Protein AF-A0A6A6USN2-F1 (afdb_monomer)

Solvent-accessible surface area (backbone atoms only — not comparable to full-atom values): 25497 Å² total; per-residue (Å²): 132,56,74,65,57,54,50,52,53,48,54,52,50,56,49,52,51,50,52,41,38,52,48,56,64,72,36,64,93,55,59,36,80,75,33,77,77,46,70,86,33,44,46,86,97,48,34,36,30,45,44,58,36,51,21,49,71,54,88,77,47,60,38,38,32,44,35,40,80,46,67,90,38,42,37,67,62,37,46,80,66,81,66,54,42,35,40,26,28,54,32,28,40,43,42,41,42,70,75,39,48,35,54,66,92,34,55,42,63,50,62,75,81,38,83,39,79,44,83,98,50,76,32,32,37,29,36,41,82,13,64,33,39,73,38,18,24,22,40,41,37,40,29,80,42,83,61,89,87,64,80,43,60,50,30,36,38,35,30,47,63,29,24,62,51,68,68,60,58,67,26,83,91,52,24,27,72,38,66,40,91,86,80,65,47,78,42,81,47,69,30,55,32,31,38,36,61,31,81,38,71,42,68,62,35,56,58,36,46,59,64,35,49,36,49,23,50,26,53,47,52,52,47,36,45,72,72,34,61,70,72,90,82,79,68,97,77,79,90,82,76,88,84,81,86,88,83,85,85,83,89,86,89,82,91,83,86,80,80,83,77,80,77,92,68,76,62,32,52,34,35,37,38,29,28,62,90,66,38,65,58,68,49,55,51,46,38,16,61,64,67,74,38,26,32,15,37,54,73,72,52,45,62,47,54,73,32,49,82,45,67,72,59,58,74,31,52,36,84,49,60,90,72,20,40,28,34,56,42,57,42,87,64,67,42,22,68,49,42,43,59,58,42,64,80,39,56,94,73,31,70,34,35,41,35,41,38,57,28,50,85,56,56,73,66,60,91,88,52,74,45,89,79,64,52,70,68,49,47,75,70,33,75,85,50,51,46,80,55,44,60,90,73,59,56,72,39,85,71,41,44,57,52,16,34,21,32,58,36,40,42,48,44,51,28,27,25,46,34,47,48,51,51,53,23,61,32,44,61,75,34,79,41,66,70,34,69,61,76,42,71,71,48,42,50,57,46,48,57,50,54,53,52,33,61,72,67,42,118

Mean predicted aligned error: 8.0 Å

pLDDT: mean 87.83, std 17.83, range [27.36, 98.88]

Foldseek 3Di:
DDPVVVVVVVVVVVVLLVVLLVQVVVCVPHQQCSGAFRPLQPDPPWLEGFLRQSNAQHPSHAEYEYQAPDCSSNPNQALPDDNYAYEFAQLRLLCSCPPRVHDNVRYDHDDAQDWADDPPTQKTWHWHAQLFWQRGTWIWIWHDDDDPPPPDIAIEIENNFHAFDPCQCVPQQWFQWHQDPPPRDIDGDAHAEYADACVAQFLQFQAADLVQLLVQLLVVVLCCQQPPFDDPPPDPDPPPPPPPPDDDDDDDDDDDDDPDDDDDDRAGEAEEEADDLTDPLVSLLSNCVSVVFAEEEDPSSLSSVVSSPDPSNNVRYDPDSLRGSYYYDHLVQDDQVSQVVVVVVPVVRHQAYEYENEAQVLDGQPPPDDGPDDALCCCQPPPSSHNHDHNVNWDFDPNHDRRGTYTYTNHHSGYHNSSVLCSLQRGRYNYYHYPPPSSDPVSVVSSVVSSVSSNVNRD

Organism: NCBI:txid703497

Radius of gyration: 26.42 Å; Cα contacts (8 Å, |Δi|>4): 869; chains: 1; bounding box: 81×52×79 Å

Structure (mmCIF, N/CA/C/O backbone):
data_AF-A0A6A6USN2-F1
#
_entry.id   AF-A0A6A6USN2-F1
#
loop_
_atom_site.group_PDB
_atom_site.id
_atom_site.type_symbol
_atom_site.label_atom_id
_atom_site.label_alt_id
_atom_site.label_comp_id
_atom_site.label_asym_id
_atom_site.label_entity_id
_atom_site.label_seq_id
_atom_site.pdbx_PDB_ins_code
_atom_site.Cartn_x
_atom_site.Cartn_y
_atom_site.Cartn_z
_atom_site.occupancy
_atom_site.B_iso_or_equiv
_atom_site.auth_seq_id
_atom_site.auth_comp_id
_atom_site.auth_asym_id
_atom_site.auth_atom_id
_atom_site.pdbx_PDB_model_num
ATOM 1 N N . ALA A 1 1 ? -15.981 18.126 26.279 1.00 46.25 1 ALA A N 1
ATOM 2 C CA . ALA A 1 1 ? -14.987 17.658 27.273 1.00 46.25 1 ALA A CA 1
ATOM 3 C C . ALA A 1 1 ? -14.224 18.859 27.832 1.00 46.25 1 ALA A C 1
ATOM 5 O O . ALA A 1 1 ? -13.816 19.699 27.033 1.00 46.25 1 ALA A O 1
ATOM 6 N N . SER A 1 2 ? -14.068 18.964 29.159 1.00 44.28 2 SER A N 1
ATOM 7 C CA . SER A 1 2 ? -13.337 20.064 29.818 1.00 44.28 2 SER A CA 1
ATOM 8 C C . SER A 1 2 ? -11.839 20.044 29.471 1.00 44.28 2 SER A C 1
ATOM 10 O O . SER A 1 2 ? -11.296 18.995 29.113 1.00 44.28 2 SER A O 1
ATOM 12 N N . ALA A 1 3 ? -11.153 21.188 29.585 1.00 37.06 3 ALA A N 1
ATOM 13 C CA . ALA A 1 3 ? -9.709 21.293 29.329 1.00 37.06 3 ALA A CA 1
ATOM 14 C C . ALA A 1 3 ? -8.886 20.313 30.191 1.00 37.06 3 ALA A C 1
ATOM 16 O O . ALA A 1 3 ? -7.938 19.703 29.704 1.00 37.06 3 ALA A O 1
ATOM 17 N N . PHE A 1 4 ? -9.322 20.075 31.431 1.00 28.94 4 PHE A N 1
ATOM 18 C CA . PHE A 1 4 ? -8.723 19.103 32.346 1.00 28.94 4 PHE A CA 1
ATOM 19 C C . PHE A 1 4 ? -8.871 17.649 31.855 1.00 28.94 4 PHE A C 1
ATOM 21 O O . PHE A 1 4 ? -7.907 16.891 31.860 1.00 28.94 4 PHE A O 1
ATOM 28 N N . SER A 1 5 ? -10.043 17.264 31.332 1.00 30.95 5 SER A N 1
ATOM 29 C CA . SER A 1 5 ? -10.271 15.931 30.744 1.00 30.95 5 SER A CA 1
ATOM 30 C C . SER A 1 5 ? -9.427 15.696 29.479 1.00 30.95 5 SER A C 1
ATOM 32 O O . SER A 1 5 ? -8.889 14.603 29.276 1.00 30.95 5 SER A O 1
ATOM 34 N N . LYS A 1 6 ? -9.225 16.738 28.659 1.00 51.59 6 LYS A N 1
ATOM 35 C CA . LYS A 1 6 ? -8.299 16.695 27.512 1.00 51.59 6 LYS A CA 1
ATOM 36 C C . LYS A 1 6 ? -6.833 16.565 27.953 1.00 51.59 6 LYS A C 1
ATOM 38 O O . LYS A 1 6 ? -6.083 15.807 27.350 1.00 51.59 6 LYS A O 1
ATOM 43 N N . LEU A 1 7 ? -6.429 17.253 29.021 1.00 37.06 7 LEU A N 1
ATOM 44 C CA . LEU A 1 7 ? -5.068 17.172 29.562 1.00 37.06 7 LEU A CA 1
ATOM 45 C C . LEU A 1 7 ? -4.764 15.785 30.160 1.00 37.06 7 LEU A C 1
ATOM 47 O O . LEU A 1 7 ? -3.714 15.206 29.892 1.00 37.06 7 LEU A O 1
ATOM 51 N N . MET A 1 8 ? -5.706 15.217 30.917 1.00 35.03 8 MET A N 1
ATOM 52 C CA . MET A 1 8 ? -5.562 13.886 31.521 1.00 35.03 8 MET A CA 1
ATOM 53 C C . MET A 1 8 ? -5.543 12.770 30.471 1.00 35.03 8 MET A C 1
ATOM 55 O O . MET A 1 8 ? -4.712 11.866 30.549 1.00 35.03 8 MET A O 1
ATOM 59 N N . SER A 1 9 ? -6.396 12.860 29.444 1.00 67.06 9 SER A N 1
ATOM 60 C CA . SER A 1 9 ? -6.357 11.925 28.310 1.00 67.06 9 SER A CA 1
ATOM 61 C C . SER A 1 9 ? -5.064 12.047 27.497 1.00 67.06 9 SER A C 1
ATOM 63 O O . SER A 1 9 ? -4.513 11.024 27.093 1.00 67.06 9 SER A O 1
ATOM 65 N N . LYS A 1 10 ? -4.515 13.261 27.341 1.00 66.88 10 LYS A N 1
ATOM 66 C CA . LYS A 1 10 ? -3.203 13.485 26.715 1.00 66.88 10 LYS A CA 1
ATOM 67 C C . LYS A 1 10 ? -2.066 12.819 27.498 1.00 66.88 10 LYS A C 1
ATOM 69 O O . LYS A 1 10 ? -1.271 12.093 26.908 1.00 66.88 10 LYS A O 1
ATOM 74 N N . ASN A 1 11 ? -2.011 13.010 28.817 1.00 72.12 11 ASN A N 1
ATOM 75 C CA . ASN A 1 11 ? -0.981 12.397 29.664 1.00 72.12 11 ASN A CA 1
ATOM 76 C C . ASN A 1 11 ? -1.066 10.862 29.665 1.00 72.12 11 ASN A C 1
ATOM 78 O O . ASN A 1 11 ? -0.037 10.180 29.610 1.00 72.12 11 ASN A O 1
ATOM 82 N N . ALA A 1 12 ? -2.283 10.313 29.690 1.00 77.81 12 ALA A N 1
ATOM 83 C CA . ALA A 1 12 ? -2.507 8.875 29.583 1.00 77.81 12 ALA A CA 1
ATOM 84 C C . ALA A 1 12 ? -2.032 8.329 28.225 1.00 77.81 12 ALA A C 1
ATOM 86 O O . ALA A 1 12 ? -1.340 7.312 28.174 1.00 77.81 12 ALA A O 1
ATOM 87 N N . GLU A 1 13 ? -2.329 9.031 27.129 1.00 81.31 13 GLU A N 1
ATOM 88 C CA . GLU A 1 13 ? -1.893 8.648 25.786 1.00 81.31 13 GLU A CA 1
ATOM 89 C C . GLU A 1 13 ? -0.366 8.703 25.628 1.00 81.31 13 GLU A C 1
ATOM 91 O O . GLU A 1 13 ? 0.242 7.746 25.145 1.00 81.31 13 GLU A O 1
ATOM 96 N N . ASP A 1 14 ? 0.286 9.768 26.098 1.00 82.44 14 ASP A N 1
ATOM 97 C CA . ASP A 1 14 ? 1.748 9.879 26.056 1.00 82.44 14 ASP A CA 1
ATOM 98 C C . ASP A 1 14 ? 2.426 8.774 26.883 1.00 82.44 14 ASP A C 1
ATOM 100 O O . ASP A 1 14 ? 3.463 8.235 26.480 1.00 82.44 14 ASP A O 1
ATOM 104 N N . THR A 1 15 ? 1.824 8.392 28.011 1.00 84.69 15 THR A N 1
ATOM 105 C CA . THR A 1 15 ? 2.283 7.273 28.846 1.00 84.69 15 THR A CA 1
ATOM 106 C C . THR A 1 15 ? 2.113 5.932 28.133 1.00 84.69 15 THR A C 1
ATOM 108 O O . THR A 1 15 ? 3.044 5.120 28.129 1.00 84.69 15 THR A O 1
ATOM 111 N N . ALA A 1 16 ? 0.978 5.707 27.464 1.00 84.44 16 ALA A N 1
ATOM 112 C CA . ALA A 1 16 ? 0.740 4.506 26.666 1.00 84.44 16 ALA A CA 1
ATOM 113 C C . ALA A 1 16 ? 1.760 4.377 25.523 1.00 84.44 16 ALA A C 1
ATOM 115 O O . ALA A 1 16 ? 2.351 3.312 25.332 1.00 84.44 16 ALA A O 1
ATOM 116 N N . TRP A 1 17 ? 2.055 5.477 24.822 1.00 87.81 17 TRP A N 1
ATOM 117 C CA . TRP A 1 17 ? 3.077 5.515 23.776 1.00 87.81 17 TRP A CA 1
ATOM 118 C C . TRP A 1 17 ? 4.489 5.250 24.301 1.00 87.81 17 TRP A C 1
ATOM 120 O O . TRP A 1 17 ? 5.241 4.496 23.681 1.00 87.81 17 TRP A O 1
ATOM 130 N N . LYS A 1 18 ? 4.869 5.856 25.433 1.00 85.88 18 LYS A N 1
ATOM 131 C CA . LYS A 1 18 ? 6.169 5.603 26.078 1.00 85.88 18 LYS A CA 1
ATOM 132 C C . LYS A 1 18 ? 6.306 4.138 26.484 1.00 85.88 18 LYS A C 1
ATOM 134 O O . LYS A 1 18 ? 7.326 3.521 26.189 1.00 85.88 18 LYS A O 1
ATOM 139 N N . THR A 1 19 ? 5.261 3.574 27.085 1.00 87.06 19 THR A N 1
ATOM 140 C CA . THR A 1 19 ? 5.223 2.168 27.505 1.00 87.06 19 THR A CA 1
ATOM 141 C C . THR A 1 19 ? 5.342 1.229 26.308 1.00 87.06 19 THR A C 1
ATOM 143 O O . THR A 1 19 ? 6.158 0.310 26.329 1.00 87.06 19 THR A O 1
ATOM 146 N N . ALA A 1 20 ? 4.586 1.477 25.234 1.00 85.38 20 ALA A N 1
ATOM 147 C CA . ALA A 1 20 ? 4.655 0.679 24.013 1.00 85.38 20 ALA A CA 1
ATOM 148 C C . ALA A 1 20 ? 6.052 0.731 23.369 1.00 85.38 20 ALA A C 1
ATOM 150 O O . ALA A 1 20 ? 6.598 -0.308 23.006 1.00 85.38 20 ALA A O 1
ATOM 151 N N . ALA A 1 21 ? 6.662 1.918 23.283 1.00 84.88 21 ALA A N 1
ATOM 152 C CA . ALA A 1 21 ? 8.010 2.075 22.737 1.00 84.88 21 ALA A CA 1
ATOM 153 C C . ALA A 1 21 ? 9.073 1.353 23.587 1.00 84.88 21 ALA A C 1
ATOM 155 O O . ALA A 1 21 ? 9.932 0.665 23.037 1.00 84.88 21 ALA A O 1
ATOM 156 N N . ALA A 1 22 ? 8.994 1.463 24.917 1.00 84.75 22 ALA A N 1
ATOM 157 C CA . ALA A 1 22 ? 9.904 0.772 25.829 1.00 84.75 22 ALA A CA 1
ATOM 158 C C . ALA A 1 22 ? 9.777 -0.757 25.717 1.00 84.75 22 ALA A C 1
ATOM 160 O O . ALA A 1 22 ? 10.788 -1.456 25.639 1.00 84.75 22 ALA A O 1
ATOM 161 N N . ARG A 1 23 ? 8.543 -1.276 25.638 1.00 87.06 23 ARG A N 1
ATOM 162 C CA . ARG A 1 23 ? 8.276 -2.711 25.456 1.00 87.06 23 ARG A CA 1
ATOM 163 C C . ARG A 1 23 ? 8.795 -3.234 24.119 1.00 87.06 23 ARG A C 1
ATOM 165 O O . ARG A 1 23 ? 9.406 -4.297 24.104 1.00 87.06 23 ARG A O 1
ATOM 172 N N . GLU A 1 24 ? 8.626 -2.493 23.021 1.00 84.19 24 GLU A N 1
ATOM 173 C CA . GLU A 1 24 ? 9.155 -2.906 21.712 1.00 84.19 24 GLU A CA 1
ATOM 174 C C . GLU A 1 24 ? 10.681 -3.068 21.766 1.00 84.19 24 GLU A C 1
ATOM 176 O O . GLU A 1 24 ? 11.202 -4.104 21.351 1.00 84.19 24 GLU A O 1
ATOM 181 N N . VAL A 1 25 ? 11.396 -2.097 22.350 1.00 84.19 25 VAL A N 1
ATOM 182 C CA . VAL A 1 25 ? 12.857 -2.166 22.525 1.00 84.19 25 VAL A CA 1
ATOM 183 C C . VAL A 1 25 ? 13.255 -3.349 23.410 1.00 84.19 25 VAL A C 1
ATOM 185 O O . VAL A 1 25 ? 14.132 -4.121 23.024 1.00 84.19 25 VAL A O 1
ATOM 188 N N . ALA A 1 26 ? 12.581 -3.538 24.548 1.00 85.56 26 ALA A N 1
ATOM 189 C CA . ALA A 1 26 ? 12.848 -4.639 25.474 1.00 85.56 26 ALA A CA 1
ATOM 190 C C . ALA A 1 26 ? 12.497 -6.029 24.904 1.00 85.56 26 ALA A C 1
ATOM 192 O O . ALA A 1 26 ? 12.960 -7.039 25.427 1.00 85.56 26 ALA A O 1
ATOM 193 N N . SER A 1 27 ? 11.677 -6.101 23.851 1.00 83.94 27 SER A N 1
ATOM 194 C CA . SER A 1 27 ? 11.230 -7.351 23.216 1.00 83.94 27 SER A CA 1
ATOM 195 C C . SER A 1 27 ? 12.111 -7.827 22.050 1.00 83.94 27 SER A C 1
ATOM 197 O O . SER A 1 27 ? 11.827 -8.857 21.419 1.00 83.94 27 SER A O 1
ATOM 199 N N . ARG A 1 28 ? 13.178 -7.083 21.729 1.00 82.75 28 ARG A N 1
ATOM 200 C CA . ARG A 1 28 ? 14.151 -7.476 20.701 1.00 82.75 28 ARG A CA 1
ATOM 201 C C . ARG A 1 28 ? 14.832 -8.782 21.110 1.00 82.75 28 ARG A C 1
ATOM 203 O O . ARG A 1 28 ? 15.290 -8.916 22.235 1.00 82.75 28 ARG A O 1
ATOM 210 N N . GLY A 1 29 ? 14.854 -9.755 20.200 1.00 82.25 29 GLY A N 1
ATOM 211 C CA . GLY A 1 29 ? 15.398 -11.094 20.461 1.00 82.25 29 GLY A CA 1
ATOM 212 C C . GLY A 1 29 ? 14.499 -12.030 21.280 1.00 82.25 29 GLY A C 1
ATOM 213 O O . GLY A 1 29 ? 14.786 -13.219 21.331 1.00 82.25 29 GLY A O 1
ATOM 214 N N . LYS A 1 30 ? 13.395 -11.544 21.865 1.00 85.44 30 LYS A N 1
ATOM 215 C CA . LYS A 1 30 ? 12.465 -12.381 22.642 1.00 85.44 30 LYS A CA 1
ATOM 216 C C . LYS A 1 30 ? 11.589 -13.286 21.774 1.00 85.44 30 LYS A C 1
ATOM 218 O O . LYS A 1 30 ? 11.376 -13.009 20.588 1.00 85.44 30 LYS A O 1
ATOM 223 N N . GLN A 1 31 ? 11.038 -14.341 22.363 1.00 84.62 31 GLN A N 1
ATOM 224 C CA . GLN A 1 31 ? 10.047 -15.195 21.709 1.00 84.62 31 GLN A CA 1
ATOM 225 C C . GLN A 1 31 ? 8.680 -14.501 21.637 1.00 84.62 31 GLN A C 1
ATOM 227 O O . GLN A 1 31 ? 8.425 -13.533 22.350 1.00 84.62 31 GLN A O 1
ATOM 232 N N . ALA A 1 32 ? 7.789 -14.968 20.754 1.00 82.56 32 ALA A N 1
ATOM 233 C CA . ALA A 1 32 ? 6.502 -14.310 20.500 1.00 82.56 32 ALA A CA 1
ATOM 234 C C . ALA A 1 32 ? 5.624 -14.188 21.759 1.00 82.56 32 ALA A C 1
ATOM 236 O O . ALA A 1 32 ? 5.092 -13.110 22.001 1.00 82.56 32 ALA A O 1
ATOM 237 N N . TYR A 1 33 ? 5.544 -15.241 22.582 1.00 82.81 33 TYR A N 1
ATOM 238 C CA . TYR A 1 33 ? 4.744 -15.259 23.817 1.00 82.81 33 TYR A CA 1
ATOM 239 C C . TYR A 1 33 ? 5.271 -14.317 24.913 1.00 82.81 33 TYR A C 1
ATOM 241 O O . TYR A 1 33 ? 4.560 -14.011 25.861 1.00 82.81 33 TYR A O 1
ATOM 249 N N . GLU A 1 34 ? 6.514 -13.846 24.797 1.00 84.94 34 GLU A N 1
ATOM 250 C CA . GLU A 1 34 ? 7.108 -12.880 25.728 1.00 84.94 34 GLU A CA 1
ATOM 251 C C . GLU A 1 34 ? 6.890 -11.430 25.273 1.00 84.94 34 GLU A C 1
ATOM 253 O O . GLU A 1 34 ? 7.295 -10.485 25.960 1.00 84.94 34 GLU A O 1
ATOM 258 N N . ARG A 1 35 ? 6.316 -11.228 24.079 1.00 89.62 35 ARG A N 1
ATOM 259 C CA . ARG A 1 35 ? 6.057 -9.899 23.529 1.00 89.62 35 ARG A CA 1
ATOM 260 C C . ARG A 1 35 ? 4.671 -9.425 23.925 1.00 89.62 35 ARG A C 1
ATOM 262 O O . ARG A 1 35 ? 3.692 -10.149 23.816 1.00 89.62 35 ARG A O 1
ATOM 269 N N . THR A 1 36 ? 4.568 -8.151 24.277 1.00 89.88 36 THR A N 1
ATOM 270 C CA . THR A 1 36 ? 3.272 -7.512 24.503 1.00 89.88 36 THR A CA 1
ATOM 271 C C . THR A 1 36 ? 2.777 -6.846 23.227 1.00 89.88 36 THR A C 1
ATOM 273 O O . THR A 1 36 ? 3.490 -6.021 22.650 1.00 89.88 36 THR A O 1
ATOM 276 N N . CYS A 1 37 ? 1.546 -7.156 22.821 1.00 93.31 37 CYS A N 1
ATOM 277 C CA . CYS A 1 37 ? 0.889 -6.462 21.718 1.00 93.31 37 CYS A CA 1
ATOM 278 C C . CYS A 1 37 ? 0.712 -4.968 22.063 1.00 93.31 37 CYS A C 1
ATOM 280 O O . CYS A 1 37 ? 0.211 -4.640 23.145 1.00 93.31 37 CYS A O 1
ATOM 282 N N . PRO A 1 38 ? 1.148 -4.034 21.201 1.00 93.12 38 PRO A N 1
ATOM 283 C CA . PRO A 1 38 ? 0.984 -2.614 21.457 1.00 93.12 38 PRO A CA 1
ATOM 284 C C . PRO A 1 38 ? -0.477 -2.185 21.280 1.00 93.12 38 PRO A C 1
ATOM 286 O O . PRO A 1 38 ? -1.186 -2.677 20.406 1.00 93.12 38 PRO A O 1
ATOM 289 N N . PHE A 1 39 ? -0.909 -1.188 22.057 1.00 92.00 39 PHE A N 1
ATOM 290 C CA . PHE A 1 39 ? -2.302 -0.725 22.053 1.00 92.00 39 PHE A CA 1
ATOM 291 C C . PHE A 1 39 ? -2.788 -0.249 20.673 1.00 92.00 39 PHE A C 1
ATOM 293 O O . PHE A 1 39 ? -3.967 -0.369 20.364 1.00 92.00 39 PHE A O 1
ATOM 300 N N . TYR A 1 40 ? -1.889 0.270 19.828 1.00 92.50 40 TYR A N 1
ATOM 301 C CA . TYR A 1 40 ? -2.238 0.752 18.491 1.00 92.50 40 TYR A CA 1
ATOM 302 C C . TYR A 1 40 ? -2.472 -0.382 17.469 1.00 92.50 40 TYR A C 1
ATOM 304 O O . TYR A 1 40 ? -2.738 -0.100 16.307 1.00 92.50 40 TYR A O 1
ATOM 312 N N . LYS A 1 41 ? -2.383 -1.653 17.886 1.00 96.62 41 LYS A N 1
ATOM 313 C CA . LYS A 1 41 ? -2.806 -2.835 17.114 1.00 96.62 41 LYS A CA 1
ATOM 314 C C . LYS A 1 41 ? -4.069 -3.500 17.677 1.00 96.62 41 LYS A C 1
ATOM 316 O O . LYS A 1 41 ? -4.527 -4.501 17.134 1.00 96.62 41 LYS A O 1
ATOM 321 N N . ILE A 1 42 ? -4.632 -2.954 18.758 1.00 96.12 42 ILE A N 1
ATOM 322 C CA . ILE A 1 42 ? -5.831 -3.458 19.439 1.00 96.12 42 ILE A CA 1
ATOM 323 C C . ILE A 1 42 ? -6.967 -2.466 19.195 1.00 96.12 42 ILE A C 1
ATOM 325 O O . ILE A 1 42 ? -6.807 -1.264 19.425 1.00 96.12 42 ILE A O 1
ATOM 329 N N . MET A 1 43 ? -8.111 -2.955 18.715 1.00 95.94 43 MET A N 1
ATOM 330 C CA . MET A 1 43 ? -9.268 -2.107 18.434 1.00 95.94 43 MET A CA 1
ATOM 331 C C . MET A 1 43 ? -10.006 -1.792 19.751 1.00 95.94 43 MET A C 1
ATOM 333 O O . MET A 1 43 ? -10.439 -2.722 20.440 1.00 95.94 43 MET A O 1
ATOM 337 N N . PRO A 1 44 ? -10.147 -0.514 20.162 1.00 90.62 44 PRO A N 1
ATOM 338 C CA . PRO A 1 44 ? -10.525 -0.175 21.530 1.00 90.62 44 PRO A CA 1
ATOM 339 C C . PRO A 1 44 ? -11.931 -0.660 21.878 1.00 90.62 44 PRO A C 1
ATOM 341 O O . PRO A 1 44 ? -12.879 -0.441 21.130 1.00 90.62 44 PRO A O 1
ATOM 344 N N . GLY A 1 45 ? -12.072 -1.298 23.042 1.00 89.31 45 GLY A N 1
ATOM 345 C CA . GLY A 1 45 ? -13.361 -1.820 23.501 1.00 89.31 45 GLY A CA 1
ATOM 346 C C . GLY A 1 45 ? -13.873 -3.016 22.693 1.00 89.31 45 GLY A C 1
ATOM 347 O O . GLY A 1 45 ? -15.073 -3.285 22.715 1.00 89.31 45 GLY A O 1
ATOM 348 N N . THR A 1 46 ? -12.996 -3.721 21.978 1.00 93.12 46 THR A N 1
ATOM 349 C CA . THR A 1 46 ? -13.336 -4.920 21.203 1.00 93.12 46 THR A CA 1
ATOM 350 C C . THR A 1 46 ? -12.274 -6.006 21.418 1.00 93.12 46 THR A C 1
ATOM 352 O O . THR A 1 46 ? -11.118 -5.670 21.685 1.00 93.12 46 THR A O 1
ATOM 355 N N . PRO A 1 47 ? -12.610 -7.298 21.267 1.00 96.19 47 PRO A N 1
ATOM 356 C CA . PRO A 1 47 ? -11.639 -8.393 21.299 1.00 96.19 47 PRO A CA 1
ATOM 357 C C . PRO A 1 47 ? -10.959 -8.594 19.926 1.00 96.19 47 PRO A C 1
ATOM 359 O O . PRO A 1 47 ? -10.777 -9.725 19.474 1.00 96.19 47 PRO A O 1
ATOM 362 N N . ILE A 1 48 ? -10.636 -7.500 19.227 1.00 98.38 48 ILE A N 1
ATOM 363 C CA . ILE A 1 48 ? -10.109 -7.508 17.855 1.00 98.38 48 ILE A CA 1
ATOM 364 C C . ILE A 1 48 ? -8.702 -6.915 17.824 1.00 98.38 48 ILE A C 1
ATOM 366 O O . ILE A 1 48 ? -8.433 -5.863 18.415 1.00 98.38 48 ILE A O 1
ATOM 370 N N . THR A 1 49 ? -7.817 -7.558 17.064 1.00 98.56 49 THR A N 1
ATOM 371 C CA . THR A 1 49 ? -6.505 -7.007 16.709 1.00 98.56 49 THR A CA 1
ATOM 372 C C . THR A 1 49 ? -6.319 -6.919 15.201 1.00 98.56 49 THR A C 1
ATOM 374 O O . THR A 1 49 ? -6.909 -7.698 14.455 1.00 98.56 49 THR A O 1
ATOM 377 N N . VAL A 1 50 ? -5.487 -5.976 14.754 1.00 98.75 50 VAL A N 1
ATOM 378 C CA . VAL A 1 50 ? -5.124 -5.804 13.340 1.00 98.75 50 VAL A CA 1
ATOM 379 C C . VAL A 1 50 ? -3.601 -5.862 13.196 1.00 98.75 50 VAL A C 1
ATOM 381 O O . VAL A 1 50 ? -2.869 -5.191 13.929 1.00 98.75 50 VAL A O 1
ATOM 384 N N . ASP A 1 51 ? -3.117 -6.693 12.273 1.00 98.56 51 ASP A N 1
ATOM 385 C CA . ASP A 1 51 ? -1.699 -6.876 11.932 1.00 98.56 51 ASP A CA 1
ATOM 386 C C . ASP A 1 51 ? -0.821 -7.236 13.154 1.00 98.56 51 ASP A C 1
ATOM 388 O O . ASP A 1 51 ? 0.289 -6.727 13.338 1.00 98.56 51 ASP A O 1
ATOM 392 N N . ALA A 1 52 ? -1.339 -8.085 14.050 1.00 97.38 52 ALA A N 1
ATOM 393 C CA . ALA A 1 52 ? -0.773 -8.369 15.376 1.00 97.38 52 ALA A CA 1
ATOM 394 C C . ALA A 1 52 ? -0.231 -9.804 15.539 1.00 97.38 52 ALA A C 1
ATOM 396 O O . ALA A 1 52 ? -0.327 -10.404 16.609 1.00 97.38 52 ALA A O 1
ATOM 397 N N . PHE A 1 53 ? 0.367 -10.371 14.493 1.00 97.19 53 PHE A N 1
ATOM 398 C CA . PHE A 1 53 ? 0.718 -11.798 14.457 1.00 97.19 53 PHE A CA 1
ATOM 399 C C . PHE A 1 53 ? 2.038 -12.154 15.170 1.00 97.19 53 PHE A C 1
ATOM 401 O O . PHE A 1 53 ? 2.269 -13.311 15.517 1.00 97.19 53 PHE A O 1
ATOM 408 N N . ARG A 1 54 ? 2.898 -11.169 15.473 1.00 94.88 54 ARG A N 1
ATOM 409 C CA . ARG A 1 54 ? 4.214 -11.390 16.118 1.00 94.88 54 ARG A CA 1
ATOM 410 C C . ARG A 1 54 ? 4.180 -11.554 17.638 1.00 94.88 54 ARG A C 1
ATOM 412 O O . ARG A 1 54 ? 5.248 -11.687 18.244 1.00 94.88 54 ARG A O 1
ATOM 419 N N . TYR A 1 55 ? 2.993 -11.502 18.238 1.00 94.25 55 TYR A N 1
ATOM 420 C CA . TYR A 1 55 ? 2.782 -11.453 19.691 1.00 94.25 55 TYR A CA 1
ATOM 421 C C . TYR A 1 55 ? 2.186 -12.750 20.267 1.00 94.25 55 TYR A C 1
ATOM 423 O O . TYR A 1 55 ? 1.837 -12.788 21.440 1.00 94.25 55 TYR A O 1
ATOM 431 N N . GLY A 1 56 ? 2.059 -13.810 19.460 1.00 91.62 56 GLY A N 1
ATOM 432 C CA . GLY A 1 56 ? 1.418 -15.056 19.889 1.00 91.62 56 GLY A CA 1
ATOM 433 C C . GLY A 1 56 ? -0.074 -14.873 20.195 1.00 91.62 56 GLY A C 1
ATOM 434 O O . GLY A 1 56 ? -0.772 -14.114 19.515 1.00 91.62 56 GLY A O 1
ATOM 435 N N . ALA A 1 57 ? -0.567 -15.574 21.219 1.00 94.19 57 ALA A N 1
ATOM 436 C CA . ALA A 1 57 ? -1.921 -15.387 21.729 1.00 94.19 57 ALA A CA 1
ATOM 437 C C . ALA A 1 57 ? -2.019 -14.031 22.443 1.00 94.19 57 ALA A C 1
ATOM 439 O O . ALA A 1 57 ? -1.401 -13.821 23.485 1.00 94.19 57 ALA A O 1
ATOM 440 N N . VAL A 1 58 ? -2.794 -13.106 21.878 1.00 94.56 58 VAL A N 1
ATOM 441 C CA . VAL A 1 58 ? -3.023 -11.793 22.482 1.00 94.56 58 VAL A CA 1
ATOM 442 C C . VAL A 1 58 ? -4.160 -11.941 23.483 1.00 94.56 58 VAL A C 1
ATOM 444 O O . VAL A 1 58 ? -5.240 -12.410 23.130 1.00 94.56 58 VAL A O 1
ATOM 447 N N . GLU A 1 59 ? -3.917 -11.553 24.732 1.00 91.88 59 GLU A N 1
ATOM 448 C CA . GLU A 1 59 ? -4.892 -11.673 25.817 1.00 91.88 59 GLU A CA 1
ATOM 449 C C . GLU A 1 59 ? -6.229 -11.001 25.460 1.00 91.88 59 GLU A C 1
ATOM 451 O O . GLU A 1 59 ? -6.268 -9.854 25.013 1.00 91.88 59 GLU A O 1
ATOM 456 N N . GLY A 1 60 ? -7.330 -11.742 25.622 1.00 92.81 60 GLY A N 1
ATOM 457 C CA . GLY A 1 60 ? -8.684 -11.275 25.311 1.00 92.81 60 GLY A CA 1
ATOM 458 C C . GLY A 1 60 ? -9.011 -11.139 23.817 1.00 92.81 60 GLY A C 1
ATOM 459 O O . GLY A 1 60 ? -10.141 -10.785 23.488 1.00 92.81 60 GLY A O 1
ATOM 460 N N . CYS A 1 61 ? -8.072 -11.422 22.908 1.00 96.81 61 CYS A N 1
ATOM 461 C CA . CYS A 1 61 ? -8.318 -11.388 21.468 1.00 96.81 61 CYS A CA 1
ATOM 462 C C . CYS A 1 61 ? -9.124 -12.613 21.020 1.00 96.81 61 CYS A C 1
ATOM 464 O O . CYS A 1 61 ? -8.816 -13.745 21.386 1.00 96.81 61 CYS A O 1
ATOM 466 N N . GLN A 1 62 ? -10.143 -12.383 20.196 1.00 97.19 62 GLN A N 1
ATOM 467 C CA . GLN A 1 62 ? -10.998 -13.420 19.612 1.00 97.19 62 GLN A CA 1
ATOM 468 C C . GLN A 1 62 ? -10.976 -13.408 18.081 1.00 97.19 62 GLN A C 1
ATOM 470 O O . GLN A 1 62 ? -11.337 -14.403 17.455 1.00 97.19 62 GLN A O 1
ATOM 475 N N . ALA A 1 63 ? -10.549 -12.302 17.469 1.00 98.25 63 ALA A N 1
ATOM 476 C CA . ALA A 1 63 ? -10.462 -12.164 16.023 1.00 98.25 63 ALA A CA 1
ATOM 477 C C . ALA A 1 63 ? -9.216 -11.367 15.625 1.00 98.25 63 ALA A C 1
ATOM 479 O O . ALA A 1 63 ? -8.973 -10.260 16.115 1.00 98.25 63 ALA A O 1
ATOM 480 N N . TYR A 1 64 ? -8.438 -11.939 14.710 1.00 98.75 64 TYR A N 1
ATOM 481 C CA . TYR A 1 64 ? -7.233 -11.336 14.161 1.00 98.75 64 TYR A CA 1
ATOM 482 C C . TYR A 1 64 ? -7.518 -10.874 12.740 1.00 98.75 64 TYR A C 1
ATOM 484 O O . TYR A 1 64 ? -8.041 -11.637 11.938 1.00 98.75 64 TYR A O 1
ATOM 492 N N . PHE A 1 65 ? -7.170 -9.640 12.407 1.00 98.88 65 PHE A N 1
ATOM 493 C CA . PHE A 1 65 ? -7.327 -9.101 11.061 1.00 98.88 65 PHE A CA 1
ATOM 494 C C . PHE A 1 65 ? -5.957 -8.912 10.422 1.00 98.88 65 PHE A C 1
ATOM 496 O O . PHE A 1 65 ? -5.042 -8.399 11.067 1.00 98.88 65 PHE A O 1
ATOM 503 N N . LEU A 1 66 ? -5.822 -9.323 9.162 1.00 98.88 66 LEU A N 1
ATOM 504 C CA . LEU A 1 66 ? -4.644 -9.048 8.341 1.00 98.88 66 LEU A CA 1
ATOM 505 C C . LEU A 1 66 ? -5.049 -8.097 7.216 1.00 98.88 66 LEU A C 1
ATOM 507 O O . LEU A 1 66 ? -5.831 -8.472 6.342 1.00 98.88 66 LEU A O 1
ATOM 511 N N . SER A 1 67 ? -4.531 -6.870 7.250 1.00 98.75 67 SER A N 1
ATOM 512 C CA . SER A 1 67 ? -4.899 -5.823 6.291 1.00 98.75 67 SER A CA 1
ATOM 513 C C . SER A 1 67 ? -4.400 -6.122 4.876 1.00 98.75 67 SER A C 1
ATOM 515 O O . SER A 1 67 ? -5.105 -5.833 3.908 1.00 98.75 67 SER A O 1
ATOM 517 N N . HIS A 1 68 ? -3.205 -6.709 4.752 1.00 98.69 68 HIS A N 1
ATOM 518 C CA . HIS A 1 68 ? -2.582 -7.103 3.486 1.00 98.69 68 HIS A CA 1
ATOM 519 C C . HIS A 1 68 ? -1.372 -8.032 3.697 1.00 98.69 68 HIS A C 1
ATOM 521 O O . HIS A 1 68 ? -0.898 -8.232 4.814 1.00 98.69 68 HIS A O 1
ATOM 527 N N . PHE A 1 69 ? -0.835 -8.594 2.610 1.00 98.44 69 PHE A N 1
ATOM 528 C CA . PHE A 1 69 ? 0.252 -9.579 2.648 1.00 98.44 69 PHE A CA 1
ATOM 529 C C . PHE A 1 69 ? 1.663 -8.966 2.487 1.00 98.44 69 PHE A C 1
ATOM 531 O O . PHE A 1 69 ? 2.444 -9.375 1.623 1.00 98.44 69 PHE A O 1
ATOM 538 N N . HIS A 1 70 ? 2.030 -7.998 3.332 1.00 97.69 70 HIS A N 1
ATOM 539 C CA . HIS A 1 70 ? 3.432 -7.576 3.504 1.00 97.69 70 HIS A CA 1
ATOM 540 C C . HIS A 1 70 ? 4.020 -8.093 4.815 1.00 97.69 70 HIS A C 1
ATOM 542 O O . HIS A 1 70 ? 3.324 -8.294 5.811 1.00 97.69 70 HIS A O 1
ATOM 548 N N . SER A 1 71 ? 5.323 -8.381 4.789 1.00 95.88 71 SER A N 1
ATOM 549 C CA . SER A 1 71 ? 5.980 -9.181 5.825 1.00 95.88 71 SER A CA 1
ATOM 550 C C . SER A 1 71 ? 5.981 -8.537 7.196 1.00 95.88 71 SER A C 1
ATOM 552 O O . SER A 1 71 ? 5.882 -9.243 8.184 1.00 95.88 71 SER A O 1
ATOM 554 N N . ASP A 1 72 ? 6.088 -7.221 7.274 1.00 94.75 72 ASP A N 1
ATOM 555 C CA . ASP A 1 72 ? 6.031 -6.456 8.517 1.00 94.75 72 ASP A CA 1
ATOM 556 C C . ASP A 1 72 ? 4.637 -6.439 9.168 1.00 94.75 72 ASP A C 1
ATOM 558 O O . ASP A 1 72 ? 4.541 -6.181 10.370 1.00 94.75 72 ASP A O 1
ATOM 562 N N . HIS A 1 73 ? 3.588 -6.804 8.423 1.00 97.94 73 HIS A N 1
ATOM 563 C CA . HIS A 1 73 ? 2.213 -6.910 8.921 1.00 97.94 73 HIS A CA 1
ATOM 564 C C . HIS A 1 73 ? 1.817 -8.342 9.273 1.00 97.94 73 HIS A C 1
ATOM 566 O O . HIS A 1 73 ? 1.220 -8.558 10.326 1.00 97.94 73 HIS A O 1
ATOM 572 N N . TYR A 1 74 ? 2.214 -9.337 8.468 1.00 97.75 74 TYR A N 1
ATOM 573 C CA . TYR A 1 74 ? 1.975 -10.752 8.795 1.00 97.75 74 TYR A CA 1
ATOM 574 C C . TYR A 1 74 ? 3.068 -11.388 9.666 1.00 97.75 74 TYR A C 1
ATOM 576 O O . TYR A 1 74 ? 2.941 -12.558 10.026 1.00 97.75 74 TYR A O 1
ATOM 584 N N . ILE A 1 75 ? 4.158 -10.680 9.993 1.00 95.75 75 ILE A N 1
ATOM 585 C CA . ILE A 1 75 ? 5.287 -11.224 10.769 1.00 95.75 75 ILE A CA 1
ATOM 586 C C . ILE A 1 75 ? 4.801 -11.996 12.002 1.00 95.75 75 ILE A C 1
ATOM 588 O O . ILE A 1 75 ? 4.024 -11.490 12.805 1.00 95.75 75 ILE A O 1
ATOM 592 N N . GLY A 1 76 ? 5.285 -13.231 12.152 1.00 94.69 76 GLY A N 1
ATOM 593 C CA . GLY A 1 76 ? 4.866 -14.166 13.203 1.00 94.69 76 GLY A CA 1
ATOM 594 C C . GLY A 1 76 ? 3.783 -15.158 12.773 1.00 94.69 76 GLY A C 1
ATOM 595 O O . GLY A 1 76 ? 3.663 -16.216 13.388 1.00 94.69 76 GLY A O 1
ATOM 596 N N . LEU A 1 77 ? 3.057 -14.883 11.687 1.00 96.38 77 LEU A N 1
ATOM 597 C CA . LEU A 1 77 ? 2.103 -15.822 11.114 1.00 96.38 77 LEU A CA 1
ATOM 598 C C . LEU A 1 77 ? 2.835 -16.964 10.394 1.00 96.38 77 LEU A C 1
ATOM 600 O O . LEU A 1 77 ? 3.696 -16.738 9.544 1.00 96.38 77 LEU A O 1
ATOM 604 N N . THR A 1 78 ? 2.501 -18.205 10.745 1.00 96.19 78 THR A N 1
ATOM 605 C CA . THR A 1 78 ? 3.112 -19.426 10.192 1.00 96.19 78 THR A CA 1
ATOM 606 C C . THR A 1 78 ? 2.074 -20.542 10.106 1.00 96.19 78 THR A C 1
ATOM 608 O O . THR A 1 78 ? 1.008 -20.441 10.713 1.00 96.19 78 THR A O 1
ATOM 611 N N . GLY A 1 79 ? 2.410 -21.658 9.456 1.00 97.25 79 GLY A N 1
ATOM 612 C CA . GLY A 1 79 ? 1.546 -22.842 9.400 1.00 97.25 79 GLY A CA 1
ATOM 613 C C . GLY A 1 79 ? 1.163 -23.452 10.755 1.00 97.25 79 GLY A C 1
ATOM 614 O O . GLY A 1 79 ? 0.236 -24.248 10.824 1.00 97.25 79 GLY A O 1
ATOM 615 N N . ARG A 1 80 ? 1.833 -23.058 11.848 1.00 96.25 80 ARG A N 1
ATOM 616 C CA . ARG A 1 80 ? 1.509 -23.485 13.221 1.00 96.25 80 ARG A CA 1
ATOM 617 C C . ARG A 1 80 ? 0.505 -22.571 13.926 1.00 96.25 80 ARG A C 1
ATOM 619 O O . ARG A 1 80 ? 0.283 -22.739 15.122 1.00 96.25 80 ARG A O 1
ATOM 626 N N . TRP A 1 81 ? -0.053 -21.579 13.231 1.00 97.62 81 TRP A N 1
ATOM 627 C CA . TRP A 1 81 ? -1.007 -20.646 13.820 1.00 97.62 81 TRP A CA 1
ATOM 628 C C . TRP A 1 81 ? -2.192 -21.381 14.452 1.00 97.62 81 TRP A C 1
ATOM 630 O O . TRP A 1 81 ? -2.799 -22.255 13.833 1.00 97.62 81 TRP A O 1
ATOM 640 N N . CYS A 1 82 ? -2.512 -21.022 15.694 1.00 96.75 82 CYS A N 1
ATOM 641 C CA . CYS A 1 82 ? -3.595 -21.634 16.463 1.00 96.75 82 CYS A CA 1
ATOM 642 C C . CYS A 1 82 ? -4.278 -20.660 17.435 1.00 96.75 82 CYS A C 1
ATOM 644 O O . CYS A 1 82 ? -4.979 -21.090 18.347 1.00 96.75 82 CYS A O 1
ATOM 646 N N . HIS A 1 83 ? -4.053 -19.353 17.277 1.00 96.06 83 HIS A N 1
ATOM 647 C CA . HIS A 1 83 ? -4.482 -18.353 18.261 1.00 96.06 83 HIS A CA 1
ATOM 648 C C . HIS A 1 83 ? -5.875 -17.769 17.993 1.00 96.06 83 HIS A C 1
ATOM 650 O O . HIS A 1 83 ? -6.414 -17.085 18.854 1.00 96.06 83 HIS A O 1
ATOM 656 N N . GLY A 1 84 ? -6.472 -18.039 16.830 1.00 96.31 84 GLY A N 1
ATOM 657 C CA . GLY A 1 84 ? -7.814 -17.571 16.485 1.00 96.31 84 GLY A CA 1
ATOM 658 C C . GLY A 1 84 ? -8.018 -17.375 14.980 1.00 96.31 84 GLY A C 1
ATOM 659 O O . GLY A 1 84 ? -7.058 -17.486 14.212 1.00 96.31 84 GLY A O 1
ATOM 660 N N . PRO A 1 85 ? -9.258 -17.094 14.545 1.00 98.38 85 PRO A N 1
ATOM 661 C CA . PRO A 1 85 ? -9.575 -16.822 13.147 1.00 98.38 85 PRO A CA 1
ATOM 662 C C . PRO A 1 85 ? -8.894 -15.545 12.633 1.00 98.38 85 PRO A C 1
ATOM 664 O O . PRO A 1 85 ? -8.796 -14.542 13.346 1.00 98.38 85 PRO A O 1
ATOM 667 N N . ILE A 1 86 ? -8.453 -15.606 11.379 1.00 98.81 86 ILE A N 1
ATOM 668 C CA . ILE A 1 86 ? -7.757 -14.574 10.617 1.00 98.81 86 ILE A CA 1
ATOM 669 C C . ILE A 1 86 ? -8.699 -14.063 9.533 1.00 98.81 86 ILE A C 1
ATOM 671 O O . ILE A 1 86 ? -8.955 -14.756 8.550 1.00 98.81 86 ILE A O 1
ATOM 675 N N . TYR A 1 87 ? -9.185 -12.843 9.701 1.00 98.88 87 TYR A N 1
ATOM 676 C CA . TYR A 1 87 ? -10.060 -12.165 8.757 1.00 98.88 87 TYR A CA 1
ATOM 677 C C . TYR A 1 87 ? -9.234 -11.315 7.796 1.00 98.88 87 TYR A C 1
ATOM 679 O O . TYR A 1 87 ? -8.403 -10.506 8.218 1.00 98.88 87 TYR A O 1
ATOM 687 N N . CYS A 1 88 ? -9.442 -11.505 6.498 1.00 98.88 88 CYS A N 1
ATOM 688 C CA . CYS A 1 88 ? -8.734 -10.761 5.460 1.00 98.88 88 CYS A CA 1
ATOM 689 C C . CYS A 1 88 ? -9.475 -10.837 4.120 1.00 98.88 88 CYS A C 1
ATOM 691 O O . CYS A 1 88 ? -10.488 -11.523 3.995 1.00 98.88 88 CYS A O 1
ATOM 693 N N . SER A 1 89 ? -8.971 -10.140 3.104 1.00 98.75 89 SER A N 1
ATOM 694 C CA . SER A 1 89 ? -9.479 -10.282 1.739 1.00 98.75 89 SER A CA 1
ATOM 695 C C . SER A 1 89 ? -9.157 -11.654 1.148 1.00 98.75 89 SER A C 1
ATOM 697 O O . SER A 1 89 ? -8.195 -12.309 1.550 1.00 98.75 89 SER A O 1
ATOM 699 N N . LYS A 1 90 ? -9.915 -12.074 0.131 1.00 98.56 90 LYS A N 1
ATOM 700 C CA . LYS A 1 90 ? -9.682 -13.343 -0.576 1.00 98.56 90 LYS A CA 1
ATOM 701 C C . LYS A 1 90 ? -8.267 -13.463 -1.159 1.00 98.56 90 LYS A C 1
ATOM 703 O O . LYS A 1 90 ? -7.619 -14.489 -0.973 1.00 98.56 90 LYS A O 1
ATOM 708 N N . VAL A 1 91 ? -7.745 -12.401 -1.774 1.00 98.50 91 VAL A N 1
ATOM 709 C CA . VAL A 1 91 ? -6.350 -12.348 -2.255 1.00 98.50 91 VAL A CA 1
ATOM 710 C C . VAL A 1 91 ? -5.357 -12.591 -1.113 1.00 98.50 91 VAL A C 1
ATOM 712 O O . VAL A 1 91 ? -4.441 -13.405 -1.242 1.00 98.50 91 VAL A O 1
ATOM 715 N N . THR A 1 92 ? -5.555 -11.932 0.032 1.00 98.75 92 THR A N 1
ATOM 716 C CA . THR A 1 92 ? -4.691 -12.117 1.207 1.00 98.75 92 THR A CA 1
ATOM 717 C C . THR A 1 92 ? -4.811 -13.537 1.763 1.00 98.75 92 THR A C 1
ATOM 719 O O . THR A 1 92 ? -3.790 -14.154 2.064 1.00 98.75 92 THR A O 1
ATOM 722 N N . ALA A 1 93 ? -6.020 -14.099 1.822 1.00 98.81 93 ALA A N 1
ATOM 723 C CA . ALA A 1 93 ? -6.261 -15.478 2.236 1.00 98.81 93 ALA A CA 1
ATOM 724 C C . ALA A 1 93 ? -5.510 -16.474 1.338 1.00 98.81 93 ALA A C 1
ATOM 726 O O . ALA A 1 93 ? -4.777 -17.320 1.847 1.00 98.81 93 ALA A O 1
ATOM 727 N N . ASN A 1 94 ? -5.600 -16.325 0.011 1.00 98.69 94 ASN A N 1
ATOM 728 C CA . ASN A 1 94 ? -4.873 -17.165 -0.947 1.00 98.69 94 ASN A CA 1
ATOM 729 C C . ASN A 1 94 ? -3.361 -17.152 -0.671 1.00 98.69 94 ASN A C 1
ATOM 731 O O . ASN A 1 94 ? -2.718 -18.202 -0.635 1.00 98.69 94 ASN A O 1
ATOM 735 N N . LEU A 1 95 ? -2.793 -15.967 -0.426 1.00 98.62 95 LEU A N 1
ATOM 736 C CA . LEU A 1 95 ? -1.372 -15.803 -0.117 1.00 98.62 95 LEU A CA 1
ATOM 737 C C . LEU A 1 95 ? -0.998 -16.424 1.235 1.00 98.62 95 LEU A C 1
ATOM 739 O O . LEU A 1 95 ? 0.010 -17.123 1.321 1.00 98.62 95 LEU A O 1
ATOM 743 N N . VAL A 1 96 ? -1.813 -16.235 2.274 1.00 98.62 96 VAL A N 1
ATOM 744 C CA . VAL A 1 96 ? -1.603 -16.829 3.604 1.00 98.62 96 VAL A CA 1
ATOM 745 C C . VAL A 1 96 ? -1.603 -18.360 3.531 1.00 98.62 96 VAL A C 1
ATOM 747 O O . VAL A 1 96 ? -0.681 -19.006 4.037 1.00 98.62 96 VAL A O 1
ATOM 750 N N . LEU A 1 97 ? -2.582 -18.948 2.844 1.00 98.56 97 LEU A N 1
ATOM 751 C CA . LEU A 1 97 ? -2.686 -20.397 2.665 1.00 98.56 97 LEU A CA 1
ATOM 752 C C . LEU A 1 97 ? -1.523 -20.942 1.830 1.00 98.56 97 LEU A C 1
ATOM 754 O O . LEU A 1 97 ? -0.891 -21.935 2.192 1.00 98.56 97 LEU A O 1
ATOM 758 N N . GLN A 1 98 ? -1.193 -20.280 0.720 1.00 97.88 98 GLN A N 1
ATOM 759 C CA . GLN A 1 98 ? -0.189 -20.787 -0.205 1.00 97.88 98 GLN A CA 1
ATOM 760 C C . GLN A 1 98 ? 1.246 -20.565 0.282 1.00 97.88 98 GLN A C 1
ATOM 762 O O . GLN A 1 98 ? 2.069 -21.473 0.144 1.00 97.88 98 GLN A O 1
ATOM 767 N N . GLN A 1 99 ? 1.565 -19.381 0.806 1.00 96.94 99 GLN A N 1
ATOM 768 C CA . GLN A 1 99 ? 2.933 -18.978 1.150 1.00 96.94 99 GLN A CA 1
ATOM 769 C C . GLN A 1 99 ? 3.282 -19.295 2.606 1.00 96.94 99 GLN A C 1
ATOM 771 O O . GLN A 1 99 ? 4.386 -19.762 2.869 1.00 96.94 99 GLN A O 1
ATOM 776 N N . LEU A 1 100 ? 2.351 -19.080 3.544 1.00 97.50 100 LEU A N 1
ATOM 777 C CA . LEU A 1 100 ? 2.596 -19.294 4.979 1.00 97.50 100 LEU A CA 1
ATOM 778 C C . LEU A 1 100 ? 2.092 -20.650 5.481 1.00 97.50 100 LEU A C 1
ATOM 780 O O . LEU A 1 100 ? 2.443 -21.046 6.593 1.00 97.50 100 LEU A O 1
ATOM 784 N N . LYS A 1 101 ? 1.315 -21.372 4.660 1.00 98.12 101 LYS A N 1
ATOM 785 C CA . LYS A 1 101 ? 0.778 -22.711 4.956 1.00 98.12 101 LYS A CA 1
ATOM 786 C C . LYS A 1 101 ? -0.095 -22.752 6.212 1.00 98.12 101 LYS A C 1
ATOM 788 O O . LYS A 1 101 ? -0.119 -23.766 6.904 1.00 98.12 101 LYS A O 1
ATOM 793 N N . VAL A 1 102 ? -0.781 -21.650 6.523 1.00 98.50 102 VAL A N 1
ATOM 794 C CA . VAL A 1 102 ? -1.754 -21.601 7.626 1.00 98.50 102 VAL A CA 1
ATOM 795 C C . VAL A 1 102 ? -2.876 -22.598 7.349 1.00 98.50 102 VAL A C 1
ATOM 797 O O . VAL A 1 102 ? -3.339 -22.708 6.215 1.00 98.50 102 VAL A O 1
ATOM 800 N N . ASP A 1 103 ? -3.298 -23.325 8.383 1.00 98.44 103 ASP A N 1
ATOM 801 C CA . ASP A 1 103 ? -4.429 -24.251 8.302 1.00 98.44 103 ASP A CA 1
ATOM 802 C C . ASP A 1 103 ? -5.702 -23.490 7.857 1.00 98.44 103 ASP A C 1
ATOM 804 O O . ASP A 1 103 ? -6.075 -22.511 8.518 1.00 98.44 103 ASP A O 1
ATOM 808 N N . PRO A 1 104 ? -6.375 -23.915 6.765 1.00 98.50 104 PRO A N 1
ATOM 809 C CA . PRO A 1 104 ? -7.556 -23.245 6.227 1.00 98.50 104 PRO A CA 1
ATOM 810 C C . PRO A 1 104 ? -8.662 -22.959 7.239 1.00 98.50 104 PRO A C 1
ATOM 812 O O . PRO A 1 104 ? -9.354 -21.957 7.094 1.00 98.50 104 PRO A O 1
ATOM 815 N N . LYS A 1 105 ? -8.808 -23.773 8.294 1.00 98.19 105 LYS A N 1
ATOM 816 C CA . LYS A 1 105 ? -9.839 -23.552 9.324 1.00 98.19 105 LYS A CA 1
ATOM 817 C C . LYS A 1 105 ? -9.687 -22.222 10.069 1.00 98.19 105 LYS A C 1
ATOM 819 O O . LYS A 1 105 ? -10.646 -21.743 10.667 1.00 98.19 105 LYS A O 1
ATOM 824 N N . TRP A 1 106 ? -8.480 -21.652 10.077 1.00 98.50 106 TRP A N 1
ATOM 825 C CA . TRP A 1 106 ? -8.206 -20.368 10.713 1.00 98.50 106 TRP A CA 1
ATOM 826 C C . TRP A 1 106 ? -8.384 -19.188 9.771 1.00 98.50 106 TRP A C 1
ATOM 828 O O . TRP A 1 106 ? -8.359 -18.063 10.248 1.00 98.50 106 TRP A O 1
ATOM 838 N N . VAL A 1 107 ? -8.525 -19.388 8.463 1.00 98.75 107 VAL A N 1
ATOM 839 C CA . VAL A 1 107 ? -8.547 -18.285 7.498 1.00 98.75 107 VAL A CA 1
ATOM 840 C C . VAL A 1 107 ? -9.980 -18.013 7.065 1.00 98.75 107 VAL A C 1
ATOM 842 O O . VAL A 1 107 ? -10.655 -18.882 6.523 1.00 98.75 107 VAL A O 1
ATOM 845 N N . VAL A 1 108 ? -10.437 -16.783 7.283 1.00 98.75 108 VAL A N 1
ATOM 846 C CA . VAL A 1 108 ? -11.777 -16.318 6.928 1.00 98.75 108 VAL A CA 1
ATOM 847 C C . VAL A 1 108 ? -11.645 -15.197 5.899 1.00 98.75 108 VAL A C 1
ATOM 849 O O . VAL A 1 108 ? -11.243 -14.078 6.222 1.00 98.75 108 VAL A O 1
ATOM 852 N N . ALA A 1 109 ? -11.966 -15.506 4.642 1.00 98.56 109 ALA A N 1
ATOM 853 C CA . ALA A 1 109 ? -12.020 -14.509 3.580 1.00 98.56 109 ALA A CA 1
ATOM 854 C C . ALA A 1 109 ? -13.317 -13.695 3.690 1.00 98.56 109 ALA A C 1
ATOM 856 O O . ALA A 1 109 ? -14.405 -14.264 3.771 1.00 98.56 109 ALA A O 1
ATOM 857 N N . LEU A 1 110 ? -13.191 -12.371 3.692 1.00 98.50 110 LEU A N 1
ATOM 858 C CA . LEU A 1 110 ? -14.310 -11.436 3.688 1.00 98.50 110 LEU A CA 1
ATOM 859 C C . LEU A 1 110 ? -14.612 -10.957 2.266 1.00 98.50 110 LEU A C 1
ATOM 861 O O . LEU A 1 110 ? -13.699 -10.754 1.460 1.00 98.50 110 LEU A O 1
ATOM 865 N N . ASP A 1 111 ? -15.895 -10.732 1.987 1.00 98.31 111 ASP A N 1
ATOM 866 C CA . ASP A 1 111 ? -16.344 -10.063 0.767 1.00 98.31 111 ASP A CA 1
ATOM 867 C C . ASP A 1 111 ? -16.089 -8.548 0.873 1.00 98.31 111 ASP A C 1
ATOM 869 O O . ASP A 1 111 ? -16.232 -7.946 1.942 1.00 98.31 111 ASP A O 1
ATOM 873 N N . TRP A 1 112 ? -15.735 -7.915 -0.245 1.00 98.19 112 TRP A N 1
ATOM 874 C CA . TRP A 1 112 ? -15.632 -6.455 -0.330 1.00 98.19 112 TRP A CA 1
ATOM 875 C C . TRP A 1 112 ? -17.008 -5.798 -0.191 1.00 98.19 112 TRP A C 1
ATOM 877 O O . TRP A 1 112 ? -18.008 -6.346 -0.651 1.00 98.19 112 TRP A O 1
ATOM 887 N N . GLU A 1 113 ? -17.049 -4.606 0.407 1.00 97.94 113 GLU A N 1
ATOM 888 C CA . GLU A 1 113 ? -18.242 -3.744 0.470 1.00 97.94 113 GLU A CA 1
ATOM 889 C C . GLU A 1 113 ? -19.484 -4.375 1.130 1.00 97.94 113 GLU A C 1
ATOM 891 O O . GLU A 1 113 ? -20.610 -3.908 0.951 1.00 97.94 113 GLU A O 1
ATOM 896 N N . LYS A 1 114 ? -19.291 -5.428 1.932 1.00 98.00 114 LYS A N 1
ATOM 897 C CA . LYS A 1 114 ? -20.361 -6.146 2.627 1.00 98.00 114 LYS A CA 1
ATOM 898 C C . LYS A 1 114 ? -20.173 -6.093 4.138 1.00 98.00 114 LYS A C 1
ATOM 900 O O . LYS A 1 114 ? -19.151 -6.537 4.664 1.00 98.00 114 LYS A O 1
ATOM 905 N N . GLU A 1 115 ? -21.192 -5.599 4.841 1.00 97.69 115 GLU A N 1
ATOM 906 C CA . GLU A 1 115 ? -21.228 -5.643 6.304 1.00 97.69 115 GLU A CA 1
ATOM 907 C C . GLU A 1 115 ? -21.291 -7.106 6.765 1.00 97.69 115 GLU A C 1
ATOM 909 O O . GLU A 1 115 ? -22.196 -7.856 6.399 1.00 97.69 115 GLU A O 1
ATOM 914 N N . THR A 1 116 ? -20.306 -7.516 7.561 1.00 98.12 116 THR A N 1
ATOM 915 C CA . THR A 1 116 ? -20.168 -8.884 8.063 1.00 98.12 116 THR A CA 1
ATOM 916 C C . THR A 1 116 ? -20.025 -8.858 9.578 1.00 98.12 116 THR A C 1
ATOM 918 O O . THR A 1 116 ? -19.146 -8.183 10.114 1.00 98.12 116 THR A O 1
ATOM 921 N N . ALA A 1 117 ? -20.879 -9.593 10.289 1.00 97.94 117 ALA A N 1
ATOM 922 C CA . ALA A 1 117 ? -20.749 -9.753 11.734 1.00 97.94 117 ALA A CA 1
ATOM 923 C C . ALA A 1 117 ? -19.498 -10.576 12.065 1.00 97.94 117 ALA A C 1
ATOM 925 O O . ALA A 1 117 ? -19.278 -11.632 11.473 1.00 97.94 117 ALA A O 1
ATOM 926 N N . VAL A 1 118 ? -18.695 -10.116 13.026 1.00 97.88 118 VAL A N 1
ATOM 927 C CA . VAL A 1 118 ? -17.509 -10.836 13.506 1.00 97.88 118 VAL A CA 1
ATOM 928 C C . VAL A 1 118 ? -17.910 -11.645 14.750 1.00 97.88 118 VAL A C 1
ATOM 930 O O . VAL A 1 118 ? -18.180 -11.047 15.801 1.00 97.88 118 VAL A O 1
ATOM 933 N N . PRO A 1 119 ? -17.978 -12.990 14.667 1.00 96.88 119 PRO A N 1
ATOM 934 C CA . PRO A 1 119 ? -18.469 -13.849 15.743 1.00 96.88 119 PRO A CA 1
ATOM 935 C C . PRO A 1 119 ? -17.839 -13.558 17.108 1.00 96.88 119 PRO A C 1
ATOM 937 O O . PRO A 1 119 ? -16.635 -13.345 17.209 1.00 96.88 119 PRO A O 1
ATOM 940 N N . ASN A 1 120 ? -18.663 -13.583 18.160 1.00 92.81 120 ASN A N 1
ATOM 941 C CA . ASN A 1 120 ? -18.286 -13.389 19.571 1.00 92.81 120 ASN A CA 1
ATOM 942 C C . ASN A 1 120 ? -17.738 -11.998 19.950 1.00 92.81 120 ASN A C 1
ATOM 944 O O . ASN A 1 120 ? -17.498 -11.736 21.124 1.00 92.81 120 ASN A O 1
ATOM 948 N N . THR A 1 121 ? -17.624 -11.065 19.000 1.00 94.81 121 THR A N 1
ATOM 949 C CA . THR A 1 121 ? -17.045 -9.737 19.271 1.00 94.81 121 THR A CA 1
ATOM 950 C C . THR A 1 121 ? -18.076 -8.629 19.505 1.00 94.81 121 THR A C 1
ATOM 952 O O . THR A 1 121 ? -17.741 -7.593 20.079 1.00 94.81 121 THR A O 1
ATOM 955 N N . GLY A 1 122 ? -19.321 -8.818 19.043 1.00 93.62 122 GLY A N 1
ATOM 956 C CA . GLY A 1 122 ? -20.349 -7.768 19.020 1.00 93.62 122 GLY A CA 1
ATOM 957 C C . GLY A 1 122 ? -20.063 -6.631 18.025 1.00 93.62 122 GLY A C 1
ATOM 958 O O . GLY A 1 122 ? -20.623 -5.543 18.164 1.00 93.62 122 GLY A O 1
ATOM 959 N N . VAL A 1 123 ? -19.170 -6.864 17.058 1.00 96.81 123 VAL A N 1
ATOM 960 C CA . VAL A 1 123 ? -18.715 -5.894 16.055 1.00 96.81 123 VAL A CA 1
ATOM 961 C C . VAL A 1 123 ? -19.074 -6.392 14.657 1.00 96.81 123 VAL A C 1
ATOM 963 O O . VAL A 1 123 ? -18.887 -7.567 14.343 1.00 96.81 123 VAL A O 1
ATOM 966 N N . ASN A 1 124 ? -19.532 -5.479 13.806 1.00 97.88 124 ASN A N 1
ATOM 967 C CA . ASN A 1 124 ? -19.615 -5.694 12.366 1.00 97.88 124 ASN A CA 1
ATOM 968 C C . ASN A 1 124 ? -18.396 -5.071 11.686 1.00 97.88 124 ASN A C 1
ATOM 970 O O . ASN A 1 124 ? -17.908 -4.026 12.117 1.00 97.88 124 ASN A O 1
ATOM 974 N N . VAL A 1 125 ? -17.919 -5.682 10.608 1.00 98.62 125 VAL A N 1
ATOM 975 C CA . VAL A 1 125 ? -16.834 -5.151 9.782 1.00 98.62 125 VAL A CA 1
ATOM 976 C C . VAL A 1 125 ? -17.296 -4.999 8.339 1.00 98.62 125 VAL A C 1
ATOM 978 O O . VAL A 1 125 ? -18.004 -5.855 7.816 1.00 98.62 125 VAL A O 1
ATOM 981 N N . THR A 1 126 ? -16.885 -3.914 7.689 1.00 98.75 126 THR A N 1
ATOM 982 C CA . THR A 1 126 ? -16.938 -3.775 6.228 1.00 98.75 126 THR A CA 1
ATOM 983 C C . THR A 1 126 ? -15.530 -3.548 5.702 1.00 98.75 126 THR A C 1
ATOM 985 O O . THR A 1 126 ? -14.784 -2.726 6.244 1.00 98.75 126 THR A O 1
ATOM 988 N N . MET A 1 127 ? -15.165 -4.292 4.662 1.00 98.31 127 MET A N 1
ATOM 989 C CA . MET A 1 127 ? -13.861 -4.208 4.019 1.00 98.31 127 MET A CA 1
ATOM 990 C C . MET A 1 127 ? -13.951 -3.305 2.787 1.00 98.31 127 MET A C 1
ATOM 992 O O . MET A 1 127 ? -14.757 -3.564 1.895 1.00 98.31 127 MET A O 1
ATOM 996 N N . ILE A 1 128 ? -13.120 -2.265 2.749 1.00 98.69 128 ILE A N 1
ATOM 997 C CA . ILE A 1 128 ? -13.028 -1.300 1.643 1.00 98.69 128 ILE A CA 1
ATOM 998 C C . ILE A 1 128 ? -11.613 -1.401 1.072 1.00 98.69 128 ILE A C 1
ATOM 1000 O O . ILE A 1 128 ? -10.660 -1.615 1.824 1.00 98.69 128 ILE A O 1
ATOM 1004 N N . SER A 1 129 ? -11.441 -1.267 -0.243 1.00 98.38 129 SER A N 1
ATOM 1005 C CA . SER A 1 129 ? -10.102 -1.265 -0.856 1.00 98.38 129 SER A CA 1
ATOM 1006 C C . SER A 1 129 ? -9.201 -0.205 -0.210 1.00 98.38 129 SER A C 1
ATOM 1008 O O . SER A 1 129 ? -9.650 0.909 0.022 1.00 98.38 129 SER A O 1
ATOM 1010 N N . ALA A 1 130 ? -7.935 -0.531 0.072 1.00 98.56 130 ALA A N 1
ATOM 1011 C CA . ALA A 1 130 ? -6.951 0.436 0.584 1.00 98.56 130 ALA A CA 1
ATOM 1012 C C . ALA A 1 130 ? -6.130 1.129 -0.519 1.00 98.56 130 ALA A C 1
ATOM 1014 O O . ALA A 1 130 ? -5.331 2.026 -0.232 1.00 98.56 130 ALA A O 1
ATOM 1015 N N . ASN A 1 131 ? -6.296 0.726 -1.786 1.00 97.94 131 ASN A N 1
ATOM 1016 C CA . ASN A 1 131 ? -5.513 1.254 -2.910 1.00 97.94 131 ASN A CA 1
ATOM 1017 C C . ASN A 1 131 ? -3.979 1.191 -2.668 1.00 97.94 131 ASN A C 1
ATOM 1019 O O . ASN A 1 131 ? -3.233 2.085 -3.063 1.00 97.94 131 ASN A O 1
ATOM 1023 N N . HIS A 1 132 ? -3.502 0.141 -1.992 1.00 97.56 132 HIS A N 1
ATOM 1024 C CA . HIS A 1 132 ? -2.086 -0.063 -1.684 1.00 97.56 132 HIS A CA 1
ATOM 1025 C C . HIS A 1 132 ? -1.479 -1.168 -2.558 1.00 97.56 132 HIS A C 1
ATOM 1027 O O . HIS A 1 132 ? -0.851 -0.872 -3.574 1.00 97.56 132 HIS A O 1
ATOM 1033 N N . CYS A 1 133 ? -1.716 -2.434 -2.216 1.00 97.19 133 CYS A N 1
ATOM 1034 C CA . CYS A 1 133 ? -1.286 -3.606 -2.982 1.00 97.19 133 CYS A CA 1
ATOM 1035 C C . CYS A 1 133 ? -2.479 -4.557 -3.215 1.00 97.19 133 CYS A C 1
ATOM 1037 O O . CYS A 1 133 ? -3.537 -4.372 -2.608 1.00 97.19 133 CYS A O 1
ATOM 1039 N N . PRO A 1 134 ? -2.381 -5.563 -4.104 1.00 97.88 134 PRO A N 1
ATOM 1040 C CA . PRO A 1 134 ? -3.490 -6.491 -4.327 1.00 97.88 134 PRO A CA 1
ATOM 1041 C C . PRO A 1 134 ? -3.962 -7.146 -3.020 1.00 97.88 134 PRO A C 1
ATOM 1043 O O . PRO A 1 134 ? -3.166 -7.698 -2.263 1.00 97.88 134 PRO A O 1
ATOM 1046 N N . GLY A 1 135 ? -5.265 -7.056 -2.743 1.00 97.94 135 GLY A N 1
ATOM 1047 C CA . GLY A 1 135 ? -5.868 -7.553 -1.504 1.00 97.94 135 GLY A CA 1
ATOM 1048 C C . GLY A 1 135 ? -5.795 -6.609 -0.297 1.00 97.94 135 GLY A C 1
ATOM 1049 O O . GLY A 1 135 ? -6.350 -6.954 0.746 1.00 97.94 135 GLY A O 1
ATOM 1050 N N . SER A 1 136 ? -5.154 -5.440 -0.402 1.00 98.62 136 SER A N 1
ATOM 1051 C CA . SER A 1 136 ? -5.026 -4.506 0.723 1.00 98.62 136 SER A CA 1
ATOM 1052 C C . SER A 1 136 ? -6.347 -3.854 1.115 1.00 98.62 136 SER A C 1
ATOM 1054 O O . SER A 1 136 ? -7.078 -3.380 0.241 1.00 98.62 136 SER A O 1
ATOM 1056 N N . SER A 1 137 ? -6.611 -3.787 2.419 1.00 98.62 137 SER A N 1
ATOM 1057 C CA . SER A 1 137 ? -7.931 -3.464 2.961 1.00 98.62 137 SER A CA 1
ATOM 1058 C C . SER A 1 137 ? -7.899 -2.361 4.018 1.00 98.62 137 SER A C 1
ATOM 1060 O O . SER A 1 137 ? -7.127 -2.433 4.974 1.00 98.62 137 SER A O 1
ATOM 1062 N N . LEU A 1 138 ? -8.806 -1.392 3.886 1.00 98.88 138 LEU A N 1
ATOM 1063 C CA . LEU A 1 138 ? -9.327 -0.634 5.018 1.00 98.88 138 LEU A CA 1
ATOM 1064 C C . LEU A 1 138 ? -10.378 -1.510 5.719 1.00 98.88 138 LEU A C 1
ATOM 1066 O O . LEU A 1 138 ? -11.213 -2.133 5.057 1.00 98.88 138 LEU A O 1
ATOM 1070 N N . PHE A 1 139 ? -10.399 -1.501 7.049 1.00 98.88 139 PHE A N 1
ATOM 1071 C CA . PHE A 1 139 ? -11.467 -2.118 7.837 1.00 98.88 139 PHE A CA 1
ATOM 1072 C C . PHE A 1 139 ? -12.279 -1.045 8.548 1.00 98.88 139 PHE A C 1
ATOM 1074 O O . PHE A 1 139 ? -11.745 -0.301 9.371 1.00 98.88 139 PHE A O 1
ATOM 1081 N N . LEU A 1 140 ? -13.576 -0.976 8.254 1.00 98.75 140 LEU A N 1
ATOM 1082 C CA . LEU A 1 140 ? -14.521 -0.186 9.029 1.00 98.75 140 LEU A CA 1
ATOM 1083 C C . LEU A 1 140 ? -15.225 -1.102 10.028 1.00 98.75 140 LEU A C 1
ATOM 1085 O O . LEU A 1 140 ? -16.103 -1.876 9.652 1.00 98.75 140 LEU A O 1
ATOM 1089 N N . PHE A 1 141 ? -14.838 -1.000 11.295 1.00 98.62 141 PHE A N 1
ATOM 1090 C CA . PHE A 1 141 ? -15.493 -1.681 12.403 1.00 98.62 141 PHE A CA 1
ATOM 1091 C C . PHE A 1 141 ? -16.616 -0.813 12.958 1.00 98.62 141 PHE A C 1
ATOM 1093 O O . PHE A 1 141 ? -16.400 0.349 13.312 1.00 98.62 141 PHE A O 1
ATOM 1100 N N . GLU A 1 142 ? -17.805 -1.386 13.085 1.00 97.00 142 GLU A N 1
ATOM 1101 C CA . GLU A 1 142 ? -18.963 -0.724 13.663 1.00 97.00 142 GLU A CA 1
ATOM 1102 C C . GLU A 1 142 ? -19.529 -1.543 14.824 1.00 97.00 142 GLU A C 1
ATOM 1104 O O . GLU A 1 142 ? -19.836 -2.728 14.692 1.00 97.00 142 GLU A O 1
ATOM 1109 N N . ARG A 1 143 ? -19.695 -0.891 15.975 1.00 92.56 143 ARG A N 1
ATOM 1110 C CA . ARG A 1 143 ? -20.287 -1.482 17.178 1.00 92.56 143 ARG A CA 1
ATOM 1111 C C . ARG A 1 143 ? -21.506 -0.665 17.613 1.00 92.56 143 ARG A C 1
ATOM 1113 O O . ARG A 1 143 ? -21.358 0.541 17.811 1.00 92.56 143 ARG A O 1
ATOM 1120 N N . PRO A 1 144 ? -22.688 -1.262 17.821 1.00 88.44 144 PRO A N 1
ATOM 1121 C CA . PRO A 1 144 ? -23.841 -0.544 18.365 1.00 88.44 144 PRO A CA 1
ATOM 1122 C C . PRO A 1 144 ? -23.549 0.091 19.738 1.00 88.44 144 PRO A C 1
ATOM 1124 O O . PRO A 1 144 ? -22.894 -0.513 20.592 1.00 88.44 144 PRO A O 1
ATOM 1127 N N . LEU A 1 145 ? -24.036 1.316 19.957 1.00 83.31 145 LEU A N 1
ATOM 1128 C CA . LEU A 1 145 ? -23.943 2.046 21.225 1.00 83.31 145 LEU A CA 1
ATOM 1129 C C . LEU A 1 145 ? -25.330 2.206 21.866 1.00 83.31 145 LEU A C 1
ATOM 1131 O O . LEU A 1 145 ? -26.268 2.698 21.238 1.00 83.31 145 LEU A O 1
ATOM 1135 N N . GLY A 1 146 ? -25.433 1.876 23.156 1.00 70.50 146 GLY A N 1
ATOM 1136 C CA . GLY A 1 146 ? -26.677 1.990 23.926 1.00 70.50 146 GLY A CA 1
ATOM 1137 C C . GLY A 1 146 ? -27.732 0.953 23.527 1.00 70.50 146 GLY A C 1
ATOM 1138 O O . GLY A 1 146 ? -27.400 -0.120 23.030 1.00 70.50 146 GLY A O 1
ATOM 1139 N N . ASN A 1 147 ? -29.009 1.268 23.763 1.00 63.75 147 ASN A N 1
ATOM 1140 C CA . ASN A 1 147 ? -30.122 0.379 23.419 1.00 63.75 147 ASN A CA 1
ATOM 1141 C C . ASN A 1 147 ? -30.251 0.250 21.890 1.00 63.75 147 ASN A C 1
ATOM 1143 O O . ASN A 1 147 ? -30.019 1.225 21.171 1.00 63.75 147 ASN A O 1
ATOM 1147 N N . ALA A 1 148 ? -30.687 -0.918 21.405 1.00 58.72 148 ALA A N 1
ATOM 1148 C CA . ALA A 1 148 ? -30.785 -1.254 19.976 1.00 58.72 148 ALA A CA 1
ATOM 1149 C C . ALA A 1 148 ? -31.544 -0.212 19.121 1.00 58.72 148 ALA A C 1
ATOM 1151 O O . ALA A 1 148 ? -31.241 -0.040 17.944 1.00 58.72 148 ALA A O 1
ATOM 1152 N N . ASN A 1 149 ? -32.461 0.550 19.728 1.00 57.53 149 ASN A N 1
ATOM 1153 C CA . ASN A 1 149 ? -33.285 1.559 19.054 1.00 57.53 149 ASN A CA 1
ATOM 1154 C C . ASN A 1 149 ? -32.588 2.915 18.831 1.00 57.53 149 ASN A C 1
ATOM 1156 O O . ASN A 1 149 ? -33.169 3.796 18.205 1.00 57.53 149 ASN A O 1
ATOM 1160 N N . SER A 1 150 ? -31.374 3.135 19.353 1.00 66.06 150 SER A N 1
ATOM 1161 C CA . SER A 1 150 ? -30.708 4.445 19.248 1.00 66.06 150 SER A CA 1
ATOM 1162 C C . SER A 1 150 ? -30.131 4.727 17.854 1.00 66.06 150 SER A C 1
ATOM 1164 O O . SER A 1 150 ? -29.838 5.881 17.537 1.00 66.06 150 SER A O 1
ATOM 1166 N N . GLY A 1 151 ? -29.893 3.677 17.055 1.00 72.75 151 GLY A N 1
ATOM 1167 C CA . GLY A 1 151 ? -29.217 3.755 15.755 1.00 72.75 151 GLY A CA 1
ATOM 1168 C C . GLY A 1 151 ? -27.764 4.255 15.813 1.00 72.75 151 GLY A C 1
ATOM 1169 O O . GLY A 1 151 ? -27.117 4.388 14.774 1.00 72.75 151 GLY A O 1
ATOM 1170 N N . LYS A 1 152 ? -27.221 4.545 17.005 1.00 83.31 152 LYS A N 1
ATOM 1171 C CA . LYS A 1 152 ? -25.855 5.051 17.172 1.00 83.31 152 LYS A CA 1
ATOM 1172 C C . LYS A 1 152 ? -24.871 3.891 17.110 1.00 83.31 152 LYS A C 1
ATOM 1174 O O . LYS A 1 152 ? -25.010 2.912 17.839 1.00 83.31 152 LYS A O 1
ATOM 1179 N N . LYS A 1 153 ? -23.837 4.031 16.283 1.00 90.81 153 LYS A N 1
ATOM 1180 C CA . LYS A 1 153 ? -22.709 3.099 16.214 1.00 90.81 153 LYS A CA 1
ATOM 1181 C C . LYS A 1 153 ? -21.419 3.819 16.611 1.00 90.81 153 LYS A C 1
ATOM 1183 O O . LYS A 1 153 ? -21.250 4.990 16.27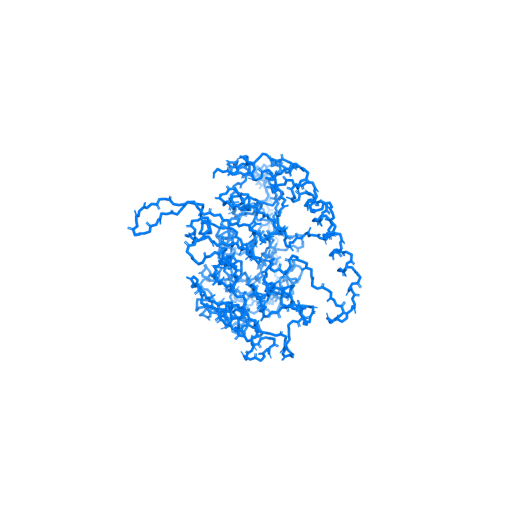7 1.00 90.81 153 LYS A O 1
ATOM 1188 N N . HIS A 1 154 ? -20.533 3.121 17.312 1.00 94.25 154 HIS A N 1
ATOM 1189 C CA . HIS A 1 154 ? -19.125 3.478 17.428 1.00 94.25 154 HIS A CA 1
ATOM 1190 C C . HIS A 1 154 ? -18.395 2.967 16.189 1.00 94.25 154 HIS A C 1
ATOM 1192 O O . HIS A 1 154 ? -18.560 1.798 15.839 1.00 94.25 154 HIS A O 1
ATOM 1198 N N . ARG A 1 155 ? -17.626 3.828 15.525 1.00 96.88 155 ARG A N 1
ATOM 1199 C CA . ARG A 1 155 ? -17.039 3.560 14.208 1.00 96.88 155 ARG A CA 1
ATOM 1200 C C . ARG A 1 155 ? -15.528 3.722 14.265 1.00 96.88 155 ARG A C 1
ATOM 1202 O O . ARG A 1 155 ? -15.028 4.828 14.482 1.00 96.88 155 ARG A O 1
ATOM 1209 N N . ILE A 1 156 ? -14.813 2.621 14.057 1.00 98.44 156 ILE A N 1
ATOM 1210 C CA . ILE A 1 156 ? -13.352 2.579 14.030 1.00 98.44 156 ILE A CA 1
ATOM 1211 C C . ILE A 1 156 ? -12.920 2.245 12.605 1.00 98.44 156 ILE A C 1
ATOM 1213 O O . ILE A 1 156 ? -13.229 1.169 12.102 1.00 98.44 156 ILE A O 1
ATOM 1217 N N . LEU A 1 157 ? -12.202 3.157 11.956 1.00 98.75 157 LEU A N 1
ATOM 1218 C CA . LEU A 1 157 ? -11.566 2.902 10.668 1.00 98.75 157 LEU A CA 1
ATOM 1219 C C . LEU A 1 157 ? -10.111 2.498 10.905 1.00 98.75 157 LEU A C 1
ATOM 1221 O O . LEU A 1 157 ? -9.362 3.248 11.526 1.00 98.75 157 LEU A O 1
ATOM 1225 N N . HIS A 1 158 ? -9.693 1.345 10.400 1.00 98.88 158 HIS A N 1
ATOM 1226 C CA . HIS A 1 158 ? -8.289 0.956 10.355 1.00 98.88 158 HIS A CA 1
ATOM 1227 C C . HIS A 1 158 ? -7.803 0.949 8.917 1.00 98.88 158 HIS A C 1
ATOM 1229 O O . HIS A 1 158 ? -8.308 0.177 8.105 1.00 98.88 158 HIS A O 1
ATOM 1235 N N . CYS A 1 159 ? -6.823 1.794 8.599 1.00 98.75 159 CYS A N 1
ATOM 1236 C CA . CYS A 1 159 ? -6.390 1.955 7.218 1.00 98.75 159 CYS A CA 1
ATOM 1237 C C . CYS A 1 159 ? -5.452 0.847 6.720 1.00 98.75 159 CYS A C 1
ATOM 1239 O O . CYS A 1 159 ? -5.258 0.732 5.516 1.00 98.75 159 CYS A O 1
ATOM 1241 N N . GLY A 1 160 ? -4.847 0.062 7.621 1.00 98.50 160 GLY A N 1
ATOM 1242 C CA . GLY A 1 160 ? -3.696 -0.760 7.234 1.00 98.50 160 GLY A CA 1
ATOM 1243 C C . GLY A 1 160 ? -2.620 0.143 6.630 1.00 98.50 160 GLY A C 1
ATOM 1244 O O . GLY A 1 160 ? -2.455 1.273 7.096 1.00 98.50 160 GLY A O 1
ATOM 1245 N N . ASP A 1 161 ? -1.982 -0.322 5.559 1.00 98.62 161 ASP A N 1
ATOM 1246 C CA . ASP A 1 161 ? -1.234 0.541 4.644 1.00 98.62 161 ASP A CA 1
ATOM 1247 C C . ASP A 1 161 ? -2.139 0.929 3.469 1.00 98.62 161 ASP A C 1
ATOM 1249 O O . ASP A 1 161 ? -2.812 0.076 2.885 1.00 98.62 161 ASP A O 1
ATOM 1253 N N . PHE A 1 162 ? -2.183 2.221 3.127 1.00 98.56 162 PHE A N 1
ATOM 1254 C CA . PHE A 1 162 ? -3.138 2.730 2.135 1.00 98.56 162 PHE A CA 1
ATOM 1255 C C . PHE A 1 162 ? -2.611 3.929 1.343 1.00 98.56 162 PHE A C 1
ATOM 1257 O O . PHE A 1 162 ? -1.827 4.755 1.832 1.00 98.56 162 PHE A O 1
ATOM 1264 N N . ARG A 1 163 ? -3.131 4.093 0.124 1.00 98.00 163 ARG A N 1
ATOM 1265 C CA . ARG A 1 163 ? -2.980 5.325 -0.655 1.00 98.00 163 ARG A CA 1
ATOM 1266 C C . ARG A 1 163 ? -4.327 6.004 -0.832 1.00 98.00 163 ARG A C 1
ATOM 1268 O O . ARG A 1 163 ? -5.126 5.610 -1.677 1.00 98.00 163 ARG A O 1
ATOM 1275 N N . ALA A 1 164 ? -4.563 7.052 -0.047 1.00 97.69 164 ALA A N 1
ATOM 1276 C CA . ALA A 1 164 ? -5.778 7.842 -0.096 1.00 97.69 164 ALA A CA 1
ATOM 1277 C C . ALA A 1 164 ? -6.065 8.323 -1.524 1.00 97.69 164 ALA A C 1
ATOM 1279 O O . ALA A 1 164 ? -5.212 8.921 -2.183 1.00 97.69 164 ALA A O 1
ATOM 1280 N N . CYS A 1 165 ? -7.282 8.056 -1.981 1.00 96.44 165 CYS A N 1
ATOM 1281 C CA . CYS A 1 165 ? -7.769 8.402 -3.305 1.00 96.44 165 CYS A CA 1
ATOM 1282 C C . CYS A 1 165 ? -9.180 8.990 -3.213 1.00 96.44 165 CYS A C 1
ATOM 1284 O O . CYS A 1 165 ? -9.782 9.043 -2.137 1.00 96.44 165 CYS A O 1
ATOM 1286 N N . ARG A 1 166 ? -9.692 9.461 -4.351 1.00 95.44 166 ARG A N 1
ATOM 1287 C CA . ARG A 1 166 ? -11.004 10.108 -4.451 1.00 95.44 166 ARG A CA 1
ATOM 1288 C C . ARG A 1 166 ? -12.129 9.171 -4.010 1.00 95.44 166 ARG A C 1
ATOM 1290 O O . ARG A 1 166 ? -13.025 9.599 -3.291 1.00 95.44 166 ARG A O 1
ATOM 1297 N N . GLU A 1 167 ? -12.024 7.899 -4.368 1.00 97.06 167 GLU A N 1
ATOM 1298 C CA . GLU A 1 167 ? -12.996 6.855 -4.064 1.00 97.06 167 GLU A CA 1
ATOM 1299 C C . GLU A 1 167 ? -13.192 6.699 -2.551 1.00 97.06 167 GLU A C 1
ATOM 1301 O O . GLU A 1 167 ? -14.322 6.544 -2.103 1.00 97.06 167 GLU A O 1
ATOM 1306 N N . HIS A 1 168 ? -12.135 6.845 -1.739 1.00 98.00 168 HIS A N 1
ATOM 1307 C CA . HIS A 1 168 ? -12.274 6.842 -0.278 1.00 98.00 168 HIS A CA 1
ATOM 1308 C C . HIS A 1 168 ? -13.038 8.068 0.246 1.00 98.00 168 HIS A C 1
ATOM 1310 O O . HIS A 1 168 ? -13.787 7.955 1.214 1.00 98.00 168 HIS A O 1
ATOM 1316 N N . LEU A 1 169 ? -12.847 9.244 -0.364 1.00 95.38 169 LEU A N 1
ATOM 1317 C CA . LEU A 1 169 ? -13.504 10.488 0.064 1.00 95.38 169 LEU A CA 1
ATOM 1318 C C . LEU A 1 169 ? -14.991 10.495 -0.294 1.00 95.38 169 LEU A C 1
ATOM 1320 O O . LEU A 1 169 ? -15.807 11.049 0.439 1.00 95.38 169 LEU A O 1
ATOM 1324 N N . GLU A 1 170 ? -15.331 9.886 -1.428 1.00 95.44 170 GLU A N 1
ATOM 1325 C CA . GLU A 1 170 ? -16.698 9.777 -1.936 1.00 95.44 170 GLU A CA 1
ATOM 1326 C C . GLU A 1 170 ? -17.423 8.530 -1.410 1.00 95.44 170 GLU A C 1
ATOM 1328 O O . GLU A 1 170 ? -18.642 8.419 -1.570 1.00 95.44 170 GLU A O 1
ATOM 1333 N N . HIS A 1 171 ? -16.703 7.628 -0.733 1.00 97.19 171 HIS A N 1
ATOM 1334 C CA . HIS A 1 171 ? -17.236 6.361 -0.256 1.00 97.19 171 HIS A CA 1
ATOM 1335 C C . HIS A 1 171 ? -18.461 6.563 0.654 1.00 97.19 171 HIS A C 1
ATOM 1337 O O . HIS A 1 171 ? -18.355 7.285 1.655 1.00 97.19 171 HIS A O 1
ATOM 1343 N N . PRO A 1 172 ? -19.609 5.900 0.398 1.00 94.94 172 PRO A N 1
ATOM 1344 C CA . PRO A 1 172 ? -20.839 6.100 1.168 1.00 94.94 172 PRO A CA 1
ATOM 1345 C C . PRO A 1 172 ? -20.693 5.857 2.672 1.00 94.94 172 PRO A C 1
ATOM 1347 O O . PRO A 1 172 ? -21.381 6.505 3.457 1.00 94.94 172 PRO A O 1
ATOM 1350 N N . LEU A 1 173 ? -19.785 4.966 3.083 1.00 95.75 173 LEU A N 1
ATOM 1351 C CA . LEU A 1 173 ? -19.514 4.675 4.496 1.00 95.75 173 LEU A CA 1
ATOM 1352 C C . LEU A 1 173 ? -18.496 5.625 5.147 1.00 95.75 173 LEU A C 1
ATOM 1354 O O . LEU A 1 173 ? -18.400 5.642 6.371 1.00 95.75 173 LEU A O 1
ATOM 1358 N N . LEU A 1 174 ? -17.739 6.414 4.380 1.00 96.56 174 LEU A N 1
ATOM 1359 C CA . LEU A 1 174 ? -16.685 7.280 4.928 1.00 96.56 174 LEU A CA 1
ATOM 1360 C C . LEU A 1 174 ? -17.048 8.768 4.841 1.00 96.56 174 LEU A C 1
ATOM 1362 O O . LEU A 1 174 ? -16.812 9.509 5.797 1.00 96.56 174 LEU A O 1
ATOM 1366 N N . ARG A 1 175 ? -17.652 9.207 3.728 1.00 94.50 175 ARG A N 1
ATOM 1367 C CA . ARG A 1 175 ? -17.936 10.622 3.436 1.00 94.50 175 ARG A CA 1
ATOM 1368 C C . ARG A 1 175 ? -18.763 11.303 4.540 1.00 94.50 175 ARG A C 1
ATOM 1370 O O . ARG A 1 175 ? -19.751 10.735 4.976 1.00 94.50 175 ARG A O 1
ATOM 1377 N N . PRO A 1 176 ? -18.486 12.536 4.974 1.00 92.31 176 PRO A N 1
ATOM 1378 C CA . PRO A 1 176 ? -19.188 13.138 6.116 1.00 92.31 176 PRO A CA 1
ATOM 1379 C C . PRO A 1 176 ? -20.709 13.255 6.001 1.00 92.31 176 PRO A C 1
ATOM 1381 O O . PRO A 1 176 ? -21.415 13.135 6.998 1.00 92.31 176 PRO A O 1
ATOM 1384 N N . ASN A 1 177 ? -21.211 13.529 4.799 1.00 90.81 177 ASN A N 1
ATOM 1385 C CA . ASN A 1 177 ? -22.625 13.784 4.554 1.00 90.81 177 ASN A CA 1
ATOM 1386 C C . ASN A 1 177 ? -23.204 12.629 3.741 1.00 90.81 177 ASN A C 1
ATOM 1388 O O . ASN A 1 177 ? -22.710 12.308 2.659 1.00 90.81 177 ASN A O 1
ATOM 1392 N N . VAL A 1 178 ? -24.253 12.002 4.263 1.00 87.75 178 VAL A N 1
ATOM 1393 C CA . VAL A 1 178 ? -24.946 10.889 3.614 1.00 87.75 178 VAL A CA 1
ATOM 1394 C C . VAL A 1 178 ? -26.407 11.258 3.478 1.00 87.75 178 VAL A C 1
ATOM 1396 O O . VAL A 1 178 ? -27.012 11.737 4.431 1.00 87.75 178 VAL A O 1
ATOM 1399 N N . GLN A 1 179 ? -26.972 11.014 2.306 1.00 83.44 179 GLN A N 1
ATOM 1400 C CA . GLN A 1 179 ? -28.407 11.088 2.110 1.00 83.44 179 GLN A CA 1
ATOM 1401 C C . GLN A 1 179 ? -28.998 9.700 2.328 1.00 83.44 179 GLN A C 1
ATOM 1403 O O . GLN A 1 179 ? -28.503 8.719 1.770 1.00 83.44 179 GLN A O 1
ATOM 1408 N N . ASP A 1 180 ? -30.008 9.613 3.182 1.00 77.88 180 ASP A N 1
ATOM 1409 C CA . ASP A 1 180 ? -30.774 8.392 3.362 1.00 77.88 180 ASP A CA 1
ATOM 1410 C C . ASP A 1 180 ? -31.548 8.078 2.075 1.00 77.88 180 ASP A C 1
ATOM 1412 O O . ASP A 1 180 ? -32.269 8.927 1.552 1.00 77.88 180 ASP A O 1
ATOM 1416 N N . ALA A 1 181 ? -31.365 6.870 1.541 1.00 73.75 181 ALA A N 1
ATOM 1417 C CA . ALA A 1 181 ? -31.902 6.498 0.234 1.00 73.75 181 ALA A CA 1
ATOM 1418 C C . ALA A 1 181 ? -33.436 6.373 0.216 1.00 73.75 181 ALA A C 1
ATOM 1420 O O . ALA A 1 181 ? -34.030 6.434 -0.856 1.00 73.75 181 ALA A O 1
ATOM 1421 N N . ILE A 1 182 ? -34.071 6.195 1.379 1.00 76.56 182 ILE A N 1
ATOM 1422 C CA . ILE A 1 182 ? -35.517 5.970 1.501 1.00 76.56 182 ILE A CA 1
ATOM 1423 C C . ILE A 1 182 ? -36.225 7.282 1.842 1.00 76.56 182 ILE A C 1
ATOM 1425 O O . ILE A 1 182 ? -37.209 7.656 1.213 1.00 76.56 182 ILE A O 1
ATOM 1429 N N . THR A 1 183 ? -35.721 7.993 2.845 1.00 81.62 183 THR A N 1
ATOM 1430 C CA . THR A 1 183 ? -36.339 9.210 3.387 1.00 81.62 183 THR A CA 1
ATOM 1431 C C . THR A 1 183 ? -35.840 10.486 2.711 1.00 81.62 183 THR A C 1
ATOM 1433 O O . THR A 1 183 ? -36.411 11.554 2.923 1.00 81.62 183 THR A O 1
ATOM 1436 N N . GLY A 1 184 ? -34.749 10.411 1.941 1.00 81.81 184 GLY A N 1
ATOM 1437 C CA . GLY A 1 184 ? -34.102 11.566 1.318 1.00 81.81 184 GLY A CA 1
ATOM 1438 C C . GLY A 1 184 ? -33.431 12.518 2.313 1.00 81.81 184 GLY A C 1
ATOM 1439 O O . GLY A 1 184 ? -32.878 13.538 1.893 1.00 81.81 184 GLY A O 1
ATOM 1440 N N . GLN A 1 185 ? -33.458 12.210 3.616 1.00 80.62 185 GLN A N 1
ATOM 1441 C CA . GLN A 1 185 ? -32.917 13.072 4.659 1.00 80.62 185 GLN A CA 1
ATOM 1442 C C . GLN A 1 185 ? -31.391 13.024 4.687 1.00 80.62 185 GLN A C 1
ATOM 1444 O O . GLN A 1 185 ? -30.766 11.962 4.655 1.00 80.62 185 GLN A O 1
ATOM 1449 N N . SER A 1 186 ? -30.780 14.200 4.795 1.00 84.00 186 SER A N 1
ATOM 1450 C CA . SER A 1 186 ? -29.339 14.327 4.987 1.00 84.00 186 SER A CA 1
ATOM 1451 C C . SER A 1 186 ? -28.976 14.039 6.437 1.00 84.00 186 SER A C 1
ATOM 1453 O O . SER A 1 186 ? -29.428 14.726 7.353 1.00 84.00 186 SER A O 1
ATOM 1455 N N . ARG A 1 187 ? -28.099 13.059 6.646 1.00 86.19 187 ARG A N 1
ATOM 1456 C CA . ARG A 1 187 ? -27.479 12.772 7.937 1.00 86.19 187 ARG A CA 1
ATOM 1457 C C . ARG A 1 187 ? -25.978 12.983 7.871 1.00 86.19 187 ARG A C 1
ATOM 1459 O O . ARG A 1 187 ? -25.319 12.716 6.866 1.00 86.19 187 ARG A O 1
ATOM 1466 N N . GLN A 1 188 ? -25.433 13.426 8.990 1.00 87.81 188 GLN A N 1
ATOM 1467 C CA . GLN A 1 188 ? -23.997 13.531 9.169 1.00 87.81 188 GLN A CA 1
ATOM 1468 C C . GLN A 1 188 ? -23.471 12.225 9.763 1.00 87.81 188 GLN A C 1
ATOM 1470 O O . GLN A 1 188 ? -24.014 11.717 10.744 1.00 87.81 188 GLN A O 1
ATOM 1475 N N . GLN A 1 189 ? -22.407 11.690 9.176 1.00 90.44 189 GLN A N 1
ATOM 1476 C CA . GLN A 1 189 ? -21.650 10.580 9.732 1.00 90.44 189 GLN A CA 1
ATOM 1477 C C . GLN A 1 189 ? -20.253 11.033 10.144 1.00 90.44 189 GLN A C 1
ATOM 1479 O O . GLN A 1 189 ? -19.702 12.007 9.628 1.00 90.44 189 GLN A O 1
ATOM 1484 N N . ARG A 1 190 ? -19.685 10.310 11.104 1.00 93.81 190 ARG A N 1
ATOM 1485 C CA . ARG A 1 190 ? -18.325 10.518 11.593 1.00 93.81 190 ARG A CA 1
ATOM 1486 C C . ARG A 1 190 ? -17.624 9.182 11.785 1.00 93.81 190 ARG A C 1
ATOM 1488 O O . ARG A 1 190 ? -18.276 8.139 11.793 1.00 93.81 190 ARG A O 1
ATOM 1495 N N . ILE A 1 191 ? -16.314 9.237 11.936 1.00 96.56 191 ILE A N 1
ATOM 1496 C CA . ILE A 1 191 ? -15.446 8.133 12.328 1.00 96.56 191 ILE A CA 1
ATOM 1497 C C . ILE A 1 191 ? -14.918 8.503 13.711 1.00 96.56 191 ILE A C 1
ATOM 1499 O O . ILE A 1 191 ? -14.252 9.526 13.857 1.00 96.56 191 ILE A O 1
ATOM 1503 N N . ASP A 1 192 ? -15.233 7.716 14.736 1.00 96.44 192 ASP A N 1
ATOM 1504 C CA . ASP A 1 192 ? -14.836 8.061 16.102 1.00 96.44 192 ASP A CA 1
ATOM 1505 C C . ASP A 1 192 ? -13.321 7.845 16.302 1.00 96.44 192 ASP A C 1
ATOM 1507 O O . ASP A 1 192 ? -12.654 8.643 16.962 1.00 96.44 192 ASP A O 1
ATOM 1511 N N . VAL A 1 193 ? -12.744 6.798 15.695 1.00 97.75 193 VAL A N 1
ATOM 1512 C CA . VAL A 1 193 ? -11.295 6.531 15.734 1.00 97.75 193 VAL A CA 1
ATOM 1513 C C . VAL A 1 193 ? -10.791 6.089 14.362 1.00 97.75 193 VAL A C 1
ATOM 1515 O O . VAL A 1 193 ? -11.358 5.188 13.755 1.00 97.75 193 VAL A O 1
ATOM 1518 N N . CYS A 1 194 ? -9.709 6.692 13.877 1.00 98.44 194 CYS A N 1
ATOM 1519 C CA . CYS A 1 194 ? -9.023 6.300 12.649 1.00 98.44 194 CYS A CA 1
ATOM 1520 C C . CYS A 1 194 ? -7.581 5.888 12.956 1.00 98.44 194 CYS A C 1
ATOM 1522 O O . CYS A 1 194 ? -6.782 6.714 13.400 1.00 98.44 194 CYS A O 1
ATOM 1524 N N . TYR A 1 195 ? -7.248 4.626 12.713 1.00 98.69 195 TYR A N 1
ATOM 1525 C CA . TYR A 1 195 ? -5.882 4.116 12.736 1.00 98.69 195 TYR A CA 1
ATOM 1526 C C . TYR A 1 195 ? -5.261 4.368 11.366 1.00 98.69 195 TYR A C 1
ATOM 1528 O O . TYR A 1 195 ? -5.608 3.707 10.388 1.00 98.69 195 TYR A O 1
ATOM 1536 N N . LEU A 1 196 ? -4.395 5.375 11.295 1.00 98.69 196 LEU A N 1
ATOM 1537 C CA . LEU A 1 196 ? -3.940 5.977 10.048 1.00 98.69 196 LEU A CA 1
ATOM 1538 C C . LEU A 1 196 ? -2.517 5.531 9.703 1.00 98.69 196 LEU A C 1
ATOM 1540 O O . LEU A 1 196 ? -1.608 5.681 10.524 1.00 98.69 196 LEU A O 1
ATOM 1544 N N . ASP A 1 197 ? -2.318 5.095 8.457 1.00 98.56 197 ASP A N 1
ATOM 1545 C CA . ASP A 1 197 ? -0.990 4.955 7.856 1.00 98.56 197 ASP A CA 1
ATOM 1546 C C . ASP A 1 197 ? -0.306 6.324 7.790 1.00 98.56 197 ASP A C 1
ATOM 1548 O O . ASP A 1 197 ? -0.703 7.232 7.052 1.00 98.56 197 ASP A O 1
ATOM 1552 N N . THR A 1 198 ? 0.752 6.469 8.574 1.00 98.00 198 THR A N 1
ATOM 1553 C CA . THR A 1 198 ? 1.534 7.699 8.685 1.00 98.00 198 THR A CA 1
ATOM 1554 C C . THR A 1 198 ? 2.925 7.574 8.067 1.00 98.00 198 THR A C 1
ATOM 1556 O O . THR A 1 198 ? 3.827 8.344 8.419 1.00 98.00 198 THR A O 1
ATOM 1559 N N . THR A 1 199 ? 3.113 6.640 7.124 1.00 96.88 199 THR A N 1
ATOM 1560 C CA . THR A 1 199 ? 4.393 6.371 6.442 1.00 96.88 199 THR A CA 1
ATOM 1561 C C . THR A 1 199 ? 5.042 7.646 5.912 1.00 96.88 199 THR A C 1
ATOM 1563 O O . THR A 1 199 ? 6.211 7.915 6.201 1.00 96.88 199 THR A O 1
ATOM 1566 N N . TYR A 1 200 ? 4.267 8.479 5.211 1.00 96.31 200 TYR A N 1
ATOM 1567 C CA . TYR A 1 200 ? 4.738 9.733 4.619 1.00 96.31 200 TYR A CA 1
ATOM 1568 C C . TYR A 1 200 ? 4.034 10.972 5.179 1.00 96.31 200 TYR A C 1
ATOM 1570 O O . TYR A 1 200 ? 3.836 11.958 4.464 1.00 96.31 200 TYR A O 1
ATOM 1578 N N . LEU A 1 201 ? 3.708 10.968 6.477 1.00 96.50 201 LEU A N 1
ATOM 1579 C CA . LEU A 1 201 ? 3.203 12.154 7.176 1.00 96.50 201 LEU A CA 1
ATOM 1580 C C . LEU A 1 201 ? 4.338 13.177 7.395 1.00 96.50 201 LEU A C 1
ATOM 1582 O O . LEU A 1 201 ? 4.844 13.387 8.497 1.00 96.50 201 LEU A O 1
ATOM 1586 N N . ASN A 1 202 ? 4.788 13.792 6.302 1.00 94.81 202 ASN A N 1
ATOM 1587 C CA . ASN A 1 202 ? 5.769 14.864 6.284 1.00 94.81 202 ASN A CA 1
ATOM 1588 C C . ASN A 1 202 ? 5.623 15.688 4.984 1.00 94.81 202 ASN A C 1
ATOM 1590 O O . ASN A 1 202 ? 5.678 15.093 3.905 1.00 94.81 202 ASN A O 1
ATOM 1594 N N . PRO A 1 203 ? 5.531 17.032 5.055 1.00 94.75 203 PRO A N 1
ATOM 1595 C CA . PRO A 1 203 ? 5.425 17.930 3.895 1.00 94.75 203 PRO A CA 1
ATOM 1596 C C . PRO A 1 203 ? 6.438 17.712 2.760 1.00 94.75 203 PRO A C 1
ATOM 1598 O O . PRO A 1 203 ? 6.190 18.085 1.614 1.00 94.75 203 PRO A O 1
ATOM 1601 N N . LYS A 1 204 ? 7.586 17.093 3.049 1.00 92.88 204 LYS A N 1
ATOM 1602 C CA . LYS A 1 204 ? 8.585 16.719 2.043 1.00 92.88 204 LYS A CA 1
ATOM 1603 C C . LYS A 1 204 ? 8.033 15.772 0.962 1.00 92.88 204 LYS A C 1
ATOM 1605 O O . LYS A 1 204 ? 8.573 15.748 -0.144 1.00 92.88 204 LYS A O 1
ATOM 1610 N N . TYR A 1 205 ? 6.984 15.001 1.251 1.00 93.81 205 TYR A N 1
ATOM 1611 C CA . TYR A 1 205 ? 6.484 13.933 0.384 1.00 93.81 205 TYR A CA 1
ATOM 1612 C C . TYR A 1 205 ? 5.163 14.307 -0.305 1.00 93.81 205 TYR A C 1
ATOM 1614 O O . TYR A 1 205 ? 4.097 14.210 0.294 1.00 93.81 205 TYR A O 1
ATOM 1622 N N . ALA A 1 206 ? 5.215 14.678 -1.587 1.00 90.94 206 ALA A N 1
ATOM 1623 C CA . ALA A 1 206 ? 4.029 14.895 -2.428 1.00 90.94 206 ALA A CA 1
ATOM 1624 C C . ALA A 1 206 ? 4.203 14.157 -3.762 1.00 90.94 206 ALA A C 1
ATOM 1626 O O . ALA A 1 206 ? 4.628 14.742 -4.756 1.00 90.94 206 ALA A O 1
ATOM 1627 N N . PHE A 1 207 ? 3.997 12.839 -3.739 1.00 87.56 207 PHE A N 1
ATOM 1628 C CA . PHE A 1 207 ? 4.260 11.981 -4.893 1.00 87.56 207 PHE A CA 1
ATOM 1629 C C . PHE A 1 207 ? 3.306 12.287 -6.053 1.00 87.56 207 PHE A C 1
ATOM 1631 O O . PHE A 1 207 ? 2.134 12.576 -5.811 1.00 87.56 207 PHE A O 1
ATOM 1638 N N . PRO A 1 208 ? 3.760 12.135 -7.306 1.00 92.75 208 PRO A N 1
ATOM 1639 C CA . PRO A 1 208 ? 2.863 12.139 -8.454 1.00 92.75 208 PRO A CA 1
ATOM 1640 C C . PRO A 1 208 ? 1.877 10.962 -8.418 1.00 92.75 208 PRO A C 1
ATOM 1642 O O . PRO A 1 208 ? 2.046 9.989 -7.668 1.00 92.75 208 PRO A O 1
ATOM 1645 N N . SER A 1 209 ? 0.836 11.036 -9.250 1.00 93.50 209 SER A N 1
ATOM 1646 C CA . SER A 1 209 ? -0.129 9.940 -9.388 1.00 93.50 209 SER A CA 1
ATOM 1647 C C . SER A 1 209 ? 0.552 8.683 -9.944 1.00 93.50 209 SER A C 1
ATOM 1649 O O . SER A 1 209 ? 1.497 8.769 -10.732 1.00 93.50 209 SER A O 1
ATOM 1651 N N . GLN A 1 210 ? 0.066 7.496 -9.557 1.00 94.56 210 GLN A N 1
ATOM 1652 C CA . GLN A 1 210 ? 0.573 6.228 -10.108 1.00 94.56 210 GLN A CA 1
ATOM 1653 C C . GLN A 1 210 ? 0.467 6.204 -11.638 1.00 94.56 210 GLN A C 1
ATOM 1655 O O . GLN A 1 210 ? 1.395 5.755 -12.303 1.00 94.56 210 GLN A O 1
ATOM 1660 N N . VAL A 1 211 ? -0.628 6.748 -12.180 1.00 95.25 211 VAL A N 1
ATOM 1661 C CA . VAL A 1 211 ? -0.882 6.851 -13.623 1.00 95.25 211 VAL A CA 1
ATOM 1662 C C . VAL A 1 211 ? 0.217 7.648 -14.323 1.00 95.25 211 VAL A C 1
ATOM 1664 O O . VAL A 1 211 ? 0.806 7.136 -15.269 1.00 95.25 211 VAL A O 1
ATOM 1667 N N . ASN A 1 212 ? 0.570 8.836 -13.820 1.00 95.62 212 ASN A N 1
ATOM 1668 C CA . ASN A 1 212 ? 1.609 9.669 -14.436 1.00 95.62 212 ASN A CA 1
ATOM 1669 C C . ASN A 1 212 ? 2.982 8.985 -14.397 1.00 95.62 212 ASN A C 1
ATOM 1671 O O . ASN A 1 212 ? 3.737 9.049 -15.362 1.00 95.62 212 ASN A O 1
ATOM 1675 N N . VAL A 1 213 ? 3.306 8.285 -13.303 1.00 96.88 213 VAL A N 1
ATOM 1676 C CA . VAL A 1 213 ? 4.570 7.536 -13.210 1.00 96.88 213 VAL A CA 1
ATOM 1677 C C . VAL A 1 213 ? 4.604 6.369 -14.194 1.00 96.88 213 VAL A C 1
ATOM 1679 O O . VAL A 1 213 ? 5.616 6.184 -14.868 1.00 96.88 213 VAL A O 1
ATOM 1682 N N . ILE A 1 214 ? 3.515 5.600 -14.306 1.00 97.75 214 ILE A N 1
ATOM 1683 C CA . ILE A 1 214 ? 3.411 4.498 -15.273 1.00 97.75 214 ILE A CA 1
ATOM 1684 C C . ILE A 1 214 ? 3.538 5.040 -16.697 1.00 97.75 214 ILE A C 1
ATOM 1686 O O . ILE A 1 214 ? 4.346 4.518 -17.460 1.00 97.75 214 ILE A O 1
ATOM 1690 N N . GLN A 1 215 ? 2.810 6.107 -17.030 1.00 97.81 215 GLN A N 1
ATOM 1691 C CA . GLN A 1 215 ? 2.851 6.728 -18.350 1.00 97.81 215 GLN A CA 1
ATOM 1692 C C . GLN A 1 215 ? 4.262 7.209 -18.702 1.00 97.81 215 GLN A C 1
ATOM 1694 O O . GLN A 1 215 ? 4.778 6.879 -19.767 1.00 97.81 215 GLN A O 1
ATOM 1699 N N . ALA A 1 216 ? 4.942 7.893 -17.782 1.00 97.62 216 ALA A N 1
ATOM 1700 C CA . ALA A 1 216 ? 6.317 8.327 -18.002 1.00 97.62 216 ALA A CA 1
ATOM 1701 C C . ALA A 1 216 ? 7.271 7.139 -18.246 1.00 97.62 216 ALA A C 1
ATOM 1703 O O . ALA A 1 216 ? 8.167 7.224 -19.087 1.00 97.62 216 ALA A O 1
ATOM 1704 N N . CYS A 1 217 ? 7.068 6.008 -17.556 1.00 98.12 217 CYS A N 1
ATOM 1705 C CA . CYS A 1 217 ? 7.844 4.789 -17.800 1.00 98.12 217 CYS A CA 1
ATOM 1706 C C . CYS A 1 217 ? 7.526 4.180 -19.173 1.00 98.12 217 CYS A C 1
ATOM 1708 O O . CYS A 1 217 ? 8.450 3.797 -19.885 1.00 98.12 217 CYS A O 1
ATOM 1710 N N . GLN A 1 218 ? 6.249 4.124 -19.567 1.00 98.31 218 GLN A N 1
ATOM 1711 C CA . GLN A 1 218 ? 5.809 3.641 -20.883 1.00 98.31 218 GLN A CA 1
ATOM 1712 C C . GLN A 1 218 ? 6.418 4.463 -22.023 1.00 98.31 218 GLN A C 1
ATOM 1714 O O . GLN A 1 218 ? 6.957 3.899 -22.978 1.00 98.31 218 GLN A O 1
ATOM 1719 N N . GLU A 1 219 ? 6.370 5.790 -21.916 1.00 97.12 219 GLU A N 1
ATOM 1720 C CA . GLU A 1 219 ? 6.954 6.701 -22.900 1.00 97.12 219 GLU A CA 1
ATOM 1721 C C . GLU A 1 219 ? 8.478 6.514 -22.977 1.00 97.12 219 GLU A C 1
ATOM 1723 O O . GLU A 1 219 ? 9.029 6.409 -24.076 1.00 97.12 219 GLU A O 1
ATOM 1728 N N . MET A 1 220 ? 9.156 6.395 -21.824 1.00 95.75 220 MET A N 1
ATOM 1729 C CA . MET A 1 220 ? 10.603 6.168 -21.755 1.00 95.75 220 MET A CA 1
ATOM 1730 C C . MET A 1 220 ? 10.997 4.871 -22.467 1.00 95.75 220 MET A C 1
ATOM 1732 O O . MET A 1 220 ? 11.843 4.894 -23.361 1.00 95.75 220 MET A O 1
ATOM 1736 N N . VAL A 1 221 ? 10.375 3.739 -22.120 1.00 96.50 221 VAL A N 1
ATOM 1737 C CA . VAL A 1 221 ? 10.735 2.446 -22.730 1.00 96.50 221 VAL A CA 1
ATOM 1738 C C . VAL A 1 221 ? 10.380 2.393 -24.208 1.00 96.50 221 VAL A C 1
ATOM 1740 O O . VAL A 1 221 ? 11.126 1.814 -24.988 1.00 96.50 221 VAL A O 1
ATOM 1743 N N . THR A 1 222 ? 9.284 3.036 -24.621 1.00 95.19 222 THR A N 1
ATOM 1744 C CA . THR A 1 222 ? 8.890 3.097 -26.034 1.00 95.19 222 THR A CA 1
ATOM 1745 C C . THR A 1 222 ? 9.907 3.892 -26.845 1.00 95.19 222 THR A C 1
ATOM 1747 O O . THR A 1 222 ? 10.233 3.502 -27.967 1.00 95.19 222 THR A O 1
ATOM 1750 N N . LYS A 1 223 ? 10.430 4.991 -26.282 1.00 92.88 223 LYS A N 1
ATOM 1751 C CA . LYS A 1 223 ? 11.505 5.773 -26.896 1.00 92.88 223 LYS A CA 1
ATOM 1752 C C . LYS A 1 223 ? 12.773 4.928 -27.029 1.00 92.88 223 LYS A C 1
ATOM 1754 O O . LYS A 1 223 ? 13.242 4.746 -28.146 1.00 92.88 223 LYS A O 1
ATOM 1759 N N . LEU A 1 224 ? 13.259 4.349 -25.929 1.00 91.44 224 LEU A N 1
ATOM 1760 C CA . LEU A 1 224 ? 14.486 3.539 -25.912 1.00 91.44 224 LEU A CA 1
ATOM 1761 C C . LEU A 1 224 ? 14.403 2.311 -26.826 1.00 91.44 224 LEU A C 1
ATOM 1763 O O . LEU A 1 224 ? 15.346 2.014 -27.550 1.00 91.44 224 LEU A O 1
ATOM 1767 N N . ASN A 1 225 ? 13.251 1.642 -26.879 1.00 90.62 225 ASN A N 1
ATOM 1768 C CA . ASN A 1 225 ? 13.053 0.488 -27.754 1.00 90.62 225 ASN A CA 1
ATOM 1769 C C . ASN A 1 225 ? 13.084 0.855 -29.252 1.00 90.62 225 ASN A C 1
ATOM 1771 O O . ASN A 1 225 ? 13.337 -0.013 -30.078 1.00 90.62 225 ASN A O 1
ATOM 1775 N N . LYS A 1 226 ? 12.825 2.122 -29.616 1.00 88.12 226 LYS A N 1
ATOM 1776 C CA . LYS A 1 226 ? 12.901 2.611 -31.006 1.00 88.12 226 LYS A CA 1
ATOM 1777 C C . LYS A 1 226 ? 14.262 3.210 -31.351 1.00 88.12 226 LYS A C 1
ATOM 1779 O O . LYS A 1 226 ? 14.757 2.986 -32.448 1.00 88.12 226 LYS A O 1
ATOM 1784 N N . THR A 1 227 ? 14.829 4.015 -30.453 1.00 84.81 227 THR A N 1
ATOM 1785 C CA . THR A 1 227 ? 16.049 4.795 -30.719 1.00 84.81 227 THR A CA 1
ATOM 1786 C C . THR A 1 227 ? 17.328 4.093 -30.276 1.00 84.81 227 THR A C 1
ATOM 1788 O O . THR A 1 227 ? 18.409 4.537 -30.640 1.00 84.81 227 THR A O 1
ATOM 1791 N N . GLY A 1 228 ? 17.221 3.018 -29.492 1.00 80.81 228 GLY A N 1
ATOM 1792 C CA . GLY A 1 228 ? 18.356 2.399 -28.815 1.00 80.81 228 GLY A CA 1
ATOM 1793 C C . GLY A 1 228 ? 18.761 3.141 -27.528 1.00 80.81 228 GLY A C 1
ATOM 1794 O O . GLY A 1 228 ? 17.997 3.974 -27.026 1.00 80.81 228 GLY A O 1
ATOM 1795 N N . PRO A 1 229 ? 19.952 2.821 -26.983 1.00 78.88 229 PRO A N 1
ATOM 1796 C CA . PRO A 1 229 ? 20.535 3.435 -25.787 1.00 78.88 229 PRO A CA 1
ATOM 1797 C C . PRO A 1 229 ? 20.458 4.967 -25.727 1.00 78.88 229 PRO A C 1
ATOM 1799 O O . PRO A 1 229 ? 20.506 5.642 -26.751 1.00 78.88 229 PRO A O 1
ATOM 1802 N N . LEU A 1 230 ? 20.409 5.533 -24.514 1.00 70.75 230 LEU A N 1
ATOM 1803 C CA . LEU A 1 230 ? 20.462 6.988 -24.327 1.00 70.75 230 LEU A CA 1
ATOM 1804 C C . LEU A 1 230 ? 21.797 7.556 -24.833 1.00 70.75 230 LEU A C 1
ATOM 1806 O O . LEU A 1 230 ? 22.861 7.227 -24.301 1.00 70.75 230 LEU A O 1
ATOM 1810 N N . ASP A 1 231 ? 21.736 8.466 -25.805 1.00 58.75 231 ASP A N 1
ATOM 1811 C CA . ASP A 1 231 ? 22.889 9.266 -26.208 1.00 58.75 231 ASP A CA 1
ATOM 1812 C C . ASP A 1 231 ? 23.157 10.398 -25.210 1.00 58.75 231 ASP A C 1
ATOM 1814 O O . ASP A 1 231 ? 22.267 11.134 -24.786 1.00 58.75 231 ASP A O 1
ATOM 1818 N N . SER A 1 232 ? 24.425 10.551 -24.836 1.00 43.31 232 SER A N 1
ATOM 1819 C CA . SER A 1 232 ? 24.918 11.466 -23.802 1.00 43.31 232 SER A CA 1
ATOM 1820 C C . SER A 1 232 ? 24.979 12.946 -24.223 1.00 43.31 232 SER A C 1
ATOM 1822 O O . SER A 1 232 ? 25.705 13.717 -23.607 1.00 43.31 232 SER A O 1
ATOM 1824 N N . THR A 1 233 ? 24.232 13.378 -25.241 1.00 40.00 233 THR A N 1
ATOM 1825 C CA . THR A 1 233 ? 24.248 14.767 -25.752 1.00 40.00 233 THR A CA 1
ATOM 1826 C C . THR A 1 233 ? 22.877 15.436 -25.673 1.00 40.00 233 THR A C 1
ATOM 1828 O O . THR A 1 233 ? 22.384 16.029 -26.630 1.00 40.00 233 THR A O 1
ATOM 1831 N N . SER A 1 234 ? 22.218 15.339 -24.522 1.00 37.66 234 SER A N 1
ATOM 1832 C CA . SER A 1 234 ? 21.053 16.181 -24.203 1.00 37.66 234 SER A CA 1
ATOM 1833 C C . SER A 1 234 ? 21.088 16.674 -22.755 1.00 37.66 234 SER A C 1
ATOM 1835 O O . SER A 1 234 ? 20.062 16.774 -22.090 1.00 37.66 234 SER A O 1
ATOM 1837 N N . GLY A 1 235 ? 22.291 16.993 -22.270 1.00 33.91 235 GLY A N 1
ATOM 1838 C CA . GLY A 1 235 ? 22.472 18.032 -21.262 1.00 33.91 235 GLY A CA 1
ATOM 1839 C C . GLY A 1 235 ? 22.627 19.366 -21.990 1.00 33.91 235 GLY A C 1
ATOM 1840 O O . GLY A 1 235 ? 23.449 19.478 -22.894 1.00 33.91 235 GLY A O 1
ATOM 1841 N N . ASN A 1 236 ? 21.801 20.350 -21.645 1.00 40.00 236 ASN A N 1
ATOM 1842 C CA . ASN A 1 236 ? 21.858 21.715 -22.169 1.00 40.00 236 ASN A CA 1
ATOM 1843 C C . ASN A 1 236 ? 23.268 22.319 -22.030 1.00 40.00 236 ASN A C 1
ATOM 1845 O O . ASN A 1 236 ? 23.604 22.793 -20.949 1.00 40.00 236 ASN A O 1
ATOM 1849 N N . ALA A 1 237 ? 24.064 22.324 -23.106 1.00 36.72 237 ALA A N 1
ATOM 1850 C CA . ALA A 1 237 ? 25.269 23.158 -23.226 1.00 36.72 237 ALA A CA 1
ATOM 1851 C C . ALA A 1 237 ? 25.830 23.327 -24.658 1.00 36.72 237 ALA A C 1
ATOM 1853 O O . ALA A 1 237 ? 26.858 23.971 -24.797 1.00 36.72 237 ALA A O 1
ATOM 1854 N N . ASP A 1 238 ? 25.207 22.799 -25.723 1.00 35.78 238 ASP A N 1
ATOM 1855 C CA . ASP A 1 238 ? 25.925 22.622 -27.007 1.00 35.78 238 ASP A CA 1
ATOM 1856 C C . ASP A 1 238 ? 25.276 23.280 -28.238 1.00 35.78 238 ASP A C 1
ATOM 1858 O O . ASP A 1 238 ? 25.355 22.787 -29.364 1.00 35.78 238 ASP A O 1
ATOM 1862 N N . ASN A 1 239 ? 24.663 24.451 -28.040 1.00 35.22 239 ASN A N 1
ATOM 1863 C CA . ASN A 1 239 ? 24.220 25.324 -29.140 1.00 35.22 239 ASN A CA 1
ATOM 1864 C C . ASN A 1 239 ? 25.207 26.459 -29.466 1.00 35.22 239 ASN A C 1
ATOM 1866 O O . ASN A 1 239 ? 24.858 27.389 -30.189 1.00 35.22 239 ASN A O 1
ATOM 1870 N N . GLN A 1 240 ? 26.451 26.381 -28.984 1.00 36.78 240 GLN A N 1
ATOM 1871 C CA . GLN A 1 240 ? 27.456 27.422 -29.216 1.00 36.78 240 GLN A CA 1
ATOM 1872 C C . GLN A 1 240 ? 28.822 26.866 -29.653 1.00 36.78 240 GLN A C 1
ATOM 1874 O O . GLN A 1 240 ? 29.855 27.395 -29.280 1.00 36.78 240 GLN A O 1
ATOM 1879 N N . MET A 1 241 ? 28.856 25.805 -30.468 1.00 34.41 241 MET A N 1
ATOM 1880 C CA . MET A 1 241 ? 30.092 25.396 -31.163 1.00 34.41 241 MET A CA 1
ATOM 1881 C C . MET A 1 241 ? 29.810 24.597 -32.451 1.00 34.41 241 MET A C 1
ATOM 1883 O O . MET A 1 241 ? 30.447 23.591 -32.739 1.00 34.41 241 MET A O 1
ATOM 1887 N N . LYS A 1 242 ? 28.833 25.022 -33.264 1.00 31.11 242 LYS A N 1
ATOM 1888 C CA . LYS A 1 242 ? 28.591 24.448 -34.610 1.00 31.11 242 LYS A CA 1
ATOM 1889 C C . LYS A 1 242 ? 28.922 25.400 -35.766 1.00 31.11 242 LYS A C 1
ATOM 1891 O O . LYS A 1 242 ? 28.456 25.191 -36.879 1.00 31.11 242 LYS A O 1
ATOM 1896 N N . SER A 1 243 ? 29.769 26.406 -35.526 1.00 32.69 243 SER A N 1
ATOM 1897 C CA . SER A 1 243 ? 30.193 27.368 -36.560 1.00 32.69 243 SER A CA 1
ATOM 1898 C C . SER A 1 243 ? 31.679 27.313 -36.950 1.00 32.69 243 SER A C 1
ATOM 1900 O O . SER A 1 243 ? 32.059 28.041 -37.860 1.00 32.69 243 SER A O 1
ATOM 1902 N N . PHE A 1 244 ? 32.533 26.483 -36.331 1.00 37.09 244 PHE A N 1
ATOM 1903 C CA . PHE A 1 244 ? 33.992 26.651 -36.503 1.00 37.09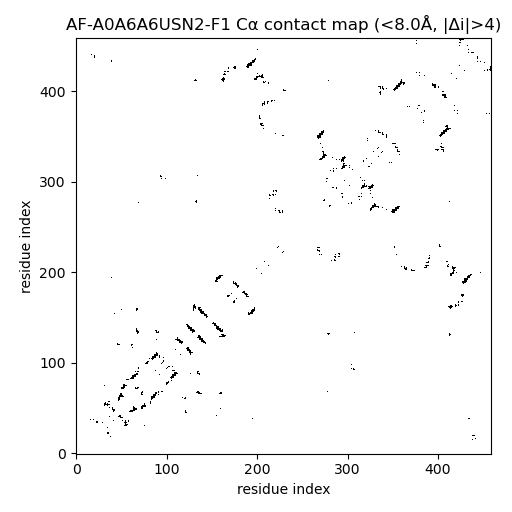 244 PHE A CA 1
ATOM 1904 C C . PHE A 1 244 ? 34.819 25.438 -36.939 1.00 37.09 244 PHE A C 1
ATOM 1906 O O . PHE A 1 244 ? 36.036 25.550 -37.021 1.00 37.09 244 PHE A O 1
ATOM 1913 N N . ILE A 1 245 ? 34.216 24.309 -37.323 1.00 40.06 245 ILE A N 1
ATOM 1914 C CA . ILE A 1 245 ? 34.991 23.186 -37.885 1.00 40.06 245 ILE A CA 1
ATOM 1915 C C . ILE A 1 245 ? 34.342 22.699 -39.180 1.00 40.06 245 ILE A C 1
ATOM 1917 O O . ILE A 1 245 ? 33.688 21.662 -39.252 1.00 40.06 245 ILE A O 1
ATOM 1921 N N . LYS A 1 246 ? 34.519 23.500 -40.231 1.00 36.12 246 LYS A N 1
ATOM 1922 C CA . LYS A 1 246 ? 34.369 23.077 -41.627 1.00 36.12 246 LYS A CA 1
ATOM 1923 C C . LYS A 1 246 ? 35.552 23.619 -42.430 1.00 36.12 246 LYS A C 1
ATOM 1925 O O . LYS A 1 246 ? 35.429 24.591 -43.158 1.00 36.12 246 LYS A O 1
ATOM 1930 N N . SER A 1 247 ? 36.716 23.000 -42.254 1.00 30.44 247 SER A N 1
ATOM 1931 C CA . SER A 1 247 ? 37.830 23.036 -43.210 1.00 30.44 247 SER A CA 1
ATOM 1932 C C . SER A 1 247 ? 38.906 22.046 -42.757 1.00 30.44 247 SER A C 1
ATOM 1934 O O . SER A 1 247 ? 39.319 22.109 -41.604 1.00 30.44 247 SER A O 1
ATOM 1936 N N . GLY A 1 248 ? 39.356 21.144 -43.640 1.00 29.03 248 GLY A N 1
ATOM 1937 C CA . GLY A 1 248 ? 40.621 20.418 -43.436 1.00 29.03 248 GLY A CA 1
ATOM 1938 C C . GLY A 1 248 ? 40.621 18.893 -43.622 1.00 29.03 248 GLY A C 1
ATOM 1939 O O . GLY A 1 248 ? 40.805 18.159 -42.667 1.00 29.03 248 GLY A O 1
ATOM 1940 N N . SER A 1 249 ? 40.466 18.443 -44.870 1.00 28.61 249 SER A N 1
ATOM 1941 C CA . SER A 1 249 ? 41.272 17.417 -45.572 1.00 28.61 249 SER A CA 1
ATOM 1942 C C . SER A 1 249 ? 41.700 16.058 -44.953 1.00 28.61 249 SER A C 1
ATOM 1944 O O . SER A 1 249 ? 42.539 15.986 -44.069 1.00 28.61 249 SER A O 1
ATOM 1946 N N . LYS A 1 250 ? 41.315 15.007 -45.711 1.00 30.27 250 LYS A N 1
ATOM 1947 C CA . LYS A 1 250 ? 42.099 13.871 -46.286 1.00 30.27 250 LYS A CA 1
ATOM 1948 C C . LYS A 1 250 ? 42.564 12.651 -45.446 1.00 30.27 250 LYS A C 1
ATOM 1950 O O . LYS A 1 250 ? 43.491 12.719 -44.659 1.00 30.27 250 LYS A O 1
ATOM 1955 N N . LYS A 1 251 ? 42.002 11.500 -45.872 1.00 29.88 251 LYS A N 1
ATOM 1956 C CA . LYS A 1 251 ? 42.563 10.156 -46.189 1.00 29.88 251 LYS A CA 1
ATOM 1957 C C . LYS A 1 251 ? 43.704 9.559 -45.336 1.00 29.88 251 LYS A C 1
ATOM 1959 O O . LYS A 1 251 ? 44.846 9.986 -45.436 1.00 29.88 251 LYS A O 1
ATOM 1964 N N . GLY A 1 252 ? 43.415 8.382 -44.772 1.00 28.41 252 GLY A N 1
ATOM 1965 C CA . GLY A 1 252 ? 44.361 7.297 -44.483 1.00 28.41 252 GLY A CA 1
ATOM 1966 C C . GLY A 1 252 ? 43.615 5.955 -44.510 1.00 28.41 252 GLY A C 1
ATOM 1967 O O . GLY A 1 252 ? 42.529 5.856 -43.951 1.00 28.41 252 GLY A O 1
ATOM 1968 N N . ASN A 1 253 ? 44.145 4.973 -45.239 1.00 27.36 253 ASN A N 1
ATOM 1969 C CA . ASN A 1 253 ? 43.528 3.685 -45.563 1.00 27.36 253 ASN A CA 1
ATOM 1970 C C . ASN A 1 253 ? 44.327 2.567 -44.878 1.00 27.36 253 ASN A C 1
ATOM 1972 O O . ASN A 1 253 ? 45.518 2.452 -45.161 1.00 27.36 253 ASN A O 1
ATOM 1976 N N . THR A 1 254 ? 43.690 1.722 -44.064 1.00 30.00 254 THR A N 1
ATOM 1977 C CA . THR A 1 254 ? 44.274 0.441 -43.627 1.00 30.00 254 THR A CA 1
ATOM 1978 C C . THR A 1 254 ? 43.171 -0.598 -43.392 1.00 30.00 254 THR A C 1
ATOM 1980 O O . THR A 1 254 ? 42.261 -0.394 -42.593 1.00 30.00 254 THR A O 1
ATOM 1983 N N . LYS A 1 255 ? 43.263 -1.691 -44.157 1.00 31.53 255 LYS A N 1
ATOM 1984 C CA . LYS A 1 255 ? 42.509 -2.960 -44.091 1.00 31.53 255 LYS A CA 1
ATOM 1985 C C . LYS A 1 255 ? 42.809 -3.670 -42.757 1.00 31.53 255 LYS A C 1
ATOM 1987 O O . LYS A 1 255 ? 43.962 -3.665 -42.351 1.00 31.53 255 LYS A O 1
ATOM 1992 N N . SER A 1 256 ? 41.825 -4.057 -41.942 1.00 27.92 256 SER A N 1
ATOM 1993 C CA . SER A 1 256 ? 40.873 -5.185 -42.025 1.00 27.92 256 SER A CA 1
ATOM 1994 C C . SER A 1 256 ? 41.414 -6.477 -41.398 1.00 27.92 256 SER A C 1
ATOM 1996 O O . SER A 1 256 ? 42.025 -7.274 -42.097 1.00 27.92 256 SER A O 1
ATOM 1998 N N . ASP A 1 257 ? 41.079 -6.697 -40.126 1.00 28.08 257 ASP A N 1
ATOM 1999 C CA . ASP A 1 257 ? 40.862 -8.033 -39.565 1.00 28.08 257 ASP A CA 1
ATOM 2000 C C . ASP A 1 257 ? 39.410 -8.080 -39.090 1.00 28.08 257 ASP A C 1
ATOM 2002 O O . ASP A 1 257 ? 39.015 -7.478 -38.091 1.00 28.08 257 ASP A O 1
ATOM 2006 N N . SER A 1 258 ? 38.577 -8.687 -39.928 1.00 31.64 258 SER A N 1
ATOM 2007 C CA . SER A 1 258 ? 37.147 -8.850 -39.728 1.00 31.64 258 SER A CA 1
ATOM 2008 C C . SER A 1 258 ? 36.887 -10.177 -39.025 1.00 31.64 258 SER A C 1
ATOM 2010 O O . SER A 1 258 ? 36.735 -11.203 -39.687 1.00 31.64 258 SER A O 1
ATOM 2012 N N . GLU A 1 259 ? 36.782 -10.155 -37.699 1.00 33.19 259 GLU A N 1
ATOM 2013 C CA . GLU A 1 259 ? 35.960 -11.143 -37.004 1.00 33.19 259 GLU A CA 1
ATOM 2014 C C . GLU A 1 259 ? 34.497 -10.720 -37.157 1.00 33.19 259 GLU A C 1
ATOM 2016 O O . GLU A 1 259 ? 34.045 -9.678 -36.678 1.00 33.19 259 GLU A O 1
ATOM 2021 N N . SER A 1 260 ? 33.773 -11.512 -37.937 1.00 37.78 260 SER A N 1
ATOM 2022 C CA . SER A 1 260 ? 32.378 -11.316 -38.301 1.00 37.78 260 SER A CA 1
ATOM 2023 C C . SER A 1 260 ? 31.464 -11.421 -37.077 1.00 37.78 260 SER A C 1
ATOM 2025 O O . SER A 1 260 ? 31.055 -12.517 -36.691 1.00 37.78 260 SER A O 1
ATOM 2027 N N . ILE A 1 261 ? 31.092 -10.279 -36.497 1.00 44.66 261 ILE A N 1
ATOM 2028 C CA . ILE A 1 261 ? 29.921 -10.188 -35.621 1.00 44.66 261 ILE A CA 1
ATOM 2029 C C . ILE A 1 261 ? 28.678 -10.179 -36.514 1.00 44.66 261 ILE A C 1
ATOM 2031 O O . ILE A 1 261 ? 28.500 -9.317 -37.373 1.00 44.66 261 ILE A O 1
ATOM 2035 N N . SER A 1 262 ? 27.848 -11.191 -36.299 1.00 40.72 262 SER A N 1
ATOM 2036 C CA . SER A 1 262 ? 26.581 -11.472 -36.965 1.00 40.72 262 SER A CA 1
ATOM 2037 C C . SER A 1 262 ? 25.685 -10.244 -37.188 1.00 40.72 262 SER A C 1
ATOM 2039 O O . SER A 1 262 ? 25.350 -9.527 -36.247 1.00 40.72 262 SER A O 1
ATOM 2041 N N . GLU A 1 263 ? 25.263 -10.089 -38.441 1.00 43.69 263 GLU A N 1
ATOM 2042 C CA . GLU A 1 263 ? 24.072 -9.420 -38.983 1.00 43.69 263 GLU A CA 1
ATOM 2043 C C . GLU A 1 263 ? 23.147 -8.637 -38.017 1.00 43.69 263 GLU A C 1
ATOM 2045 O O . GLU A 1 263 ? 22.408 -9.211 -37.218 1.00 43.69 263 GLU A O 1
ATOM 2050 N N . ASN A 1 264 ? 23.142 -7.305 -38.195 1.00 51.88 264 ASN A N 1
ATOM 2051 C CA . ASN A 1 264 ? 22.026 -6.335 -38.158 1.00 51.88 264 ASN A CA 1
ATOM 2052 C C . ASN A 1 264 ? 20.671 -6.764 -37.544 1.00 51.88 264 ASN A C 1
ATOM 2054 O O . ASN A 1 264 ? 19.614 -6.577 -38.153 1.00 51.88 264 ASN A O 1
ATOM 2058 N N . LYS A 1 265 ? 20.641 -7.256 -36.303 1.00 59.00 265 LYS A N 1
ATOM 2059 C CA . LYS A 1 265 ? 19.391 -7.283 -35.530 1.00 59.00 265 LYS A CA 1
ATOM 2060 C C . LYS A 1 265 ? 19.097 -5.879 -34.986 1.00 59.00 265 LYS A C 1
ATOM 2062 O O . LYS A 1 265 ? 20.004 -5.245 -34.442 1.00 59.00 265 LYS A O 1
ATOM 2067 N N . PRO A 1 266 ? 17.854 -5.376 -35.104 1.00 69.06 266 PRO A N 1
ATOM 2068 C CA . PRO A 1 266 ? 17.488 -4.096 -34.511 1.00 69.06 266 PRO A CA 1
ATOM 2069 C C . PRO A 1 266 ? 17.736 -4.131 -32.994 1.00 69.06 266 PRO A C 1
ATOM 2071 O O . PRO A 1 266 ? 17.544 -5.183 -32.372 1.00 69.06 266 PRO A O 1
ATOM 2074 N N . PRO A 1 267 ? 18.161 -3.009 -32.381 1.00 80.06 267 PRO A N 1
ATOM 2075 C CA . PRO A 1 267 ? 18.422 -2.964 -30.950 1.00 80.06 267 PRO A CA 1
ATOM 2076 C C . PRO A 1 267 ? 17.155 -3.354 -30.188 1.00 80.06 267 PRO A C 1
ATOM 2078 O O . PRO A 1 267 ? 16.091 -2.775 -30.398 1.00 80.06 267 PRO A O 1
ATOM 2081 N N . ARG A 1 268 ? 17.270 -4.339 -29.295 1.00 91.88 268 ARG A N 1
ATOM 2082 C CA . ARG A 1 268 ? 16.145 -4.834 -28.500 1.00 91.88 268 ARG A CA 1
ATOM 2083 C C . ARG A 1 268 ? 16.365 -4.503 -27.033 1.00 91.88 268 ARG A C 1
ATOM 2085 O O . ARG A 1 268 ? 17.368 -4.910 -26.445 1.00 91.88 268 ARG A O 1
ATOM 2092 N N . LEU A 1 269 ? 15.422 -3.758 -26.463 1.00 96.38 269 LEU A N 1
ATOM 2093 C CA . LEU A 1 269 ? 15.460 -3.303 -25.077 1.00 96.38 269 LEU A CA 1
ATOM 2094 C C . LEU A 1 269 ? 14.977 -4.399 -24.122 1.00 96.38 269 LEU A C 1
ATOM 2096 O O . LEU A 1 269 ? 13.892 -4.960 -24.313 1.00 96.38 269 LEU A O 1
ATOM 2100 N N . LEU A 1 270 ? 15.748 -4.626 -23.061 1.00 97.88 270 LEU A N 1
ATOM 2101 C CA . LEU A 1 270 ? 15.306 -5.303 -21.847 1.00 97.88 270 LEU A CA 1
ATOM 2102 C C . LEU A 1 270 ? 14.851 -4.265 -20.812 1.00 97.88 270 LEU A C 1
ATOM 2104 O O . LEU A 1 270 ? 15.549 -3.288 -20.548 1.00 97.88 270 LEU A O 1
ATOM 2108 N N . VAL A 1 271 ? 13.699 -4.480 -20.189 1.00 98.31 271 VAL A N 1
ATOM 2109 C CA . VAL A 1 271 ? 13.188 -3.661 -19.088 1.00 98.31 271 VAL A CA 1
ATOM 2110 C C . VAL A 1 271 ? 13.144 -4.504 -17.825 1.00 98.31 271 VAL A C 1
ATOM 2112 O O . VAL A 1 271 ? 12.456 -5.517 -17.777 1.00 98.31 271 VAL A O 1
ATOM 2115 N N . VAL A 1 272 ? 13.832 -4.071 -16.776 1.00 98.06 272 VAL A N 1
ATOM 2116 C CA . VAL A 1 272 ? 13.828 -4.734 -15.468 1.00 98.06 272 VAL A CA 1
ATOM 2117 C C . VAL A 1 272 ? 13.070 -3.856 -14.477 1.00 98.06 272 VAL A C 1
ATOM 2119 O O . VAL A 1 272 ? 13.411 -2.690 -14.286 1.00 98.06 272 VAL A O 1
ATOM 2122 N N . VAL A 1 273 ? 12.029 -4.385 -13.840 1.00 97.94 273 VAL A N 1
ATOM 2123 C CA . VAL A 1 273 ? 11.192 -3.631 -12.898 1.00 97.94 273 VAL A CA 1
ATOM 2124 C C . VAL A 1 273 ? 11.297 -4.233 -11.507 1.00 97.94 273 VAL A C 1
ATOM 2126 O O . VAL A 1 273 ? 11.036 -5.418 -11.295 1.00 97.94 273 VAL A O 1
ATOM 2129 N N . GLY A 1 274 ? 11.649 -3.382 -10.546 1.00 95.69 274 GLY A N 1
ATOM 2130 C CA . GLY A 1 274 ? 11.779 -3.764 -9.149 1.00 95.69 274 GLY A CA 1
ATOM 2131 C C . GLY A 1 274 ? 10.419 -3.967 -8.509 1.00 95.69 274 GLY A C 1
ATOM 2132 O O . GLY A 1 274 ? 9.614 -3.040 -8.463 1.00 95.69 274 GLY A O 1
ATOM 2133 N N . THR A 1 275 ? 10.183 -5.150 -7.963 1.00 93.75 275 THR A N 1
ATOM 2134 C CA . THR A 1 275 ? 8.956 -5.500 -7.240 1.00 93.75 275 THR A CA 1
ATOM 2135 C C . THR A 1 275 ? 9.290 -6.014 -5.838 1.00 93.75 275 THR A C 1
ATOM 2137 O O . THR A 1 275 ? 10.444 -6.332 -5.530 1.00 93.75 275 THR A O 1
ATOM 2140 N N . TYR A 1 276 ? 8.283 -6.054 -4.967 1.00 88.06 276 TYR A N 1
ATOM 2141 C CA . TYR A 1 276 ? 8.338 -6.797 -3.706 1.00 88.06 276 TYR A CA 1
ATOM 2142 C C . TYR A 1 276 ? 7.731 -8.197 -3.906 1.00 88.06 276 TYR A C 1
ATOM 2144 O O . TYR A 1 276 ? 7.489 -8.622 -5.040 1.00 88.06 276 TYR A O 1
ATOM 2152 N N . SER A 1 277 ? 7.421 -8.903 -2.814 1.00 87.25 277 SER A N 1
ATOM 2153 C CA . SER A 1 277 ? 6.613 -10.128 -2.875 1.00 87.25 277 SER A CA 1
ATOM 2154 C C . SER A 1 277 ? 5.273 -9.870 -3.577 1.00 87.25 277 SER A C 1
ATOM 2156 O O . SER A 1 277 ? 4.957 -10.577 -4.529 1.00 87.25 277 SER A O 1
ATOM 2158 N N . ILE A 1 278 ? 4.559 -8.801 -3.204 1.00 94.19 278 ILE A N 1
ATOM 2159 C CA . ILE A 1 278 ? 3.375 -8.261 -3.898 1.00 94.19 278 ILE A CA 1
ATOM 2160 C C . ILE A 1 278 ? 3.440 -6.730 -3.955 1.00 94.19 278 ILE A C 1
ATOM 2162 O O . ILE A 1 278 ? 4.092 -6.113 -3.109 1.00 94.19 278 ILE A O 1
ATOM 2166 N N . GLY A 1 279 ? 2.742 -6.124 -4.909 1.00 93.19 279 GLY A N 1
ATOM 2167 C CA . GLY A 1 279 ? 2.771 -4.688 -5.167 1.00 93.19 279 GLY A CA 1
ATOM 2168 C C . GLY A 1 279 ? 3.674 -4.357 -6.354 1.00 93.19 279 GLY A C 1
ATOM 2169 O O . GLY A 1 279 ? 4.638 -5.070 -6.665 1.00 93.19 279 GLY A O 1
ATOM 2170 N N . LYS A 1 280 ? 3.396 -3.213 -6.987 1.00 94.81 280 LYS A N 1
ATOM 2171 C CA . LYS A 1 280 ? 4.036 -2.715 -8.220 1.00 94.81 280 LYS A CA 1
ATOM 2172 C C . LYS A 1 280 ? 3.691 -3.502 -9.494 1.00 94.81 280 LYS A C 1
ATOM 2174 O O . LYS A 1 280 ? 4.282 -3.241 -10.540 1.00 94.81 280 LYS A O 1
ATOM 2179 N N . GLU A 1 281 ? 2.730 -4.419 -9.491 1.00 97.25 281 GLU A N 1
ATOM 2180 C CA . GLU A 1 281 ? 2.377 -5.173 -10.705 1.00 97.25 281 GLU A CA 1
ATOM 2181 C C . GLU A 1 281 ? 1.866 -4.245 -11.828 1.00 97.25 281 GLU A C 1
ATOM 2183 O O . GLU A 1 281 ? 2.234 -4.417 -12.992 1.00 97.25 281 GLU A O 1
ATOM 2188 N N . ARG A 1 282 ? 1.140 -3.170 -11.478 1.00 97.12 282 ARG A N 1
ATOM 2189 C CA . ARG A 1 282 ? 0.583 -2.193 -12.438 1.00 97.12 282 ARG A CA 1
ATOM 2190 C C . ARG A 1 282 ? 1.637 -1.518 -13.323 1.00 97.12 282 ARG A C 1
ATOM 2192 O O . ARG A 1 282 ? 1.361 -1.261 -14.493 1.00 97.12 282 ARG A O 1
ATOM 2199 N N . ILE A 1 283 ? 2.842 -1.239 -12.808 1.00 97.38 283 ILE A N 1
ATOM 2200 C CA . ILE A 1 283 ? 3.922 -0.671 -13.637 1.00 97.38 283 ILE A CA 1
ATOM 2201 C C . ILE A 1 283 ? 4.449 -1.704 -14.639 1.00 97.38 283 ILE A C 1
ATOM 2203 O O . ILE A 1 283 ? 4.684 -1.356 -15.794 1.00 97.38 283 ILE A O 1
ATOM 2207 N N . CYS A 1 284 ? 4.555 -2.975 -14.243 1.00 98.31 284 CYS A N 1
ATOM 2208 C CA . CYS A 1 284 ? 4.991 -4.051 -15.134 1.00 98.31 284 CYS A CA 1
ATOM 2209 C C . CYS A 1 284 ? 3.979 -4.267 -16.265 1.00 98.31 284 CYS A C 1
ATOM 2211 O O . CYS A 1 284 ? 4.365 -4.302 -17.431 1.00 98.31 284 CYS A O 1
ATOM 2213 N N . ILE A 1 285 ? 2.688 -4.329 -15.922 1.00 98.44 285 ILE A N 1
ATOM 2214 C CA . ILE A 1 285 ? 1.571 -4.433 -16.870 1.00 98.44 285 ILE A CA 1
ATOM 2215 C C . ILE A 1 285 ? 1.579 -3.258 -17.853 1.00 98.44 285 ILE A C 1
ATOM 2217 O O . ILE A 1 285 ? 1.551 -3.461 -19.068 1.00 98.44 285 ILE A O 1
ATOM 2221 N N . GLY A 1 286 ? 1.673 -2.026 -17.340 1.00 98.19 286 GLY A N 1
ATOM 2222 C CA . GLY A 1 286 ? 1.688 -0.823 -18.168 1.00 98.19 286 GLY A CA 1
ATOM 2223 C C . GLY A 1 286 ? 2.829 -0.830 -19.187 1.00 98.19 286 GLY A C 1
ATOM 2224 O O . GLY A 1 286 ? 2.597 -0.595 -20.375 1.00 98.19 286 GLY A O 1
ATOM 2225 N N . ILE A 1 287 ? 4.049 -1.137 -18.746 1.00 98.50 287 ILE A N 1
ATOM 2226 C CA . ILE A 1 287 ? 5.236 -1.222 -19.610 1.00 98.50 287 ILE A CA 1
ATOM 2227 C C . ILE A 1 287 ? 5.088 -2.355 -20.636 1.00 98.50 287 ILE A C 1
ATOM 2229 O O . ILE A 1 287 ? 5.352 -2.146 -21.819 1.00 98.50 287 ILE A O 1
ATOM 2233 N N . ALA A 1 288 ? 4.633 -3.536 -20.212 1.00 98.50 288 ALA A N 1
ATOM 2234 C CA . ALA A 1 288 ? 4.465 -4.694 -21.088 1.00 98.50 288 ALA A CA 1
ATOM 2235 C C . ALA A 1 288 ? 3.457 -4.420 -22.211 1.00 98.50 288 ALA A C 1
ATOM 2237 O O . ALA A 1 288 ? 3.740 -4.708 -23.375 1.00 98.50 288 ALA A O 1
ATOM 2238 N N . LYS A 1 289 ? 2.330 -3.772 -21.888 1.00 98.19 289 LYS A N 1
ATOM 2239 C CA . LYS A 1 289 ? 1.341 -3.315 -22.874 1.00 98.19 289 LYS A CA 1
ATOM 2240 C C . LYS A 1 289 ? 1.932 -2.314 -23.867 1.00 98.19 289 LYS A C 1
ATOM 2242 O O . LYS A 1 289 ? 1.721 -2.467 -25.068 1.00 98.19 289 LYS A O 1
ATOM 2247 N N . ALA A 1 290 ? 2.703 -1.330 -23.396 1.00 97.81 290 ALA A N 1
ATOM 2248 C CA . ALA A 1 290 ? 3.336 -0.336 -24.268 1.00 97.81 290 ALA A CA 1
ATOM 2249 C C . ALA A 1 290 ? 4.343 -0.966 -25.248 1.00 97.81 290 ALA A C 1
ATOM 2251 O O . ALA A 1 290 ? 4.406 -0.572 -26.411 1.00 97.81 290 ALA A O 1
ATOM 2252 N N . LEU A 1 291 ? 5.079 -1.987 -24.800 1.00 96.94 291 LEU A N 1
ATOM 2253 C CA . LEU A 1 291 ? 6.027 -2.738 -25.627 1.00 96.94 291 LEU A CA 1
ATOM 2254 C C . LEU A 1 291 ? 5.385 -3.883 -26.427 1.00 96.94 291 LEU A C 1
ATOM 2256 O O . LEU A 1 291 ? 6.081 -4.526 -27.207 1.00 96.94 291 LEU A O 1
ATOM 2260 N N . LYS A 1 292 ? 4.082 -4.153 -26.251 1.00 97.31 292 LYS A N 1
ATOM 2261 C CA . LYS A 1 292 ? 3.384 -5.331 -26.806 1.00 97.31 292 LYS A CA 1
ATOM 2262 C C . LYS A 1 292 ? 4.119 -6.644 -26.498 1.00 97.31 292 LYS A C 1
ATOM 2264 O O . LYS A 1 292 ? 4.286 -7.502 -27.361 1.00 97.31 292 LYS A O 1
ATOM 2269 N N . SER A 1 293 ? 4.567 -6.785 -25.255 1.00 97.75 293 SER A N 1
ATOM 2270 C CA . SER A 1 293 ? 5.408 -7.887 -24.790 1.00 97.75 293 SER A CA 1
ATOM 2271 C C . SER A 1 293 ? 4.784 -8.614 -23.593 1.00 97.75 293 SER A C 1
ATOM 2273 O O . SER A 1 293 ? 3.891 -8.096 -22.929 1.00 97.75 293 SER A O 1
ATOM 2275 N N . LYS A 1 294 ? 5.293 -9.813 -23.289 1.00 98.56 294 LYS A N 1
ATOM 2276 C CA . LYS A 1 294 ? 5.055 -10.521 -22.024 1.00 98.56 294 LYS A CA 1
ATOM 2277 C C . LYS A 1 294 ? 5.910 -9.963 -20.880 1.00 98.56 294 LYS A C 1
ATOM 2279 O O . LYS A 1 294 ? 6.845 -9.185 -21.115 1.00 98.56 294 LYS A O 1
ATOM 2284 N N . ILE A 1 295 ? 5.580 -10.402 -19.667 1.00 98.69 295 ILE A N 1
ATOM 2285 C CA . ILE A 1 295 ? 6.294 -10.159 -18.416 1.00 98.69 295 ILE A CA 1
ATOM 2286 C C . ILE A 1 295 ? 6.907 -11.476 -17.940 1.00 98.69 295 ILE A C 1
ATOM 2288 O O . ILE A 1 295 ? 6.194 -12.436 -17.658 1.00 98.69 295 ILE A O 1
ATOM 2292 N N . PHE A 1 296 ? 8.225 -11.523 -17.811 1.00 98.56 296 PHE A N 1
ATOM 2293 C CA . PHE A 1 296 ? 8.913 -12.626 -17.166 1.00 98.56 296 PHE A CA 1
ATOM 2294 C C . PHE A 1 296 ? 8.893 -12.445 -15.651 1.00 98.56 296 PHE A C 1
ATOM 2296 O O . PHE A 1 296 ? 9.234 -11.378 -15.130 1.00 98.56 296 PHE A O 1
ATOM 2303 N N . ALA A 1 297 ? 8.544 -13.516 -14.945 1.00 97.38 297 ALA A N 1
ATOM 2304 C CA . ALA A 1 297 ? 8.685 -13.610 -13.503 1.00 97.38 297 ALA A CA 1
ATOM 2305 C C . ALA A 1 297 ? 9.298 -14.972 -13.135 1.00 97.38 297 ALA A C 1
ATOM 2307 O O . ALA A 1 297 ? 8.915 -15.991 -13.714 1.00 97.38 297 ALA A O 1
ATOM 2308 N N . PRO A 1 298 ? 10.211 -15.036 -12.149 1.00 95.06 298 PRO A N 1
ATOM 2309 C CA . PRO A 1 298 ? 10.714 -16.311 -11.648 1.00 95.06 298 PRO A CA 1
ATOM 2310 C C . PRO A 1 298 ? 9.582 -17.203 -11.102 1.00 95.06 298 PRO A C 1
ATOM 2312 O O . PRO A 1 298 ? 8.582 -16.671 -10.607 1.00 95.06 298 PRO A O 1
ATOM 2315 N N . PRO A 1 299 ? 9.742 -18.542 -11.064 1.00 95.19 299 PRO A N 1
ATOM 2316 C CA . PRO A 1 299 ? 8.681 -19.463 -10.639 1.00 95.19 299 PRO A CA 1
ATOM 2317 C C . PRO A 1 299 ? 8.058 -19.136 -9.274 1.00 95.19 299 PRO A C 1
ATOM 2319 O O . PRO A 1 299 ? 6.852 -19.271 -9.086 1.00 95.19 299 PRO A O 1
ATOM 2322 N N . ALA A 1 300 ? 8.863 -18.671 -8.312 1.00 94.56 300 ALA A N 1
ATOM 2323 C CA . ALA A 1 300 ? 8.364 -18.251 -7.003 1.00 94.56 300 ALA A CA 1
ATOM 2324 C C . ALA A 1 300 ? 7.441 -17.023 -7.085 1.00 94.56 300 ALA A C 1
ATOM 2326 O O . ALA A 1 300 ? 6.392 -17.010 -6.443 1.00 94.56 300 ALA A O 1
ATOM 2327 N N . LYS A 1 301 ? 7.794 -16.028 -7.908 1.00 95.62 301 LYS A N 1
ATOM 2328 C CA . LYS A 1 301 ? 6.977 -14.829 -8.128 1.00 95.62 301 LYS A CA 1
ATOM 2329 C C . LYS A 1 301 ? 5.722 -15.159 -8.938 1.00 95.62 301 LYS A C 1
ATOM 2331 O O . LYS A 1 301 ? 4.658 -14.686 -8.566 1.00 95.62 301 LYS A O 1
ATOM 2336 N N . MET A 1 302 ? 5.796 -16.040 -9.942 1.00 95.50 302 MET A N 1
ATOM 2337 C CA . MET A 1 302 ? 4.607 -16.504 -10.680 1.00 95.50 302 MET A CA 1
ATOM 2338 C C . MET A 1 302 ? 3.570 -17.155 -9.761 1.00 95.50 302 MET A C 1
ATOM 2340 O O . MET A 1 302 ? 2.390 -16.829 -9.847 1.00 95.50 302 MET A O 1
ATOM 2344 N N . ARG A 1 303 ? 4.011 -18.014 -8.829 1.00 95.56 303 ARG A N 1
ATOM 2345 C CA . ARG A 1 303 ? 3.126 -18.598 -7.808 1.00 95.56 303 ARG A CA 1
ATOM 2346 C C . ARG A 1 303 ? 2.474 -17.539 -6.921 1.00 95.56 303 ARG A C 1
ATOM 2348 O O . ARG A 1 303 ? 1.358 -17.734 -6.464 1.00 95.56 303 ARG A O 1
ATOM 2355 N N . ILE A 1 304 ? 3.168 -16.445 -6.616 1.00 96.94 304 ILE A N 1
ATOM 2356 C CA . ILE A 1 304 ? 2.565 -15.334 -5.871 1.00 96.94 304 ILE A CA 1
ATOM 2357 C C . ILE A 1 304 ? 1.531 -14.615 -6.745 1.00 96.94 304 ILE A C 1
ATOM 2359 O O . ILE A 1 304 ? 0.414 -14.393 -6.289 1.00 96.94 304 ILE A O 1
ATOM 2363 N N . CYS A 1 305 ? 1.872 -14.304 -7.999 1.00 97.00 305 CYS A N 1
ATOM 2364 C CA . CYS A 1 305 ? 0.979 -13.626 -8.937 1.00 97.00 305 CYS A CA 1
ATOM 2365 C C . CYS A 1 305 ? -0.333 -14.392 -9.175 1.00 97.00 305 CYS A C 1
ATOM 2367 O O . CYS A 1 305 ? -1.391 -13.770 -9.216 1.00 97.00 305 CYS A O 1
ATOM 2369 N N . SER A 1 306 ? -0.297 -15.729 -9.216 1.00 95.81 306 SER A N 1
ATOM 2370 C CA . SER A 1 306 ? -1.511 -16.543 -9.364 1.00 95.81 306 SER A CA 1
ATOM 2371 C C . SER A 1 306 ? -2.495 -16.414 -8.193 1.00 95.81 306 SER A C 1
ATOM 2373 O O . SER A 1 306 ? -3.666 -16.740 -8.352 1.00 95.81 306 SER A O 1
ATOM 2375 N N . CYS A 1 307 ? -2.060 -15.928 -7.023 1.00 97.50 307 CYS A N 1
ATOM 2376 C CA . CYS A 1 307 ? -2.942 -15.674 -5.879 1.00 97.50 307 CYS A CA 1
ATOM 2377 C C . CYS A 1 307 ? -3.650 -14.312 -5.931 1.00 97.50 307 CYS A C 1
ATOM 2379 O O . CYS A 1 307 ? -4.539 -14.082 -5.111 1.00 97.50 307 CYS A O 1
ATOM 2381 N N . LEU A 1 308 ? -3.242 -13.404 -6.829 1.00 97.19 308 LEU A N 1
ATOM 2382 C CA . LEU A 1 308 ? -3.637 -11.987 -6.791 1.00 97.19 308 LEU A CA 1
ATOM 2383 C C . LEU A 1 308 ? -5.006 -11.692 -7.415 1.00 97.19 308 LEU A C 1
ATOM 2385 O O . LEU A 1 308 ? -5.440 -10.548 -7.370 1.00 97.19 308 LEU A O 1
ATOM 2389 N N . GLU A 1 309 ? -5.672 -12.704 -7.979 1.00 94.62 309 GLU A N 1
ATOM 2390 C CA . GLU A 1 309 ? -6.961 -12.566 -8.679 1.00 94.62 309 GLU A CA 1
ATOM 2391 C C . GLU A 1 309 ? -6.935 -11.499 -9.793 1.00 94.62 309 GLU A C 1
ATOM 2393 O O . GLU A 1 309 ? -7.908 -10.783 -10.007 1.00 94.62 309 GLU A O 1
ATOM 2398 N N . ASP A 1 310 ? -5.813 -11.416 -10.521 1.00 96.38 310 ASP A N 1
ATOM 2399 C CA . ASP A 1 310 ? -5.590 -10.470 -11.622 1.00 96.38 310 ASP A CA 1
ATOM 2400 C C . ASP A 1 310 ? -5.425 -11.223 -12.963 1.00 96.38 310 ASP A C 1
ATOM 2402 O O . ASP A 1 310 ? -4.326 -11.697 -13.282 1.00 96.38 310 ASP A O 1
ATOM 2406 N N . PRO A 1 311 ? -6.509 -11.385 -13.751 1.00 96.25 311 PRO A N 1
ATOM 2407 C CA . PRO A 1 311 ? -6.456 -12.061 -15.047 1.00 96.25 311 PRO A CA 1
ATOM 2408 C C . PRO A 1 311 ? -5.539 -11.358 -16.050 1.00 96.25 311 PRO A C 1
ATOM 2410 O O . PRO A 1 311 ? -4.821 -12.023 -16.789 1.00 96.25 311 PRO A O 1
ATOM 2413 N N . GLU A 1 312 ? -5.509 -10.022 -16.039 1.00 97.00 312 GLU A N 1
ATOM 2414 C CA . GLU A 1 312 ? -4.691 -9.238 -16.964 1.00 97.00 312 GLU A CA 1
ATOM 2415 C C . GLU A 1 312 ? -3.199 -9.485 -16.724 1.00 97.00 312 GLU A C 1
ATOM 2417 O O . GLU A 1 312 ? -2.433 -9.684 -17.671 1.00 97.00 312 GLU A O 1
ATOM 2422 N N . LEU A 1 313 ? -2.780 -9.510 -15.456 1.00 97.44 313 LEU A N 1
ATOM 2423 C CA . LEU A 1 313 ? -1.421 -9.888 -15.096 1.00 97.44 313 LEU A CA 1
ATOM 2424 C C . LEU A 1 313 ? -1.116 -11.323 -15.531 1.00 97.44 313 LEU A C 1
ATOM 2426 O O . LEU A 1 313 ? -0.089 -11.557 -16.167 1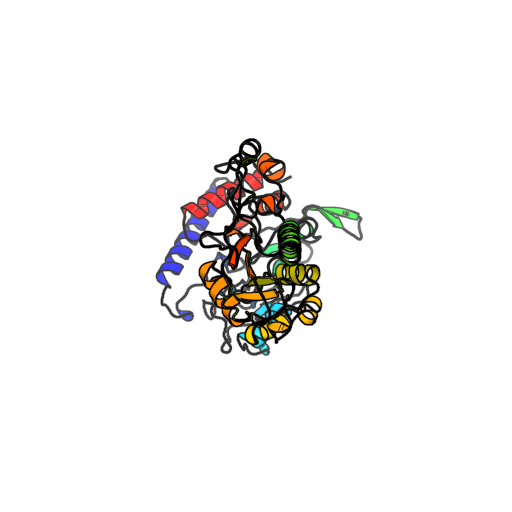.00 97.44 313 LEU A O 1
ATOM 2430 N N . ASN A 1 314 ? -1.996 -12.271 -15.199 1.00 96.75 314 ASN A N 1
ATOM 2431 C CA . ASN A 1 314 ? -1.793 -13.689 -15.492 1.00 96.75 314 ASN A CA 1
ATOM 2432 C C . ASN A 1 314 ? -1.621 -13.950 -16.994 1.00 96.75 314 ASN A C 1
ATOM 2434 O O . ASN A 1 314 ? -0.709 -14.681 -17.380 1.00 96.75 314 ASN A O 1
ATOM 2438 N N . ASP A 1 315 ? -2.409 -13.283 -17.837 1.00 97.44 315 ASP A N 1
ATOM 2439 C CA . ASP A 1 315 ? -2.309 -13.390 -19.294 1.00 97.44 315 ASP A CA 1
ATOM 2440 C C . ASP A 1 315 ? -0.980 -12.852 -19.837 1.00 97.44 315 ASP A C 1
ATOM 2442 O O . ASP A 1 315 ? -0.482 -13.314 -20.870 1.00 97.44 315 ASP A O 1
ATOM 2446 N N . LEU A 1 316 ? -0.380 -11.867 -19.166 1.00 98.25 316 LEU A N 1
ATOM 2447 C CA . LEU A 1 316 ? 0.897 -11.276 -19.562 1.00 98.25 316 LEU A CA 1
ATOM 2448 C C . LEU A 1 316 ? 2.113 -12.052 -19.046 1.00 98.25 316 LEU A C 1
ATOM 2450 O O . LEU A 1 316 ? 3.202 -11.860 -19.590 1.00 98.25 316 LEU A O 1
ATOM 2454 N N . LEU A 1 317 ? 1.964 -12.914 -18.040 1.00 98.19 317 LEU A N 1
ATOM 2455 C CA . LEU A 1 317 ? 3.086 -13.629 -17.435 1.00 98.19 317 LEU A CA 1
ATOM 2456 C C . LEU A 1 317 ? 3.658 -14.730 -18.339 1.00 98.19 317 LEU A C 1
ATOM 2458 O O . LEU A 1 317 ? 2.962 -15.400 -19.100 1.00 98.19 317 LEU A O 1
ATOM 2462 N N . THR A 1 318 ? 4.965 -14.950 -18.224 1.00 98.25 318 THR A N 1
ATOM 2463 C CA . THR A 1 318 ? 5.662 -16.084 -18.830 1.00 98.25 318 THR A CA 1
ATOM 2464 C C . THR A 1 318 ? 6.828 -16.542 -17.957 1.00 98.25 318 THR A C 1
ATOM 2466 O O . THR A 1 318 ? 7.458 -15.743 -17.264 1.00 98.25 318 THR A O 1
ATOM 2469 N N . SER A 1 319 ? 7.129 -17.839 -18.005 1.00 97.31 319 SER A N 1
ATOM 2470 C CA . SER A 1 319 ? 8.314 -18.428 -17.376 1.00 97.31 319 SER A CA 1
ATOM 2471 C C . SER A 1 319 ? 9.561 -18.358 -18.264 1.00 97.31 319 SER A C 1
ATOM 2473 O O . SER A 1 319 ? 10.642 -18.723 -17.812 1.00 97.31 319 SER A O 1
ATOM 2475 N N . ASP A 1 320 ? 9.423 -17.936 -19.525 1.00 97.75 320 ASP A N 1
ATOM 2476 C CA . ASP A 1 320 ? 10.529 -17.823 -20.477 1.00 97.75 320 ASP A CA 1
ATOM 2477 C C . ASP A 1 320 ? 11.034 -16.369 -20.540 1.00 97.75 320 ASP A C 1
ATOM 2479 O O . ASP A 1 320 ? 10.335 -15.504 -21.080 1.00 97.75 320 ASP A O 1
ATOM 2483 N N . PRO A 1 321 ? 12.246 -16.076 -20.031 1.00 97.38 321 PRO A N 1
ATOM 2484 C CA . PRO A 1 321 ? 12.781 -14.718 -20.026 1.00 97.38 321 PRO A CA 1
ATOM 2485 C C . PRO A 1 321 ? 13.007 -14.159 -21.437 1.00 97.38 321 PRO A C 1
ATOM 2487 O O . PRO A 1 321 ? 12.909 -12.961 -21.651 1.00 97.38 321 PRO A O 1
ATOM 2490 N N . ARG A 1 322 ? 13.245 -14.994 -22.454 1.00 96.38 322 ARG A N 1
ATOM 2491 C CA . ARG A 1 322 ? 13.528 -14.509 -23.820 1.00 96.38 322 ARG A CA 1
ATOM 2492 C C . ARG A 1 322 ? 12.259 -14.105 -24.579 1.00 96.38 322 ARG A C 1
ATOM 2494 O O . ARG A 1 322 ? 12.316 -13.331 -25.541 1.00 96.38 322 ARG A O 1
ATOM 2501 N N . LYS A 1 323 ? 11.090 -14.573 -24.126 1.00 96.75 323 LYS A N 1
ATOM 2502 C CA . LYS A 1 323 ? 9.770 -14.186 -24.660 1.00 96.75 323 LYS A CA 1
ATOM 2503 C C . LYS A 1 323 ? 9.229 -12.883 -24.068 1.00 96.75 323 LYS A C 1
ATOM 2505 O O . LYS A 1 323 ? 8.220 -12.377 -24.559 1.00 96.75 323 LYS A O 1
ATOM 2510 N N . ALA A 1 324 ? 9.879 -12.325 -23.049 1.00 98.06 324 ALA A N 1
ATOM 2511 C CA . ALA A 1 324 ? 9.439 -11.119 -22.362 1.00 98.06 324 ALA A CA 1
ATOM 2512 C C . ALA A 1 324 ? 10.497 -10.017 -22.424 1.00 98.06 324 ALA A C 1
ATOM 2514 O O . ALA A 1 324 ? 11.649 -10.231 -22.100 1.00 98.06 324 ALA A O 1
ATOM 2515 N N . GLN A 1 325 ? 10.105 -8.802 -22.785 1.00 98.00 325 GLN A N 1
ATOM 2516 C CA . GLN A 1 325 ? 10.929 -7.605 -22.631 1.00 98.00 325 GLN A CA 1
ATOM 2517 C C . GLN A 1 325 ? 10.840 -7.005 -21.226 1.00 98.00 325 GLN A C 1
ATOM 2519 O O . GLN A 1 325 ? 11.636 -6.132 -20.911 1.00 98.00 325 GLN A O 1
ATOM 2524 N N . VAL A 1 326 ? 9.874 -7.415 -20.396 1.00 98.62 326 VAL A N 1
ATOM 2525 C CA . VAL A 1 326 ? 9.690 -6.883 -19.038 1.00 98.62 326 VAL A CA 1
ATOM 2526 C C . VAL A 1 326 ? 9.986 -7.979 -18.031 1.00 98.62 326 VAL A C 1
ATOM 2528 O O . VAL A 1 326 ? 9.313 -8.999 -18.032 1.00 98.62 326 VAL A O 1
ATOM 2531 N N . HIS A 1 327 ? 10.988 -7.794 -17.182 1.00 98.38 327 HIS A N 1
ATOM 2532 C CA . HIS A 1 327 ? 11.399 -8.764 -16.172 1.00 98.38 327 HIS A CA 1
ATOM 2533 C C . HIS A 1 327 ? 11.100 -8.221 -14.776 1.00 98.38 327 HIS A C 1
ATOM 2535 O O . HIS A 1 327 ? 11.537 -7.125 -14.422 1.00 98.38 327 HIS A O 1
ATOM 2541 N N . MET A 1 328 ? 10.379 -8.996 -13.966 1.00 97.62 328 MET A N 1
ATOM 2542 C CA . MET A 1 328 ? 10.187 -8.706 -12.547 1.00 97.62 328 MET A CA 1
ATOM 2543 C C . MET A 1 328 ? 11.384 -9.212 -11.742 1.00 97.62 328 MET A C 1
ATOM 2545 O O . MET A 1 328 ? 11.674 -10.410 -11.744 1.00 97.62 328 MET A O 1
ATOM 2549 N N . THR A 1 329 ? 12.038 -8.320 -11.002 1.00 93.88 329 THR A N 1
ATOM 2550 C CA . THR A 1 329 ? 13.117 -8.679 -10.069 1.00 93.88 329 THR A CA 1
ATOM 2551 C C . THR A 1 329 ? 12.895 -8.031 -8.701 1.00 93.88 329 THR A C 1
ATOM 2553 O O . THR A 1 329 ? 12.171 -7.034 -8.597 1.00 93.88 329 THR A O 1
ATOM 2556 N N . PRO A 1 330 ? 13.465 -8.578 -7.616 1.00 91.38 330 PRO A N 1
ATOM 2557 C CA . PRO A 1 330 ? 13.439 -7.921 -6.317 1.00 91.38 330 PRO A CA 1
ATOM 2558 C C . PRO A 1 330 ? 14.071 -6.523 -6.373 1.00 91.38 330 PRO A C 1
ATOM 2560 O O . PRO A 1 330 ? 15.183 -6.333 -6.861 1.00 91.38 330 PRO A O 1
ATOM 2563 N N . VAL A 1 331 ? 13.384 -5.514 -5.826 1.00 88.06 331 VAL A N 1
ATOM 2564 C CA . VAL A 1 331 ? 13.803 -4.100 -5.945 1.00 88.06 331 VAL A CA 1
ATOM 2565 C C . VAL A 1 331 ? 15.211 -3.794 -5.400 1.00 88.06 331 VAL A C 1
ATOM 2567 O O . VAL A 1 331 ? 15.823 -2.798 -5.796 1.00 88.06 331 VAL A O 1
ATOM 2570 N N . PHE A 1 332 ? 15.728 -4.605 -4.470 1.00 83.06 332 PHE A N 1
ATOM 2571 C CA . PHE A 1 332 ? 17.060 -4.424 -3.880 1.00 83.06 332 PHE A CA 1
ATOM 2572 C C . PHE A 1 332 ? 18.201 -4.882 -4.801 1.00 83.06 332 PHE A C 1
ATOM 2574 O O . PHE A 1 332 ? 19.328 -4.407 -4.631 1.00 83.06 332 PHE A O 1
ATOM 2581 N N . GLU A 1 333 ? 17.905 -5.738 -5.783 1.00 84.19 333 GLU A N 1
ATOM 2582 C CA . GLU A 1 333 ? 18.865 -6.255 -6.765 1.00 84.19 333 GLU A CA 1
ATOM 2583 C C . GLU A 1 333 ? 19.101 -5.281 -7.917 1.00 84.19 333 GLU A C 1
ATOM 2585 O O . GLU A 1 333 ? 20.097 -5.399 -8.616 1.00 84.19 333 GLU A O 1
ATOM 2590 N N . ILE A 1 334 ? 18.229 -4.290 -8.115 1.00 86.62 334 ILE A N 1
ATOM 2591 C CA . ILE A 1 334 ? 18.349 -3.343 -9.226 1.00 86.62 334 ILE A CA 1
ATOM 2592 C C . ILE A 1 334 ? 19.305 -2.215 -8.852 1.00 86.62 334 ILE A C 1
ATOM 2594 O O . ILE A 1 334 ? 18.975 -1.330 -8.061 1.00 86.62 334 ILE A O 1
ATOM 2598 N N . ARG A 1 335 ? 20.489 -2.210 -9.450 1.00 85.88 335 ARG A N 1
ATOM 2599 C CA . ARG A 1 335 ? 21.470 -1.122 -9.424 1.00 85.88 335 ARG A CA 1
ATOM 2600 C C . ARG A 1 335 ? 22.042 -0.985 -10.823 1.00 85.88 335 ARG A C 1
ATOM 2602 O O . ARG A 1 335 ? 21.895 -1.888 -11.638 1.00 85.88 335 ARG A O 1
ATOM 2609 N N . ALA A 1 336 ? 22.667 0.144 -11.119 1.00 79.19 336 ALA A N 1
ATOM 2610 C CA . ALA A 1 336 ? 23.230 0.326 -12.446 1.00 79.19 336 ALA A CA 1
ATOM 2611 C C . ALA A 1 336 ? 24.295 -0.738 -12.773 1.00 79.19 336 ALA A C 1
ATOM 2613 O O . ALA A 1 336 ? 24.326 -1.245 -13.888 1.00 79.19 336 ALA A O 1
ATOM 2614 N N . GLU A 1 337 ? 25.083 -1.130 -11.772 1.00 81.75 337 GLU A N 1
ATOM 2615 C CA . GLU A 1 337 ? 26.143 -2.131 -11.888 1.00 81.75 337 GLU A CA 1
ATOM 2616 C C . GLU A 1 337 ? 25.575 -3.549 -12.081 1.00 81.75 337 GLU A C 1
ATOM 2618 O O . GLU A 1 337 ? 26.018 -4.287 -12.953 1.00 81.75 337 GLU A O 1
ATOM 2623 N N . THR A 1 338 ? 24.538 -3.913 -11.322 1.00 91.62 338 THR A N 1
ATOM 2624 C CA . THR A 1 338 ? 23.933 -5.257 -11.375 1.00 91.62 338 THR A CA 1
ATOM 2625 C C . THR A 1 338 ? 23.026 -5.461 -12.588 1.00 91.62 338 THR A C 1
ATOM 2627 O O . THR A 1 338 ? 22.809 -6.591 -13.018 1.00 91.62 338 THR A O 1
ATOM 2630 N N . LEU A 1 339 ? 22.479 -4.384 -13.162 1.00 93.88 339 LEU A N 1
ATOM 2631 C CA . LEU A 1 339 ? 21.682 -4.461 -14.389 1.00 93.88 339 LEU A CA 1
ATOM 2632 C C . LEU A 1 339 ? 22.523 -4.898 -15.586 1.00 93.88 339 LEU A C 1
ATOM 2634 O O . LEU A 1 339 ? 22.031 -5.641 -16.431 1.00 93.88 339 LEU A O 1
ATOM 2638 N N . ASP A 1 340 ? 23.770 -4.439 -15.657 1.00 92.25 340 ASP A N 1
ATOM 2639 C CA . ASP A 1 340 ? 24.688 -4.789 -16.735 1.00 92.25 340 ASP A CA 1
ATOM 2640 C C . ASP A 1 340 ? 25.061 -6.281 -16.680 1.00 92.25 340 ASP A C 1
ATOM 2642 O O . ASP A 1 340 ? 24.970 -6.981 -17.688 1.00 92.25 340 ASP A O 1
ATOM 2646 N N . GLU A 1 341 ? 25.350 -6.797 -15.480 1.00 93.38 341 GLU A N 1
ATOM 2647 C CA . GLU A 1 341 ? 25.544 -8.232 -15.224 1.00 93.38 341 GLU A CA 1
ATOM 2648 C C . GLU A 1 341 ? 24.292 -9.050 -15.569 1.00 93.38 341 GLU A C 1
ATOM 2650 O O . GLU A 1 341 ? 24.385 -10.087 -16.228 1.00 93.38 341 GLU A O 1
ATOM 2655 N N . TYR A 1 342 ? 23.107 -8.568 -15.184 1.00 95.38 342 TYR A N 1
ATOM 2656 C CA . TYR A 1 342 ? 21.844 -9.221 -15.524 1.00 95.38 342 TYR A CA 1
ATOM 2657 C C . TYR A 1 342 ? 21.629 -9.280 -17.042 1.00 95.38 342 TYR A C 1
ATOM 2659 O O . TYR A 1 342 ? 21.243 -10.323 -17.568 1.00 95.38 342 TYR A O 1
ATOM 2667 N N . LEU A 1 343 ? 21.921 -8.190 -17.762 1.00 95.38 343 LEU A N 1
ATOM 2668 C CA . LEU A 1 343 ? 21.852 -8.131 -19.223 1.00 95.38 343 LEU A CA 1
ATOM 2669 C C . LEU A 1 343 ? 22.833 -9.106 -19.885 1.00 95.38 343 LEU A C 1
ATOM 2671 O O . LEU A 1 343 ? 22.468 -9.717 -20.889 1.00 95.38 343 LEU A O 1
ATOM 2675 N N . CYS A 1 344 ? 24.042 -9.287 -19.337 1.00 94.56 344 CYS A N 1
ATOM 2676 C CA . CYS A 1 344 ? 25.035 -10.226 -19.872 1.00 94.56 344 CYS A CA 1
ATOM 2677 C C . CYS A 1 344 ? 24.483 -11.655 -20.028 1.00 94.56 344 CYS A C 1
ATOM 2679 O O . CYS A 1 344 ? 24.846 -12.343 -20.980 1.00 94.56 344 CYS A O 1
ATOM 2681 N N . GLY A 1 345 ? 23.548 -12.074 -19.167 1.00 95.38 345 GLY A N 1
ATOM 2682 C CA . GLY A 1 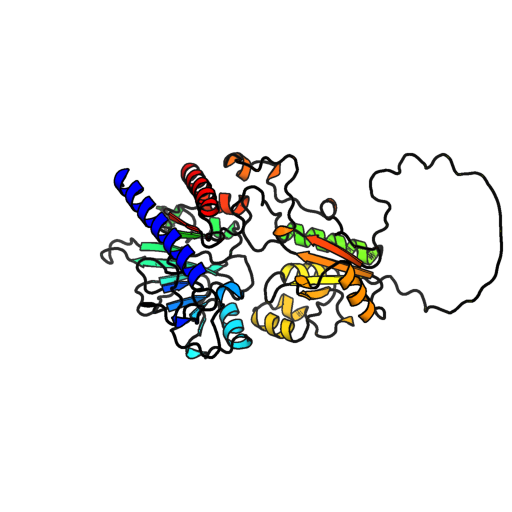345 ? 22.871 -13.374 -19.265 1.00 95.38 345 GLY A CA 1
ATOM 2683 C C . GLY A 1 345 ? 21.879 -13.522 -20.432 1.00 95.38 345 GLY A C 1
ATOM 2684 O O . GLY A 1 345 ? 21.386 -14.628 -20.667 1.00 95.38 345 GLY A O 1
ATOM 2685 N N . TYR A 1 346 ? 21.576 -12.438 -21.156 1.00 96.31 346 TYR A N 1
ATOM 2686 C CA . TYR A 1 346 ? 20.571 -12.405 -22.226 1.00 96.31 346 TYR A CA 1
ATOM 2687 C C . TYR A 1 346 ? 21.029 -11.647 -23.484 1.00 96.31 346 TYR A C 1
ATOM 2689 O O . TYR A 1 346 ? 20.192 -11.181 -24.266 1.00 96.31 346 TYR A O 1
ATOM 2697 N N . LEU A 1 347 ? 22.343 -11.515 -23.702 1.00 93.94 347 LEU A N 1
ATOM 2698 C CA . LEU A 1 347 ? 22.905 -10.819 -24.873 1.00 93.94 347 LEU A CA 1
ATOM 2699 C C . LEU A 1 347 ? 22.569 -11.492 -26.208 1.00 93.94 347 LEU A C 1
ATOM 2701 O O . LEU A 1 347 ? 22.642 -10.854 -27.254 1.00 93.94 347 LEU A O 1
ATOM 2705 N N . ASP A 1 348 ? 22.142 -12.755 -26.177 1.00 94.31 348 ASP A N 1
ATOM 2706 C CA . ASP A 1 348 ? 21.603 -13.461 -27.340 1.00 94.31 348 ASP A CA 1
ATOM 2707 C C . ASP A 1 348 ? 20.283 -12.851 -27.857 1.00 94.31 348 ASP A C 1
ATOM 2709 O O . ASP A 1 348 ? 19.919 -13.031 -29.022 1.00 94.31 348 ASP A O 1
ATOM 2713 N N . THR A 1 349 ? 19.570 -12.114 -26.996 1.00 95.25 349 THR A N 1
ATOM 2714 C CA . THR A 1 349 ? 18.237 -11.564 -27.272 1.00 95.25 349 THR A CA 1
ATOM 2715 C C . THR A 1 349 ? 18.175 -10.037 -27.139 1.00 95.25 349 THR A C 1
ATOM 2717 O O . THR A 1 349 ? 17.482 -9.395 -27.929 1.00 95.25 349 THR A O 1
ATOM 2720 N N . PHE A 1 350 ? 18.870 -9.440 -26.166 1.00 96.00 350 PHE A N 1
ATOM 2721 C CA . PHE A 1 350 ? 18.777 -8.011 -25.841 1.00 96.00 350 PHE A CA 1
ATOM 2722 C C . PHE A 1 350 ? 20.118 -7.299 -25.987 1.00 96.00 350 PHE A C 1
ATOM 2724 O O . PHE A 1 350 ? 21.165 -7.850 -25.666 1.00 96.00 350 PHE A O 1
ATOM 2731 N N . THR A 1 351 ? 20.083 -6.039 -26.419 1.00 94.44 351 THR A N 1
ATOM 2732 C CA . THR A 1 351 ? 21.303 -5.245 -26.650 1.00 94.44 351 THR A CA 1
ATOM 2733 C C . THR A 1 351 ? 21.597 -4.247 -25.534 1.00 94.44 351 THR A C 1
ATOM 2735 O O . THR A 1 351 ? 22.739 -3.830 -25.360 1.00 94.44 351 THR A O 1
ATOM 2738 N N . HIS A 1 352 ? 20.572 -3.843 -24.786 1.00 94.25 352 HIS A N 1
ATOM 2739 C CA . HIS A 1 352 ? 20.672 -2.872 -23.701 1.00 94.25 352 HIS A CA 1
ATOM 2740 C C . HIS A 1 352 ? 19.521 -3.051 -22.710 1.00 94.25 352 HIS A C 1
ATOM 2742 O O . HIS A 1 352 ? 18.497 -3.663 -23.031 1.00 94.25 352 HIS A O 1
ATOM 2748 N N . VAL A 1 353 ? 19.689 -2.506 -21.505 1.00 96.19 353 VAL A N 1
ATOM 2749 C CA . VAL A 1 353 ? 18.741 -2.654 -20.402 1.00 96.19 353 VAL A CA 1
ATOM 2750 C C . VAL A 1 353 ? 18.392 -1.319 -19.753 1.00 96.19 353 VAL A C 1
ATOM 2752 O O . VAL A 1 353 ? 19.249 -0.458 -19.535 1.00 96.19 353 VAL A O 1
ATOM 2755 N N . VAL A 1 354 ? 17.119 -1.173 -19.390 1.00 96.88 354 VAL A N 1
ATOM 2756 C CA . VAL A 1 354 ? 16.645 -0.130 -18.480 1.00 96.88 354 VAL A CA 1
ATOM 2757 C C . VAL A 1 354 ? 16.037 -0.755 -17.230 1.00 96.88 354 VAL A C 1
ATOM 2759 O O . VAL A 1 354 ? 15.177 -1.629 -17.309 1.00 96.88 354 VAL A O 1
ATOM 2762 N N . GLY A 1 355 ? 16.486 -0.312 -16.061 1.00 97.25 355 GLY A N 1
ATOM 2763 C CA . GLY A 1 355 ? 15.951 -0.726 -14.772 1.00 97.25 355 GLY A CA 1
ATOM 2764 C C . GLY A 1 355 ? 15.089 0.360 -14.142 1.00 97.25 355 GLY A C 1
ATOM 2765 O O . GLY A 1 355 ? 15.519 1.507 -14.046 1.00 97.25 355 GLY A O 1
ATOM 2766 N N . PHE A 1 356 ? 13.908 0.006 -13.644 1.00 97.38 356 PHE A N 1
ATOM 2767 C CA . PHE A 1 356 ? 13.076 0.891 -12.831 1.00 97.38 356 PHE A CA 1
ATOM 2768 C C . PHE A 1 356 ? 13.054 0.424 -11.379 1.00 97.38 356 PHE A C 1
ATOM 2770 O O . PHE A 1 356 ? 12.727 -0.725 -11.079 1.00 97.38 356 PHE A O 1
ATOM 2777 N N . ARG A 1 357 ? 13.337 1.351 -10.461 1.00 95.50 357 ARG A N 1
ATOM 2778 C CA . ARG A 1 357 ? 13.198 1.176 -9.011 1.00 95.50 357 ARG A CA 1
ATOM 2779 C C . ARG A 1 357 ? 11.988 1.968 -8.512 1.00 95.50 357 ARG A C 1
ATOM 2781 O O . ARG A 1 357 ? 12.146 3.123 -8.103 1.00 95.50 357 ARG A O 1
ATOM 2788 N N . PRO A 1 358 ? 10.778 1.387 -8.562 1.00 94.56 358 PRO A N 1
ATOM 2789 C CA . PRO A 1 358 ? 9.563 2.085 -8.178 1.00 94.56 358 PRO A CA 1
ATOM 2790 C C . PRO A 1 358 ? 9.444 2.184 -6.656 1.00 94.56 358 PRO A C 1
ATOM 2792 O O . PRO A 1 358 ? 9.184 1.199 -5.967 1.00 94.56 358 PRO A O 1
ATOM 2795 N N . THR A 1 359 ? 9.597 3.382 -6.096 1.00 88.06 359 THR A N 1
ATOM 2796 C CA . THR A 1 359 ? 9.396 3.626 -4.660 1.00 88.06 359 THR A CA 1
ATOM 2797 C C . THR A 1 359 ? 9.132 5.098 -4.368 1.00 88.06 359 THR A C 1
ATOM 2799 O O . THR A 1 359 ? 9.761 5.963 -4.975 1.00 88.06 359 THR A O 1
ATOM 2802 N N . GLY A 1 360 ? 8.263 5.399 -3.394 1.00 85.38 360 GLY A N 1
ATOM 2803 C CA . GLY A 1 360 ? 7.997 6.775 -2.958 1.00 85.38 360 GLY A CA 1
ATOM 2804 C C . GLY A 1 360 ? 9.257 7.500 -2.466 1.00 85.38 360 GLY A C 1
ATOM 2805 O O . GLY A 1 360 ? 9.403 8.703 -2.662 1.00 85.38 360 GLY A O 1
ATOM 2806 N N . TRP A 1 361 ? 10.239 6.772 -1.925 1.00 85.31 361 TRP A N 1
ATOM 2807 C CA . TRP A 1 361 ? 11.485 7.340 -1.388 1.00 85.31 361 TRP A CA 1
ATOM 2808 C C . TRP A 1 361 ? 12.402 7.993 -2.437 1.00 85.31 361 TRP A C 1
ATOM 2810 O O . TRP A 1 361 ? 13.296 8.766 -2.078 1.00 85.31 361 TRP A O 1
ATOM 2820 N N . THR A 1 362 ? 12.195 7.712 -3.728 1.00 84.94 362 THR A N 1
ATOM 2821 C CA . THR A 1 362 ? 12.946 8.363 -4.819 1.00 84.94 362 THR A CA 1
ATOM 2822 C C . THR A 1 362 ? 12.460 9.779 -5.098 1.00 84.94 362 THR A C 1
ATOM 2824 O O . THR A 1 362 ? 13.164 10.547 -5.749 1.00 84.94 362 THR A O 1
ATOM 2827 N N . TYR A 1 363 ? 11.299 10.155 -4.561 1.00 90.06 363 TYR A N 1
ATOM 2828 C CA . TYR A 1 363 ? 10.736 11.478 -4.737 1.00 90.06 363 TYR A CA 1
ATOM 2829 C C . TYR A 1 363 ? 11.666 12.586 -4.224 1.00 90.06 363 TYR A C 1
ATOM 2831 O O . TYR A 1 363 ? 12.314 12.481 -3.171 1.00 90.06 363 TYR A O 1
ATOM 2839 N N . ARG A 1 364 ? 11.704 13.680 -4.983 1.00 88.56 364 ARG A N 1
ATOM 2840 C CA . ARG A 1 364 ? 12.406 14.914 -4.644 1.00 88.56 364 ARG A CA 1
ATOM 2841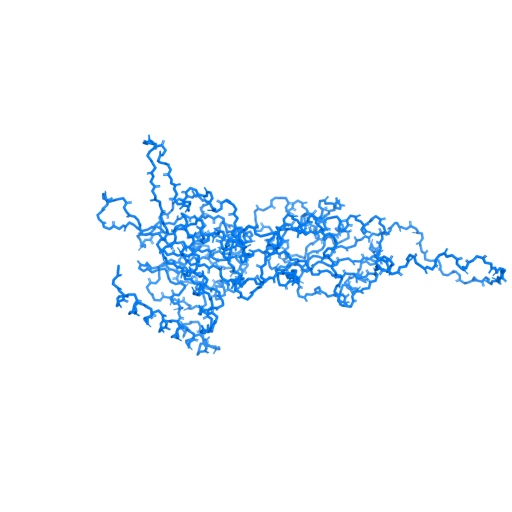 C C . ARG A 1 364 ? 11.407 16.065 -4.775 1.00 88.56 364 ARG A C 1
ATOM 2843 O O . ARG A 1 364 ? 10.847 16.232 -5.856 1.00 88.56 364 ARG A O 1
ATOM 2850 N N . PRO A 1 365 ? 11.127 16.818 -3.697 1.00 88.94 365 PRO A N 1
ATOM 2851 C CA . PRO A 1 365 ? 10.291 18.002 -3.815 1.00 88.94 365 PRO A CA 1
ATOM 2852 C C . PRO A 1 365 ? 10.998 19.055 -4.687 1.00 88.94 365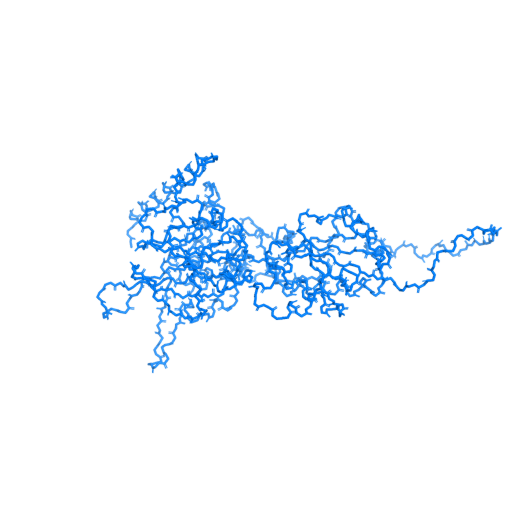 PRO A C 1
ATOM 2854 O O . PRO A 1 365 ? 12.229 19.124 -4.658 1.00 88.94 365 PRO A O 1
ATOM 2857 N N . PRO A 1 366 ? 10.252 19.895 -5.424 1.00 88.31 366 PRO A N 1
ATOM 2858 C CA . PRO A 1 366 ? 10.821 21.063 -6.088 1.00 88.31 366 PRO A CA 1
ATOM 2859 C C . PRO A 1 366 ? 11.516 21.985 -5.079 1.00 88.31 366 PRO A C 1
ATOM 2861 O O . PRO A 1 366 ? 11.007 22.174 -3.973 1.00 88.31 366 PRO A O 1
ATOM 2864 N N . ASN A 1 367 ? 12.628 22.613 -5.474 1.00 87.44 367 ASN A N 1
ATOM 2865 C CA . ASN A 1 367 ? 13.372 23.548 -4.614 1.00 87.44 367 ASN A CA 1
ATOM 2866 C C . ASN A 1 367 ? 12.518 24.740 -4.145 1.00 87.44 367 ASN A C 1
ATOM 2868 O O . ASN A 1 367 ? 12.764 25.296 -3.082 1.00 87.44 367 ASN A O 1
ATOM 2872 N N . SER A 1 368 ? 11.497 25.113 -4.920 1.00 88.81 368 SER A N 1
ATOM 2873 C CA . SER A 1 368 ? 10.545 26.184 -4.607 1.00 88.81 368 SER A CA 1
ATOM 2874 C C . SER A 1 368 ? 9.507 25.811 -3.539 1.00 88.81 368 SER A C 1
ATOM 2876 O O . SER A 1 368 ? 8.749 26.676 -3.096 1.00 88.81 368 SER A O 1
ATOM 2878 N N . ARG A 1 369 ? 9.409 24.538 -3.126 1.00 91.81 369 ARG A N 1
ATOM 2879 C CA . ARG A 1 369 ? 8.399 24.105 -2.153 1.00 91.81 369 ARG A CA 1
ATOM 2880 C C . ARG A 1 369 ? 8.872 24.367 -0.726 1.00 91.81 369 ARG A C 1
ATOM 2882 O O . ARG A 1 369 ? 9.822 23.752 -0.250 1.00 91.81 369 ARG A O 1
ATOM 2889 N N . PHE A 1 370 ? 8.109 25.173 0.006 1.00 91.81 370 PHE A N 1
ATOM 2890 C CA . PHE A 1 370 ? 8.271 25.302 1.451 1.00 91.81 370 PHE A CA 1
ATOM 2891 C C . PHE A 1 370 ? 7.773 24.038 2.178 1.00 91.81 370 PHE A C 1
ATOM 2893 O O . PHE A 1 370 ? 6.589 23.701 2.114 1.00 91.81 370 PHE A O 1
ATOM 2900 N N . ILE A 1 371 ? 8.681 23.328 2.858 1.00 92.62 371 ILE A N 1
ATOM 2901 C CA . ILE A 1 371 ? 8.419 22.010 3.476 1.00 92.62 371 ILE A CA 1
ATOM 2902 C C . ILE A 1 371 ? 8.480 22.003 5.010 1.00 92.62 371 ILE A C 1
ATOM 2904 O O . ILE A 1 371 ? 8.202 20.977 5.624 1.00 92.62 371 ILE A O 1
ATOM 2908 N N . GLU A 1 372 ? 8.856 23.102 5.659 1.00 91.12 372 GLU A N 1
ATOM 2909 C CA . GLU A 1 372 ? 9.024 23.102 7.119 1.00 91.12 372 GLU A CA 1
ATOM 2910 C C . GLU A 1 372 ? 7.673 23.130 7.836 1.00 91.12 372 GLU A C 1
ATOM 2912 O O . GLU A 1 372 ? 7.405 22.305 8.711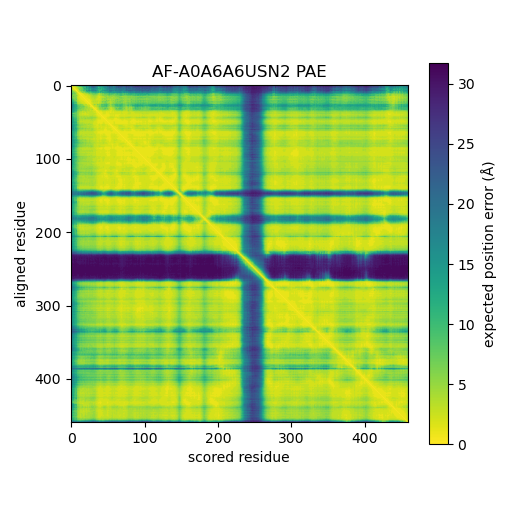 1.00 91.12 372 GLU A O 1
ATOM 2917 N N . SER A 1 373 ? 6.798 24.055 7.436 1.00 92.06 373 SER A N 1
ATOM 2918 C CA . SER A 1 373 ? 5.467 24.219 8.024 1.00 92.06 373 SER A CA 1
ATOM 2919 C C . SER A 1 373 ? 4.501 24.926 7.054 1.00 92.06 373 SER A C 1
ATOM 2921 O O . SER A 1 373 ? 4.022 26.019 7.364 1.00 92.06 373 SER A O 1
ATOM 2923 N N . PRO A 1 374 ? 4.208 24.349 5.874 1.00 94.75 374 PRO A N 1
ATOM 2924 C CA . PRO A 1 374 ? 3.267 24.948 4.925 1.00 94.75 374 PRO A CA 1
ATOM 2925 C C . PRO A 1 374 ? 1.846 25.055 5.504 1.00 94.75 374 PRO A C 1
ATOM 2927 O O . PRO A 1 374 ? 1.434 24.229 6.321 1.00 94.75 374 PRO A O 1
ATOM 2930 N N . ALA A 1 375 ? 1.075 26.049 5.055 1.00 95.38 375 ALA A N 1
ATOM 2931 C CA . ALA A 1 3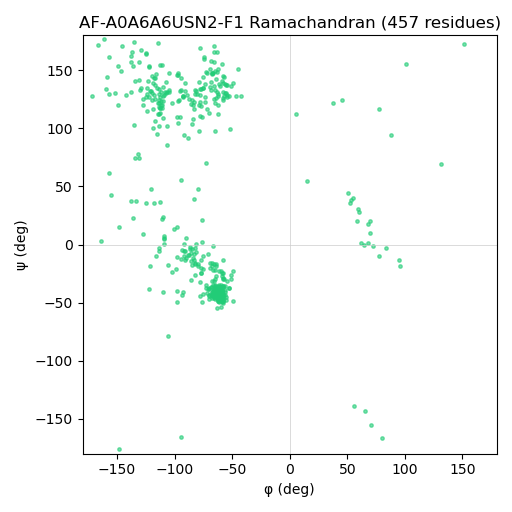75 ? -0.349 26.138 5.378 1.00 95.38 375 ALA A CA 1
ATOM 2932 C C . ALA A 1 375 ? -1.134 25.000 4.701 1.00 95.38 375 ALA A C 1
ATOM 2934 O O . ALA A 1 375 ? -0.798 24.581 3.591 1.00 95.38 375 ALA A O 1
ATOM 2935 N N . VAL A 1 376 ? -2.204 24.518 5.344 1.00 95.44 376 VAL A N 1
ATOM 2936 C CA . VAL A 1 376 ? -3.044 23.427 4.811 1.00 95.44 376 VAL A CA 1
ATOM 2937 C C . VAL A 1 376 ? -3.637 23.804 3.450 1.00 95.44 376 VAL A C 1
ATOM 2939 O O . VAL A 1 376 ? -3.572 23.014 2.511 1.00 95.44 376 VAL A O 1
ATOM 2942 N N . SER A 1 377 ? -4.113 25.041 3.295 1.00 94.25 377 SER A N 1
ATOM 2943 C CA . SER A 1 377 ? -4.612 25.562 2.017 1.00 94.25 377 SER A CA 1
ATOM 2944 C C . SER A 1 377 ? -3.553 25.535 0.907 1.00 94.25 377 SER A C 1
ATOM 2946 O O . SER A 1 377 ? -3.867 25.167 -0.223 1.00 94.25 377 SER A O 1
ATOM 2948 N N . THR A 1 378 ? -2.291 25.851 1.218 1.00 94.25 378 THR A N 1
ATOM 2949 C CA . THR A 1 378 ? -1.171 25.769 0.268 1.00 94.25 378 THR A CA 1
ATOM 2950 C C . THR A 1 378 ? -0.876 24.327 -0.136 1.00 94.25 378 THR A C 1
ATOM 2952 O O . THR A 1 378 ? -0.613 24.074 -1.306 1.00 94.25 378 THR A O 1
ATOM 2955 N N . VAL A 1 379 ? -0.941 23.374 0.798 1.00 95.00 379 VAL A N 1
ATOM 2956 C CA . VAL A 1 379 ? -0.753 21.940 0.506 1.00 95.00 379 VAL A CA 1
ATOM 2957 C C . VAL A 1 379 ? -1.852 21.425 -0.426 1.00 95.00 379 VAL A C 1
ATOM 2959 O O . VAL A 1 379 ? -1.586 20.651 -1.346 1.00 95.00 379 VAL A O 1
ATOM 2962 N N . LEU A 1 380 ? -3.094 21.857 -0.200 1.00 92.50 380 LEU A N 1
ATOM 2963 C CA . LEU A 1 380 ? -4.253 21.419 -0.973 1.00 92.50 380 LEU A CA 1
ATOM 2964 C C . LEU A 1 380 ? -4.312 22.060 -2.363 1.00 92.50 380 LEU A C 1
ATOM 2966 O O . LEU A 1 380 ? -4.568 21.350 -3.335 1.00 92.50 380 LEU A O 1
ATOM 2970 N N . ASN A 1 381 ? -4.033 23.360 -2.468 1.00 91.50 381 ASN A N 1
ATOM 2971 C CA . ASN A 1 381 ? -4.333 24.151 -3.667 1.00 91.50 381 ASN A CA 1
ATOM 2972 C C . ASN A 1 381 ? -3.094 24.711 -4.383 1.00 91.50 381 ASN A C 1
ATOM 2974 O O . ASN A 1 381 ? -3.220 25.247 -5.478 1.00 91.50 381 ASN A O 1
ATOM 2978 N N . GLY A 1 382 ? -1.902 24.628 -3.786 1.00 90.06 382 GLY A N 1
ATOM 2979 C CA . GLY A 1 382 ? -0.691 25.207 -4.364 1.00 90.06 382 GLY A CA 1
ATOM 2980 C C . GLY A 1 382 ? -0.163 24.415 -5.562 1.00 90.06 382 GLY A C 1
ATOM 2981 O O . GLY A 1 382 ? -0.056 23.191 -5.512 1.00 90.06 382 GLY A O 1
ATOM 2982 N N . GLU A 1 383 ? 0.265 25.114 -6.614 1.00 85.00 383 GLU A N 1
ATOM 2983 C CA . GLU A 1 383 ? 0.796 24.504 -7.847 1.00 85.00 383 GLU A CA 1
ATOM 2984 C C . GLU A 1 383 ? 2.013 23.608 -7.590 1.00 85.00 383 GLU A C 1
ATOM 2986 O O . GLU A 1 383 ? 2.114 22.495 -8.109 1.00 85.00 383 GLU A O 1
ATOM 2991 N N . ASN A 1 384 ? 2.899 24.044 -6.688 1.00 85.25 384 ASN A N 1
ATOM 2992 C CA . ASN A 1 384 ? 4.090 23.295 -6.287 1.00 85.25 384 ASN A CA 1
ATOM 2993 C C . ASN A 1 384 ? 3.769 21.996 -5.531 1.00 85.25 384 ASN A C 1
ATOM 2995 O O . ASN A 1 384 ? 4.702 21.292 -5.156 1.00 85.25 384 ASN A O 1
ATOM 2999 N N . TRP A 1 385 ? 2.499 21.672 -5.280 1.00 87.75 385 TRP A N 1
ATOM 3000 C CA . TRP A 1 385 ? 2.024 20.434 -4.654 1.00 87.75 385 TRP A CA 1
ATOM 3001 C C . TRP A 1 385 ? 1.293 19.503 -5.632 1.00 87.75 385 TRP A C 1
ATOM 3003 O O . TRP A 1 385 ? 0.752 18.479 -5.213 1.00 87.75 385 TRP A O 1
ATOM 3013 N N . GLY A 1 386 ? 1.274 19.858 -6.920 1.00 76.44 386 GLY A N 1
ATOM 3014 C CA . GLY A 1 386 ? 0.631 19.088 -7.977 1.00 76.44 386 GLY A CA 1
ATOM 3015 C C . GLY A 1 386 ? 1.273 17.725 -8.256 1.00 76.44 386 GLY A C 1
ATOM 3016 O O . GLY A 1 386 ? 2.358 17.393 -7.779 1.00 76.44 386 GLY A O 1
ATOM 3017 N N . ASN A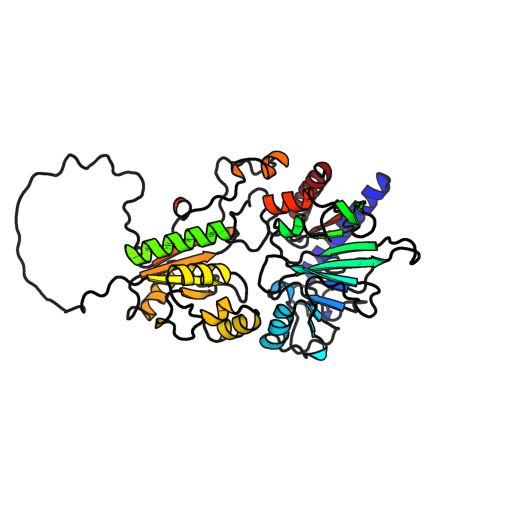 1 387 ? 0.584 16.941 -9.088 1.00 76.94 387 ASN A N 1
ATOM 3018 C CA . ASN A 1 387 ? 0.875 15.524 -9.334 1.00 76.94 387 ASN A CA 1
ATOM 3019 C C . ASN A 1 387 ? 1.646 15.259 -10.646 1.00 76.94 387 ASN A C 1
ATOM 3021 O O . ASN A 1 387 ? 1.667 14.119 -11.119 1.00 76.94 387 ASN A O 1
ATOM 3025 N N . GLY A 1 388 ? 2.208 16.291 -11.282 1.00 84.75 388 GLY A N 1
ATOM 3026 C CA . GLY A 1 388 ? 2.888 16.171 -12.576 1.00 84.75 388 GLY A CA 1
ATOM 3027 C C . GLY A 1 388 ? 4.162 15.327 -12.493 1.00 84.75 388 GLY A C 1
ATOM 3028 O O . GLY A 1 388 ? 4.937 15.470 -11.549 1.00 84.75 388 GLY A O 1
ATOM 3029 N N . TYR A 1 389 ? 4.363 14.443 -13.470 1.00 92.75 389 TYR A N 1
ATOM 3030 C CA . TYR A 1 389 ? 5.593 13.669 -13.639 1.00 92.75 389 TYR A CA 1
ATOM 3031 C C . TYR A 1 389 ? 5.698 13.170 -15.079 1.00 92.75 389 TYR A C 1
ATOM 3033 O O . TYR A 1 389 ? 4.719 12.653 -15.613 1.00 92.75 389 TYR A O 1
ATOM 3041 N N . GLY A 1 390 ? 6.866 13.319 -15.694 1.00 94.44 390 GLY A N 1
ATOM 3042 C CA . GLY A 1 390 ? 7.145 12.854 -17.050 1.00 94.44 390 GLY A CA 1
ATOM 3043 C C . GLY A 1 390 ? 8.601 12.433 -17.234 1.00 94.44 390 GLY A C 1
ATOM 3044 O O . GLY A 1 390 ? 9.402 12.476 -16.301 1.00 94.44 390 GLY A O 1
ATOM 3045 N N . ILE A 1 391 ? 8.971 12.073 -18.467 1.00 94.06 391 ILE A N 1
ATOM 3046 C CA . ILE A 1 391 ? 10.354 11.695 -18.821 1.00 94.06 391 ILE A CA 1
ATOM 3047 C C . ILE A 1 391 ? 11.373 12.758 -18.385 1.00 94.06 391 ILE A C 1
ATOM 3049 O O . ILE A 1 391 ? 12.459 12.413 -17.931 1.00 94.06 391 ILE A O 1
ATOM 3053 N N . LYS A 1 392 ? 11.025 14.048 -18.491 1.00 92.38 392 LYS A N 1
ATOM 3054 C CA . LYS A 1 392 ? 11.902 15.171 -18.112 1.00 92.38 392 LYS A CA 1
ATOM 3055 C C . LYS A 1 392 ? 12.320 15.161 -16.636 1.00 92.38 392 LYS A C 1
ATOM 3057 O O . LYS A 1 392 ? 13.335 15.753 -16.292 1.00 92.38 392 LYS A O 1
ATOM 3062 N N . ASP A 1 393 ? 11.540 14.496 -15.787 1.00 91.75 393 ASP A N 1
ATOM 3063 C CA . ASP A 1 393 ? 11.774 14.396 -14.347 1.00 91.75 393 ASP A CA 1
ATOM 3064 C C . ASP A 1 393 ? 12.565 13.122 -13.982 1.00 91.75 393 ASP A C 1
ATOM 3066 O O . ASP A 1 393 ? 12.908 12.903 -12.818 1.00 91.75 393 ASP A O 1
ATOM 3070 N N . MET A 1 394 ? 12.851 12.253 -14.961 1.00 92.75 394 MET A N 1
ATOM 3071 C CA . MET A 1 394 ? 13.644 11.041 -14.773 1.00 92.75 394 MET A CA 1
ATOM 3072 C C . MET A 1 394 ? 15.135 11.346 -14.905 1.00 92.75 394 MET A C 1
ATOM 3074 O O . MET A 1 394 ? 15.614 11.753 -15.960 1.00 92.75 394 MET A O 1
ATOM 3078 N N . ALA A 1 395 ? 15.886 11.064 -13.843 1.00 91.75 395 ALA A N 1
ATOM 3079 C CA . ALA A 1 395 ? 17.340 11.147 -13.840 1.00 91.75 395 ALA A CA 1
ATOM 3080 C C . ALA A 1 395 ? 17.951 9.745 -13.675 1.00 91.75 395 ALA A C 1
ATOM 3082 O O . ALA A 1 395 ? 17.556 9.026 -12.744 1.00 91.75 395 ALA A O 1
ATOM 3083 N N . PRO A 1 396 ? 18.910 9.344 -14.532 1.00 93.56 396 PRO A N 1
ATOM 3084 C CA . PRO A 1 396 ? 19.664 8.115 -14.332 1.00 93.56 396 PRO A CA 1
ATOM 3085 C C . PRO A 1 396 ? 20.358 8.108 -12.966 1.00 93.56 396 PRO A C 1
ATOM 3087 O O . PRO A 1 396 ? 20.930 9.109 -12.531 1.00 93.56 396 PRO A O 1
ATOM 3090 N N . GLN A 1 397 ? 20.324 6.972 -12.277 1.00 92.06 397 GLN A N 1
ATOM 3091 C CA . GLN A 1 397 ? 21.061 6.786 -11.033 1.00 92.06 397 GLN A CA 1
ATOM 3092 C C . GLN A 1 397 ? 22.567 6.749 -11.308 1.00 92.06 397 GLN A C 1
ATOM 3094 O O . GLN A 1 397 ? 23.004 6.308 -12.376 1.00 92.06 397 GLN A O 1
ATOM 3099 N N . ARG A 1 398 ? 23.366 7.173 -10.320 1.00 90.69 398 ARG A N 1
ATOM 3100 C CA . ARG A 1 398 ? 24.829 7.041 -10.360 1.00 90.69 398 ARG A CA 1
ATOM 3101 C C . ARG A 1 398 ? 25.210 5.595 -10.704 1.00 90.69 398 ARG A C 1
ATOM 3103 O O . ARG A 1 398 ? 24.604 4.674 -10.169 1.00 90.69 398 ARG A O 1
ATOM 3110 N N . GLY A 1 399 ? 26.187 5.444 -11.597 1.00 90.94 399 GLY A N 1
ATOM 3111 C CA . GLY A 1 399 ? 26.632 4.152 -12.126 1.00 90.94 399 GLY A CA 1
ATOM 3112 C C . GLY A 1 399 ? 25.968 3.759 -13.448 1.00 90.94 399 GLY A C 1
ATOM 3113 O O . GLY A 1 399 ? 26.450 2.849 -14.112 1.00 90.94 399 GLY A O 1
ATOM 3114 N N . SER A 1 400 ? 24.889 4.441 -13.861 1.00 93.88 400 SER A N 1
ATOM 3115 C CA . SER A 1 400 ? 24.218 4.151 -15.137 1.00 93.88 400 SER A CA 1
ATOM 3116 C C . SER A 1 400 ? 25.162 4.359 -16.319 1.00 93.88 400 SER A C 1
ATOM 3118 O O . SER A 1 400 ? 25.855 5.373 -16.401 1.00 93.88 400 SER A O 1
ATOM 3120 N N . THR A 1 401 ? 25.137 3.421 -17.258 1.00 92.62 401 THR A N 1
ATOM 3121 C CA . THR A 1 401 ? 25.872 3.475 -18.523 1.00 92.62 401 THR A CA 1
ATOM 3122 C C . THR A 1 401 ? 24.893 3.570 -19.694 1.00 92.62 401 THR A C 1
ATOM 3124 O O . THR A 1 401 ? 23.678 3.433 -19.525 1.00 92.62 401 THR A O 1
ATOM 3127 N N . LYS A 1 402 ? 25.415 3.768 -20.914 1.00 88.62 402 LYS A N 1
ATOM 3128 C CA . LYS A 1 402 ? 24.592 3.703 -22.133 1.00 88.62 402 LYS A CA 1
ATOM 3129 C C . LYS A 1 402 ? 23.919 2.333 -22.283 1.00 88.62 402 LYS A C 1
ATOM 3131 O O . LYS A 1 402 ? 22.757 2.256 -22.662 1.00 88.62 402 LYS A O 1
ATOM 3136 N N . ARG A 1 403 ? 24.639 1.253 -21.958 1.00 91.06 403 ARG A N 1
ATOM 3137 C CA . ARG A 1 403 ? 24.151 -0.125 -22.100 1.00 91.06 403 ARG A CA 1
ATOM 3138 C C . ARG A 1 403 ? 23.193 -0.536 -20.978 1.00 91.06 403 ARG A C 1
ATOM 3140 O O . ARG A 1 403 ? 22.272 -1.305 -21.236 1.00 91.06 403 ARG A O 1
ATOM 3147 N N . ALA A 1 404 ? 23.381 -0.003 -19.770 1.00 94.56 404 ALA A N 1
ATOM 3148 C CA . ALA A 1 404 ? 22.573 -0.310 -18.596 1.00 94.56 404 ALA A CA 1
ATOM 3149 C C . ALA A 1 404 ? 22.199 0.967 -17.831 1.00 94.56 404 ALA A C 1
ATOM 3151 O O . ALA A 1 404 ? 23.010 1.542 -17.104 1.00 94.56 404 ALA A O 1
ATOM 3152 N N . THR A 1 405 ? 20.955 1.424 -17.983 1.00 95.50 405 THR A N 1
ATOM 3153 C CA . THR A 1 405 ? 20.460 2.643 -17.324 1.00 95.50 405 THR A CA 1
ATOM 3154 C C . THR A 1 405 ? 19.484 2.306 -16.200 1.00 95.50 405 THR A C 1
ATOM 3156 O O . THR A 1 405 ? 18.525 1.574 -16.413 1.00 95.50 405 THR A O 1
ATOM 3159 N N . CYS A 1 406 ? 19.671 2.872 -15.006 1.00 95.50 406 CYS A N 1
ATOM 3160 C CA . CYS A 1 406 ? 18.765 2.670 -13.874 1.00 95.50 406 CYS A CA 1
ATOM 3161 C C . CYS A 1 406 ? 18.036 3.968 -13.507 1.00 95.50 406 CYS A C 1
ATOM 3163 O O . CYS A 1 406 ? 18.673 5.005 -13.344 1.00 95.50 406 CYS A O 1
ATOM 3165 N N . PHE A 1 407 ? 16.724 3.911 -13.288 1.00 95.44 407 PHE A N 1
ATOM 3166 C CA . PHE A 1 407 ? 15.905 5.041 -12.851 1.00 95.44 407 PHE A CA 1
ATOM 3167 C C . PHE A 1 407 ? 15.226 4.760 -11.511 1.00 95.44 407 PHE A C 1
ATOM 3169 O O . PHE A 1 407 ? 14.544 3.750 -11.328 1.00 95.44 407 PHE A O 1
ATOM 3176 N N . GLY A 1 408 ? 15.352 5.701 -10.575 1.00 94.94 408 GLY A N 1
ATOM 3177 C CA . GLY A 1 408 ? 14.471 5.761 -9.411 1.00 94.94 408 GLY A CA 1
ATOM 3178 C C . GLY A 1 408 ? 13.184 6.486 -9.782 1.00 94.94 408 GLY A C 1
ATOM 3179 O O . GLY A 1 408 ? 13.248 7.666 -10.117 1.00 94.94 408 GLY A O 1
ATOM 3180 N N . VAL A 1 409 ? 12.037 5.806 -9.721 1.00 95.56 409 VAL A N 1
ATOM 3181 C CA . VAL A 1 409 ? 10.741 6.404 -10.086 1.00 95.56 409 VAL A CA 1
ATOM 3182 C C . VAL A 1 409 ? 9.814 6.491 -8.868 1.00 95.56 409 VAL A C 1
ATOM 3184 O O . VAL A 1 409 ? 9.708 5.512 -8.117 1.00 95.56 409 VAL A O 1
ATOM 3187 N N . PRO A 1 410 ? 9.125 7.628 -8.642 1.00 95.38 410 PRO A N 1
ATOM 3188 C CA . PRO A 1 410 ? 8.355 7.898 -7.426 1.00 95.38 410 PRO A CA 1
ATOM 3189 C C . PRO A 1 410 ? 6.978 7.210 -7.424 1.00 95.38 410 PRO A C 1
ATOM 3191 O O . PRO A 1 410 ? 5.955 7.819 -7.113 1.00 95.38 410 PRO A O 1
ATOM 3194 N N . TYR A 1 411 ? 6.936 5.919 -7.763 1.00 95.62 411 TYR A N 1
ATOM 3195 C CA . TYR A 1 411 ? 5.732 5.095 -7.684 1.00 95.62 411 TYR A CA 1
ATOM 3196 C C . TYR A 1 411 ? 5.490 4.666 -6.228 1.00 95.62 411 TYR A C 1
ATOM 3198 O O . TYR A 1 411 ? 6.096 3.711 -5.721 1.00 95.62 411 TYR A O 1
ATOM 3206 N N . SER A 1 412 ? 4.612 5.399 -5.544 1.00 95.50 412 SER A N 1
ATOM 3207 C CA . SER A 1 412 ? 4.174 5.089 -4.180 1.00 95.50 412 SER A CA 1
ATOM 3208 C C . SER A 1 412 ? 2.880 4.271 -4.167 1.00 95.50 412 SER A C 1
ATOM 3210 O O . SER A 1 412 ? 1.980 4.501 -4.976 1.00 95.50 412 SER A O 1
ATOM 3212 N N . GLU A 1 413 ? 2.779 3.348 -3.218 1.00 96.38 413 GLU A N 1
ATOM 3213 C CA . GLU A 1 413 ? 1.538 2.654 -2.830 1.00 96.38 413 GLU A CA 1
ATOM 3214 C C . GLU A 1 413 ? 1.053 3.125 -1.447 1.00 96.38 413 GLU A C 1
ATOM 3216 O O . GLU A 1 413 ? 0.063 2.628 -0.935 1.00 96.38 413 GLU A O 1
ATOM 3221 N N . HIS A 1 414 ? 1.718 4.124 -0.859 1.00 97.25 414 HIS A N 1
ATOM 3222 C CA . HIS A 1 414 ? 1.252 4.838 0.329 1.00 97.25 414 HIS A CA 1
ATOM 3223 C C . HIS A 1 414 ? 0.864 6.266 -0.029 1.00 97.25 414 HIS A C 1
ATOM 3225 O O . HIS A 1 414 ? 1.418 6.865 -0.965 1.00 97.25 414 HIS A O 1
ATOM 3231 N N . SER A 1 415 ? -0.030 6.821 0.778 1.00 97.50 415 SER A N 1
ATOM 3232 C CA . SER A 1 415 ? -0.462 8.211 0.697 1.00 97.50 415 SER A CA 1
ATOM 3233 C C . SER A 1 415 ? 0.721 9.170 0.805 1.00 97.50 415 SER A C 1
ATOM 3235 O O . SER A 1 415 ? 1.530 9.098 1.726 1.00 97.50 415 SER A O 1
ATOM 3237 N N . SER A 1 416 ? 0.806 10.113 -0.121 1.00 96.00 416 SER A N 1
ATOM 3238 C CA . SER A 1 416 ? 1.592 11.329 0.037 1.00 96.00 416 SER A CA 1
ATOM 3239 C C . SER A 1 416 ? 1.029 12.212 1.150 1.00 96.00 416 SER A C 1
ATOM 3241 O O . SER A 1 416 ? -0.123 12.075 1.562 1.00 96.00 416 SER A O 1
ATOM 3243 N N . PHE A 1 417 ? 1.806 13.196 1.595 1.00 96.38 417 PHE A N 1
ATOM 3244 C CA . PHE A 1 417 ? 1.349 14.162 2.588 1.00 96.38 417 PHE A CA 1
ATOM 3245 C C . PHE A 1 417 ? 0.125 14.961 2.120 1.00 96.38 417 PHE A C 1
ATOM 3247 O O . PHE A 1 417 ? -0.775 15.235 2.915 1.00 96.38 417 PHE A O 1
ATOM 3254 N N . ARG A 1 418 ? 0.055 15.304 0.825 1.00 95.38 418 ARG A N 1
ATOM 3255 C CA . ARG A 1 418 ? -1.112 15.981 0.243 1.00 95.38 418 ARG A CA 1
ATOM 3256 C C . ARG A 1 418 ? -2.343 15.075 0.234 1.00 95.38 418 ARG A C 1
ATOM 3258 O O . ARG A 1 418 ? -3.417 15.527 0.613 1.00 95.38 418 ARG A O 1
ATOM 3265 N N . GLU A 1 419 ? -2.189 13.809 -0.152 1.00 96.69 419 GLU A N 1
ATOM 3266 C CA . GLU A 1 419 ? -3.272 12.813 -0.127 1.00 96.69 419 GLU A CA 1
ATOM 3267 C C . GLU A 1 419 ? -3.780 12.569 1.308 1.00 96.69 419 GLU A C 1
ATOM 3269 O O . GLU A 1 419 ? -4.989 12.594 1.531 1.00 96.69 419 GLU A O 1
ATOM 3274 N N . LEU A 1 420 ? -2.885 12.464 2.302 1.00 97.50 420 LEU A N 1
ATOM 3275 C CA . LEU A 1 420 ? -3.259 12.389 3.724 1.00 97.50 420 LEU A CA 1
ATOM 3276 C C . LEU A 1 420 ? -3.989 13.647 4.209 1.00 97.50 420 LEU A C 1
ATOM 3278 O O . LEU A 1 420 ? -4.973 13.538 4.937 1.00 97.50 420 LEU A O 1
ATOM 3282 N N . THR A 1 421 ? -3.525 14.831 3.795 1.00 96.81 421 THR A N 1
ATOM 3283 C CA . THR A 1 421 ? -4.165 16.112 4.130 1.00 96.81 421 THR A CA 1
ATOM 3284 C C . THR A 1 421 ? -5.583 16.165 3.562 1.00 96.81 421 THR A C 1
ATOM 3286 O O . THR A 1 421 ? -6.517 16.468 4.297 1.00 96.81 421 THR A O 1
ATOM 3289 N N . MET A 1 422 ? -5.771 15.795 2.289 1.00 95.56 422 MET A N 1
ATOM 3290 C CA . MET A 1 422 ? -7.101 15.697 1.675 1.00 95.56 422 MET A CA 1
ATOM 3291 C C . MET A 1 422 ? -7.998 14.727 2.448 1.00 95.56 422 MET A C 1
ATOM 3293 O O . MET A 1 422 ? -9.106 15.095 2.819 1.00 95.56 422 MET A O 1
ATOM 3297 N N . PHE A 1 423 ? -7.505 13.527 2.757 1.00 97.38 423 PHE A N 1
ATOM 3298 C CA . PHE A 1 423 ? -8.254 12.514 3.500 1.00 97.38 423 PHE A CA 1
ATOM 3299 C C . PHE A 1 423 ? -8.675 12.985 4.897 1.00 97.38 423 PHE A C 1
ATOM 3301 O O . PHE A 1 423 ? -9.844 12.893 5.264 1.00 97.38 423 PHE A O 1
ATOM 3308 N N . CYS A 1 424 ? -7.749 13.549 5.671 1.00 97.19 424 CYS A N 1
ATOM 3309 C CA . CYS A 1 424 ? -8.011 13.945 7.055 1.00 97.19 424 CYS A CA 1
ATOM 3310 C C . CYS A 1 424 ? -8.819 15.244 7.189 1.00 97.19 424 CYS A C 1
ATOM 3312 O O . CYS A 1 424 ? -9.456 15.439 8.227 1.00 97.19 424 CYS A O 1
ATOM 3314 N N . CYS A 1 425 ? -8.779 16.127 6.184 1.00 96.06 425 CYS A N 1
ATOM 3315 C CA . CYS A 1 425 ? -9.593 17.345 6.140 1.00 96.06 425 CYS A CA 1
ATOM 3316 C C . CYS A 1 425 ? -10.986 17.104 5.542 1.00 96.06 425 CYS A C 1
ATOM 3318 O O . CYS A 1 425 ? -11.926 17.789 5.932 1.00 96.06 425 CYS A O 1
ATOM 3320 N N . ALA A 1 426 ? -11.132 16.149 4.616 1.00 95.12 426 ALA A N 1
ATOM 3321 C CA . ALA A 1 426 ? -12.418 15.840 3.992 1.00 95.12 426 ALA A CA 1
ATOM 3322 C C . ALA A 1 426 ? -13.294 14.909 4.839 1.00 95.12 426 ALA A C 1
ATOM 3324 O O . ALA A 1 426 ? -14.510 14.939 4.694 1.00 95.12 426 ALA A O 1
ATOM 3325 N N . LEU A 1 427 ? -12.711 14.071 5.704 1.00 95.31 427 LEU A N 1
ATOM 3326 C CA . LEU A 1 427 ? -13.463 13.170 6.578 1.00 95.31 427 LEU A CA 1
ATOM 3327 C C . LEU A 1 427 ? -13.650 13.752 7.986 1.00 95.31 427 LEU A C 1
ATOM 3329 O O . LEU A 1 427 ? -12.777 14.424 8.540 1.00 95.31 427 LEU A O 1
ATOM 3333 N N . ARG A 1 428 ? -14.778 13.418 8.621 1.00 94.81 428 ARG A N 1
ATOM 3334 C CA . ARG A 1 428 ? -15.052 13.770 10.023 1.00 94.81 428 ARG A CA 1
ATOM 3335 C C . ARG A 1 428 ? -14.523 12.688 10.953 1.00 94.81 428 ARG A C 1
ATOM 3337 O O . ARG A 1 428 ? -15.222 11.715 11.218 1.00 94.81 428 ARG A O 1
ATOM 3344 N N . ILE A 1 429 ? -13.282 12.856 11.410 1.00 95.94 429 ILE A N 1
ATOM 3345 C CA . ILE A 1 429 ? -12.568 11.876 12.242 1.00 95.94 429 ILE A CA 1
ATOM 3346 C C . ILE A 1 429 ? -12.305 12.440 13.644 1.00 95.94 429 ILE A C 1
ATOM 3348 O O . ILE A 1 429 ? -11.472 13.331 13.790 1.00 95.94 429 ILE A O 1
ATOM 3352 N N . ASP A 1 430 ? -12.923 11.908 14.693 1.00 94.38 430 ASP A N 1
ATOM 3353 C CA . ASP A 1 430 ? -12.776 12.476 16.042 1.00 94.38 430 ASP A CA 1
ATOM 3354 C C . ASP A 1 430 ? -11.370 12.253 16.619 1.00 94.38 430 ASP A C 1
ATOM 3356 O O . ASP A 1 430 ? -10.758 13.184 17.148 1.00 94.38 430 ASP A O 1
ATOM 3360 N N . LYS A 1 431 ? -10.821 11.040 16.473 1.00 95.56 431 LYS A N 1
ATOM 3361 C CA . LYS A 1 431 ? -9.465 10.693 16.918 1.00 95.56 431 LYS A CA 1
ATOM 3362 C C . LYS A 1 431 ? -8.660 10.023 15.809 1.00 95.56 431 LYS A C 1
ATOM 3364 O O . LYS A 1 431 ? -9.139 9.089 15.177 1.00 95.56 431 LYS A O 1
ATOM 3369 N N . ILE A 1 432 ? -7.409 10.446 15.622 1.00 97.06 432 ILE A N 1
ATOM 3370 C CA . ILE A 1 432 ? -6.435 9.766 14.755 1.00 97.06 432 ILE A CA 1
ATOM 3371 C C . ILE A 1 432 ? -5.380 9.081 15.628 1.00 97.06 432 ILE A C 1
ATOM 3373 O O . ILE A 1 432 ? -4.813 9.707 16.522 1.00 97.06 432 ILE A O 1
ATOM 3377 N N . VAL A 1 433 ? -5.109 7.807 15.352 1.00 97.25 433 VAL A N 1
ATOM 3378 C CA . VAL A 1 433 ? -4.039 7.007 15.954 1.00 97.25 433 VAL A CA 1
ATOM 3379 C C . VAL A 1 433 ? -3.028 6.674 14.849 1.00 97.25 433 VAL A C 1
ATOM 3381 O O . VAL A 1 433 ? -3.378 5.944 13.926 1.00 97.25 433 VAL A O 1
ATOM 3384 N N . PRO A 1 434 ? -1.791 7.201 14.883 1.00 97.38 434 PRO A N 1
ATOM 3385 C CA . PRO A 1 434 ? -0.777 6.846 13.892 1.00 97.38 434 PRO A CA 1
ATOM 3386 C C . PRO A 1 434 ? -0.341 5.385 14.059 1.00 97.38 434 PRO A C 1
ATOM 3388 O O . PRO A 1 434 ? -0.149 4.931 15.188 1.00 97.38 434 PRO A O 1
ATOM 3391 N N . THR A 1 435 ? -0.131 4.663 12.958 1.00 96.62 435 THR A N 1
ATOM 3392 C CA . THR A 1 435 ? 0.366 3.271 12.982 1.00 96.62 435 THR A CA 1
ATOM 3393 C C . THR A 1 435 ? 1.834 3.149 12.561 1.00 96.62 435 THR A C 1
ATOM 3395 O O . THR A 1 435 ? 2.491 2.169 12.909 1.00 96.62 435 THR A O 1
ATOM 3398 N N . VAL A 1 436 ? 2.393 4.169 11.895 1.00 96.38 436 VAL A N 1
ATOM 3399 C CA . VAL A 1 436 ? 3.770 4.174 11.368 1.00 96.38 436 VAL A CA 1
ATOM 3400 C C . VAL A 1 436 ? 4.571 5.344 11.948 1.00 96.38 436 VAL A C 1
ATOM 3402 O O . VAL A 1 436 ? 4.026 6.371 12.354 1.00 96.38 436 VAL A O 1
ATOM 3405 N N . ASN A 1 437 ? 5.899 5.209 12.025 1.00 93.75 437 ASN A N 1
ATOM 3406 C CA . ASN A 1 437 ? 6.796 6.233 12.581 1.00 93.75 437 ASN A CA 1
ATOM 3407 C C . ASN A 1 437 ? 6.505 6.585 14.058 1.00 93.75 437 ASN A C 1
ATOM 3409 O O . ASN A 1 437 ? 6.813 7.685 14.525 1.00 93.75 437 ASN A O 1
ATOM 3413 N N . VAL A 1 438 ? 5.949 5.638 14.819 1.00 91.75 438 VAL A N 1
ATOM 3414 C CA . VAL A 1 438 ? 5.510 5.839 16.211 1.00 91.75 438 VAL A CA 1
ATOM 3415 C C . VAL A 1 438 ? 6.595 5.608 17.262 1.00 91.75 438 VAL A C 1
ATOM 3417 O O . VAL A 1 438 ? 6.385 5.924 18.430 1.00 91.75 438 VAL A O 1
ATOM 3420 N N . GLY A 1 439 ? 7.765 5.082 16.887 1.00 87.88 439 GLY A N 1
ATOM 3421 C CA . GLY A 1 439 ? 8.809 4.686 17.842 1.00 87.88 439 GLY A CA 1
ATOM 3422 C C . GLY A 1 439 ? 9.437 5.846 18.627 1.00 87.88 439 GLY A C 1
ATOM 3423 O O . GLY A 1 439 ? 9.785 5.679 19.794 1.00 87.88 439 GLY A O 1
ATOM 3424 N N . SER A 1 440 ? 9.532 7.047 18.040 1.00 90.94 440 SER A N 1
ATOM 3425 C CA . SER A 1 440 ? 10.155 8.212 18.691 1.00 90.94 440 SER A CA 1
ATOM 3426 C C . SER A 1 440 ? 9.136 9.268 19.123 1.00 90.94 440 SER A C 1
ATOM 3428 O O . SER A 1 440 ? 8.207 9.594 18.384 1.00 90.94 440 SER A O 1
ATOM 3430 N N . ALA A 1 441 ? 9.344 9.864 20.303 1.00 90.38 441 ALA A N 1
ATOM 3431 C CA . ALA A 1 441 ? 8.490 10.942 20.814 1.00 90.38 441 ALA A CA 1
ATOM 3432 C C . ALA A 1 441 ? 8.467 12.157 19.874 1.00 90.38 441 ALA A C 1
ATOM 3434 O O . ALA A 1 441 ? 7.405 12.702 19.597 1.00 90.38 441 ALA A O 1
ATOM 3435 N N . LYS A 1 442 ? 9.627 12.518 19.309 1.00 93.25 442 LYS A N 1
ATOM 3436 C CA . LYS A 1 442 ? 9.762 13.614 18.340 1.00 93.25 442 LYS A CA 1
ATOM 3437 C C . LYS A 1 442 ? 8.920 13.391 17.080 1.00 93.25 442 LYS A C 1
ATOM 3439 O O . LYS A 1 442 ? 8.327 14.339 16.579 1.00 93.25 442 LYS A O 1
ATOM 3444 N N . SER A 1 443 ? 8.876 12.163 16.559 1.00 93.19 443 SER A N 1
ATOM 3445 C CA . SER A 1 443 ? 8.039 11.833 15.399 1.00 93.19 443 SER A CA 1
ATOM 3446 C C . SER A 1 443 ? 6.553 11.921 15.744 1.00 93.19 443 SER A C 1
ATOM 3448 O O . SER A 1 443 ? 5.800 12.581 15.031 1.00 93.19 443 SER A O 1
ATOM 3450 N N . ARG A 1 444 ? 6.145 11.343 16.884 1.00 93.81 444 ARG A N 1
ATOM 3451 C CA . ARG A 1 444 ? 4.755 11.409 17.363 1.00 93.81 444 ARG A CA 1
ATOM 3452 C C . ARG A 1 444 ? 4.272 12.845 17.545 1.00 93.81 444 ARG A C 1
ATOM 3454 O O . ARG A 1 444 ? 3.178 13.164 17.099 1.00 93.81 444 ARG A O 1
ATOM 3461 N N . GLU A 1 445 ? 5.099 13.716 18.118 1.00 93.81 445 GLU A N 1
ATOM 3462 C CA . GLU A 1 445 ? 4.736 15.122 18.313 1.00 93.81 445 GLU A CA 1
ATOM 3463 C C . GLU A 1 445 ? 4.562 15.864 16.983 1.00 93.81 445 GLU A C 1
ATOM 3465 O O . GLU A 1 445 ? 3.560 16.545 16.789 1.00 93.81 445 GLU A O 1
ATOM 3470 N N . LYS A 1 446 ? 5.465 15.650 16.013 1.00 94.44 446 LYS A N 1
ATOM 3471 C CA . LYS A 1 446 ? 5.317 16.215 14.661 1.00 94.44 446 LYS A CA 1
ATOM 3472 C C . LYS A 1 446 ? 4.027 15.761 13.977 1.00 94.44 446 LYS A C 1
ATOM 3474 O O . LYS A 1 446 ? 3.362 16.575 13.343 1.00 94.44 446 LYS A O 1
ATOM 3479 N N . MET A 1 447 ? 3.678 14.476 14.087 1.00 95.88 447 MET A N 1
ATOM 3480 C CA . MET A 1 447 ? 2.424 13.951 13.535 1.00 95.88 447 MET A CA 1
ATOM 3481 C C . MET A 1 447 ? 1.208 14.561 14.240 1.00 95.88 447 MET A C 1
ATOM 3483 O O . MET A 1 447 ? 0.264 14.968 13.568 1.00 95.88 447 MET A O 1
ATOM 3487 N N . ARG A 1 448 ? 1.256 14.697 15.573 1.00 94.88 448 ARG A N 1
ATOM 3488 C CA . ARG A 1 448 ? 0.192 15.318 16.374 1.00 94.88 448 ARG A CA 1
ATOM 3489 C C . ARG A 1 448 ? -0.094 16.750 15.925 1.00 94.88 448 ARG A C 1
ATOM 3491 O O . ARG A 1 448 ? -1.249 17.074 15.678 1.00 94.88 448 ARG A O 1
ATOM 3498 N N . THR A 1 449 ? 0.942 17.569 15.729 1.00 95.69 449 THR A N 1
ATOM 3499 C CA . THR A 1 449 ? 0.789 18.954 15.247 1.00 95.69 449 THR A CA 1
ATOM 3500 C C . THR A 1 449 ? 0.028 19.025 13.920 1.00 95.69 449 THR A C 1
ATOM 3502 O O . THR A 1 449 ? -0.815 19.899 13.732 1.00 95.69 449 THR A O 1
ATOM 3505 N N . TRP A 1 450 ? 0.293 18.107 12.988 1.00 96.75 450 TRP A N 1
ATOM 3506 C CA . TRP A 1 450 ? -0.429 18.065 11.713 1.00 96.75 450 TRP A CA 1
ATOM 3507 C C . TRP A 1 450 ? -1.866 17.578 11.859 1.00 96.75 450 TRP A C 1
ATOM 3509 O O . TRP A 1 450 ? -2.757 18.180 11.271 1.00 96.75 450 TRP A O 1
ATOM 3519 N N . VAL A 1 451 ? -2.104 16.550 12.676 1.00 95.75 451 VAL A N 1
ATOM 3520 C CA . VAL A 1 451 ? -3.458 16.070 12.994 1.00 95.75 451 VAL A CA 1
ATOM 3521 C C . VAL A 1 451 ? -4.312 17.187 13.602 1.00 95.75 451 VAL A C 1
ATOM 3523 O O . VAL A 1 451 ? -5.460 17.364 13.197 1.00 95.75 451 VAL A O 1
ATOM 3526 N N . GLU A 1 452 ? -3.747 17.982 14.514 1.00 94.81 452 GLU A N 1
ATOM 3527 C CA . GLU A 1 452 ? -4.422 19.140 15.109 1.00 94.81 452 GLU A CA 1
ATOM 3528 C C . GLU A 1 452 ? -4.759 20.194 14.043 1.00 94.81 452 GLU A C 1
ATOM 3530 O O . GLU A 1 452 ? -5.913 20.610 13.931 1.00 94.81 452 GLU A O 1
ATOM 3535 N N . ARG A 1 453 ? -3.796 20.557 13.186 1.00 95.38 453 ARG A N 1
ATOM 3536 C CA . ARG A 1 453 ? -4.022 21.499 12.073 1.00 95.38 453 ARG A CA 1
ATOM 3537 C C . ARG A 1 453 ? -5.103 21.022 11.110 1.00 95.38 453 ARG A C 1
ATOM 3539 O O . ARG A 1 453 ? -5.980 21.800 10.753 1.00 95.38 453 ARG A O 1
ATOM 3546 N N . TRP A 1 454 ? -5.074 19.750 10.718 1.00 95.94 454 TRP A N 1
ATOM 3547 C CA . TRP A 1 454 ? -6.107 19.182 9.857 1.00 95.94 454 TRP A CA 1
ATOM 3548 C C . TRP A 1 454 ? -7.478 19.241 10.514 1.00 95.94 454 TRP A C 1
ATOM 3550 O O . TRP A 1 454 ? -8.443 19.544 9.828 1.00 95.94 454 TRP A O 1
ATOM 3560 N N . SER A 1 455 ? -7.573 19.003 11.828 1.00 91.94 455 SER A N 1
ATOM 3561 C CA . SER A 1 455 ? -8.854 19.052 12.536 1.00 91.94 455 SER A CA 1
ATOM 3562 C C . SER A 1 455 ? -9.471 20.451 12.613 1.00 91.94 455 SER A C 1
ATOM 3564 O O . SER A 1 455 ? -10.693 20.551 12.583 1.00 91.94 455 SER A O 1
ATOM 3566 N N . ILE A 1 456 ? -8.648 21.506 12.659 1.00 91.19 456 ILE A N 1
ATOM 3567 C CA . ILE A 1 456 ? -9.095 22.910 12.601 1.00 91.19 456 ILE A CA 1
ATOM 3568 C C . ILE A 1 456 ? -9.630 23.263 11.205 1.00 91.19 456 ILE A C 1
ATOM 3570 O O . ILE A 1 456 ? -10.609 23.990 11.087 1.00 91.19 456 ILE A O 1
ATOM 3574 N N . GLU A 1 457 ? -9.003 22.734 10.154 1.00 87.81 457 GLU A N 1
ATOM 3575 C CA . GLU A 1 457 ? -9.321 23.035 8.747 1.00 87.81 457 GLU A CA 1
ATOM 3576 C C . GLU A 1 457 ? -10.433 22.150 8.157 1.00 87.81 457 GLU A C 1
ATOM 3578 O O . GLU A 1 457 ? -10.806 22.309 6.991 1.00 87.81 457 GLU A O 1
ATOM 3583 N N . ARG A 1 458 ? -10.961 21.191 8.930 1.00 82.31 458 ARG A N 1
ATOM 3584 C CA . ARG A 1 458 ? -12.097 20.361 8.505 1.00 82.31 458 ARG A CA 1
ATOM 3585 C C . ARG A 1 458 ? -13.324 21.234 8.289 1.00 82.31 458 ARG A C 1
ATOM 3587 O O . ARG A 1 458 ? -13.693 22.018 9.161 1.00 82.31 458 ARG A O 1
ATOM 3594 N N . LYS A 1 459 ? -13.968 21.046 7.141 1.00 57.56 459 LYS A N 1
ATOM 3595 C CA . LYS A 1 459 ? -15.225 21.707 6.780 1.00 57.56 459 LYS A CA 1
ATOM 3596 C C . LYS A 1 459 ? -16.399 20.742 6.877 1.00 57.56 459 LYS A C 1
ATOM 3598 O O . LYS A 1 459 ? -16.238 19.563 6.486 1.00 57.56 459 LYS A O 1
#

Secondary structure (DSSP, 8-state):
--HHHHHHHHHHHHHHHHHHHHHHHHTTT--GGGSPPPGGGB-TTSSEEES-GGGSS-TT--EEE--SS-HHHHTT--TT--SS-EEEEHHHHHHIIIII---GGGEEEEPBT--EEETTTTEEEEEEE-SSSTT-EEEEEEEE-SSGGG--EEEEEE--S----HHHHH-TTTSSEEE-TTT--EEE--EEEEEE--TT-STT--PPPHHHHHHHHHHHHHHHHHH-S--S--SS--SSSSSS--------------------PPP-EEEEEEE-SSS-HHHHHHHHHHHT-EEE--HHHHHHHTTS--HHHHHHEES-GGGEEEEEEETTT--HHHHHHHHHTTTTT-SEEEEEEE-GGG----TT---SS--HHHHHH-GGG-----GGG--BPTT--SSEEEEEE---SS--HHHHHHHHHHS-EEEEEE-SS-SSHHHHHHHHHHHHHHHHS--

Sequence (459 aa):
ASAFSKLMSKNAEDTAWKTAAAREVASRGKQAYERTCPFYKIMPGTPITVDAFRYGAVEGCQAYFLSHFHSDHYIGLTGRWCHGPIYCSKVTANLVLQQLKVDPKWVVALDWEKETAVPNTGVNVTMISANHCPGSSLFLFERPLGNANSGKKHRILHCGDFRACREHLEHPLLRPNVQDAITGQSRQQRIDVCYLDTTYLNPKYAFPSQVNVIQACQEMVTKLNKTGPLDSTSGNADNQMKSFIKSGSKKGNTKSDSESISENKPPRLLVVVGTYSIGKERICIGIAKALKSKIFAPPAKMRICSCLEDPELNDLLTSDPRKAQVHMTPVFEIRAETLDEYLCGYLDTFTHVVGFRPTGWTYRPPNSRFIESPAVSTVLNGENWGNGYGIKDMAPQRGSTKRATCFGVPYSEHSSFRELTMFCCALRIDKIVPTVNVGSAKSREKMRTWVERWSIERK

Nearest PDB structures (foldseek):
  5q1u-assembly1_A  TM=9.504E-01  e=3.766E-37  Homo sapiens
  5nzx-assembly1_A  TM=9.623E-01  e=1.861E-36  Homo sapiens
  8c8b-assembly1_A  TM=9.368E-01  e=2.526E-37  Homo sapiens
  4b87-assembly1_A  TM=9.546E-01  e=7.055E-37  Homo sapiens
  5ahr-assembly1_A-2  TM=9.571E-01  e=4.380E-36  Homo sapiens

InterPro domains:
  IPR001279 Metallo-beta-lactamase [PF12706] (59-171)
  IPR011084 DNA repair metallo-beta-lactamase [PF07522] (311-439)
  IPR036866 Ribonuclease Z/Hydroxyacylglutathione hydrolase-like [G3DSA:3.60.15.10] (34-250)
  IPR036866 Ribonuclease Z/Hydroxyacylglutathione hydrolase-like [SSF56281] (46-225)